Protein AF-0000000087126476 (afdb_homodimer)

Radius of gyration: 24.4 Å; Cα contacts (8 Å, |Δi|>4): 709; chains: 2; bounding box: 63×53×50 Å

Structure (mmCIF, N/CA/C/O backbone):
data_AF-0000000087126476-model_v1
#
loop_
_entity.id
_entity.type
_entity.pdbx_description
1 polymer 'Peptidase A2 domain-containing protein'
#
loop_
_atom_site.group_PDB
_atom_site.id
_atom_site.type_symbol
_atom_site.label_atom_id
_atom_site.label_alt_id
_atom_site.label_comp_id
_atom_site.label_asym_id
_atom_site.label_entity_id
_atom_site.label_seq_id
_atom_site.pdbx_PDB_ins_code
_atom_site.Cartn_x
_atom_site.Cartn_y
_atom_site.Cartn_z
_atom_site.occupancy
_atom_site.B_iso_or_equiv
_atom_site.auth_seq_id
_atom_site.auth_comp_id
_atom_site.auth_asym_id
_atom_site.auth_atom_id
_atom_site.pdbx_PDB_model_num
ATOM 1 N N . MET A 1 1 ? -9.008 -1.418 1.223 1 23.19 1 MET A N 1
ATOM 2 C CA . MET A 1 1 ? -9.25 -2.482 2.191 1 23.19 1 MET A CA 1
ATOM 3 C C . MET A 1 1 ? -8.398 -2.295 3.438 1 23.19 1 MET A C 1
ATOM 5 O O . MET A 1 1 ? -7.18 -2.113 3.34 1 23.19 1 MET A O 1
ATOM 9 N N . LYS A 1 2 ? -8.883 -1.698 4.352 1 27.75 2 LYS A N 1
ATOM 10 C CA . LYS A 1 2 ? -8.148 -1.735 5.609 1 27.75 2 LYS A CA 1
ATOM 11 C C . LYS A 1 2 ? -7.5 -3.102 5.828 1 27.75 2 LYS A C 1
ATOM 13 O O . LYS A 1 2 ? -7.922 -4.094 5.23 1 27.75 2 LYS A O 1
ATOM 18 N N . ARG A 1 3 ? -6.445 -3.186 6.672 1 31.97 3 ARG A N 1
ATOM 19 C CA . ARG A 1 3 ? -5.754 -4.316 7.285 1 31.97 3 ARG A CA 1
ATOM 20 C C . ARG A 1 3 ? -6.734 -5.43 7.637 1 31.97 3 ARG A C 1
ATOM 22 O O . ARG A 1 3 ? -7.84 -5.164 8.117 1 31.97 3 ARG A O 1
ATOM 29 N N . ILE A 1 4 ? -7.129 -6.375 6.828 1 34.44 4 ILE A N 1
ATOM 30 C CA . ILE A 1 4 ? -7.523 -7.508 7.66 1 34.44 4 ILE A CA 1
ATOM 31 C C . ILE A 1 4 ? -6.766 -7.465 8.984 1 34.44 4 ILE A C 1
ATOM 33 O O . ILE A 1 4 ? -5.605 -7.871 9.055 1 34.44 4 ILE A O 1
ATOM 37 N N . LYS A 1 5 ? -6.691 -6.363 9.547 1 37.19 5 LYS A N 1
ATOM 38 C CA . LYS A 1 5 ? -5.805 -6.016 10.656 1 37.19 5 LYS A CA 1
ATOM 39 C C . LYS A 1 5 ? -5.938 -7.016 11.797 1 37.19 5 LYS A C 1
ATOM 41 O O . LYS A 1 5 ? -6.844 -6.902 12.625 1 37.19 5 LYS A O 1
ATOM 46 N N . GLU A 1 6 ? -6.234 -8.234 11.531 1 37.22 6 GLU A N 1
ATOM 47 C CA . GLU A 1 6 ? -6.004 -8.773 12.867 1 37.22 6 GLU A CA 1
ATOM 48 C C . GLU A 1 6 ? -4.863 -8.039 13.57 1 37.22 6 GLU A C 1
ATOM 50 O O . GLU A 1 6 ? -4.961 -7.727 14.758 1 37.22 6 GLU A O 1
ATOM 55 N N . ARG A 1 7 ? -3.543 -8.492 13.203 1 33 7 ARG A N 1
ATOM 56 C CA . ARG A 1 7 ? -2.436 -8.234 14.117 1 33 7 ARG A CA 1
ATOM 57 C C . ARG A 1 7 ? -2.104 -6.75 14.172 1 33 7 ARG A C 1
ATOM 59 O O . ARG A 1 7 ? -1.754 -6.145 13.156 1 33 7 ARG A O 1
ATOM 66 N N . LEU A 1 8 ? -2.729 -6.039 14.953 1 38.62 8 LEU A N 1
ATOM 67 C CA . LEU A 1 8 ? -2.281 -4.742 15.445 1 38.62 8 LEU A CA 1
ATOM 68 C C . LEU A 1 8 ? -0.759 -4.66 15.461 1 38.62 8 LEU A C 1
ATOM 70 O O . LEU A 1 8 ? -0.117 -5.176 16.375 1 38.62 8 LEU A O 1
ATOM 74 N N . GLY A 1 9 ? -0.146 -5.164 14.57 1 38.94 9 GLY A N 1
ATOM 75 C CA . GLY A 1 9 ? 1.257 -4.918 14.867 1 38.94 9 GLY A CA 1
ATOM 76 C C . GLY A 1 9 ? 1.507 -3.553 15.477 1 38.94 9 GLY A C 1
ATOM 77 O O . GLY A 1 9 ? 0.563 -2.818 15.773 1 38.94 9 GLY A O 1
ATOM 78 N N . GLY A 1 10 ? 2.729 -3.096 15.719 1 46.25 10 GLY A N 1
ATOM 79 C CA . GLY A 1 10 ? 3.17 -1.901 16.422 1 46.25 10 GLY A CA 1
ATOM 80 C C . GLY A 1 10 ? 2.418 -0.651 16.016 1 46.25 10 GLY A C 1
ATOM 81 O O . GLY A 1 10 ? 1.925 -0.564 14.883 1 46.25 10 GLY A O 1
ATOM 82 N N . VAL A 1 11 ? 1.505 -0.165 16.875 1 56.5 11 VAL A N 1
ATOM 83 C CA . VAL A 1 11 ? 0.602 0.977 16.781 1 56.5 11 VAL A CA 1
ATOM 84 C C . VAL A 1 11 ? 1.322 2.146 16.109 1 56.5 11 VAL A C 1
ATOM 86 O O . VAL A 1 11 ? 2.279 2.691 16.672 1 56.5 11 VAL A O 1
ATOM 89 N N . LEU A 1 12 ? 1.242 2.234 14.695 1 81.81 12 LEU A N 1
ATOM 90 C CA . LEU A 1 12 ? 1.723 3.426 14.008 1 81.81 12 LEU A CA 1
ATOM 91 C C . LEU A 1 12 ? 0.752 4.59 14.188 1 81.81 12 LEU A C 1
ATOM 93 O O . LEU A 1 12 ? -0.457 4.426 14.016 1 81.81 12 LEU A O 1
ATOM 97 N N . THR A 1 13 ? 1.336 5.625 14.789 1 92.75 13 THR A N 1
ATOM 98 C CA . THR A 1 13 ? 0.483 6.789 15 1 92.75 13 THR A CA 1
ATOM 99 C C . THR A 1 13 ? 0.938 7.953 14.125 1 92.75 13 THR A C 1
ATOM 101 O O . THR A 1 13 ? 2.061 7.953 13.617 1 92.75 13 THR A O 1
ATOM 104 N N . ILE A 1 14 ? 0.017 8.812 13.891 1 96.06 14 ILE A N 1
ATOM 105 C CA . ILE A 1 14 ? 0.238 10.031 13.117 1 96.06 14 ILE A CA 1
ATOM 106 C C . ILE A 1 14 ? -0.309 11.234 13.875 1 96.06 14 ILE A C 1
ATOM 108 O O . ILE A 1 14 ? -1.371 11.148 14.5 1 96.06 14 ILE A O 1
ATOM 112 N N . LYS A 1 15 ? 0.462 12.188 13.938 1 96.88 15 LYS A N 1
ATOM 113 C CA . LYS A 1 15 ? 0.014 13.445 14.531 1 96.88 15 LYS A CA 1
ATOM 114 C C . LYS A 1 15 ? -0.396 14.445 13.461 1 96.88 15 LYS A C 1
ATOM 116 O O . LYS A 1 15 ? 0.345 14.672 12.5 1 96.88 15 LYS A O 1
ATOM 121 N N . LEU A 1 16 ? -1.578 15.039 13.617 1 97.88 16 LEU A N 1
ATOM 122 C CA . LEU A 1 16 ? -2.121 16 12.672 1 97.88 16 LEU A CA 1
ATOM 123 C C . LEU A 1 16 ? -2.09 17.406 13.258 1 97.88 16 LEU A C 1
ATOM 125 O O . LEU A 1 16 ? -2.666 17.656 14.32 1 97.88 16 LEU A O 1
ATOM 129 N N . ASN A 1 17 ? -1.411 18.312 12.641 1 97.56 17 ASN A N 1
ATOM 130 C CA . ASN A 1 17 ? -1.29 19.703 13.055 1 97.56 17 ASN A CA 1
ATOM 131 C C . ASN A 1 17 ? -0.897 19.828 14.523 1 97.56 17 ASN A C 1
ATOM 133 O O . ASN A 1 17 ? -1.368 20.719 15.219 1 97.56 17 ASN A O 1
ATOM 137 N N . ASP A 1 18 ? -0.257 18.859 15 1 94.75 18 ASP A N 1
ATOM 138 C CA . ASP A 1 18 ? 0.313 18.812 16.344 1 94.75 18 ASP A CA 1
ATOM 139 C C . ASP A 1 18 ? -0.783 18.828 17.406 1 94.75 18 ASP A C 1
ATOM 141 O O . ASP A 1 18 ? -0.524 19.125 18.562 1 94.75 18 ASP A O 1
ATOM 145 N N . VAL A 1 19 ? -1.985 18.484 17.062 1 96.62 19 VAL A N 1
ATOM 146 C CA . VAL A 1 19 ? -3.039 18.609 18.062 1 96.62 19 VAL A CA 1
ATOM 147 C C . VAL A 1 19 ? -3.811 17.297 18.156 1 96.62 19 VAL A C 1
ATOM 149 O O . VAL A 1 19 ? -4.422 17 19.188 1 96.62 19 VAL A O 1
ATOM 152 N N . LEU A 1 20 ? -3.85 16.484 17.109 1 97.38 20 LEU A N 1
ATOM 153 C CA . LEU A 1 20 ? -4.609 15.242 17.094 1 97.38 20 LEU A CA 1
ATOM 154 C C . LEU A 1 20 ? -3.721 14.062 16.719 1 97.38 20 LEU A C 1
ATOM 156 O O . LEU A 1 20 ? -2.975 14.141 15.734 1 97.38 20 LEU A O 1
ATOM 160 N N . GLU A 1 21 ? -3.756 13.047 17.484 1 95.62 21 GLU A N 1
ATOM 161 C CA . GLU A 1 21 ? -3.02 11.812 17.188 1 95.62 21 GLU A CA 1
ATOM 162 C C . GLU A 1 21 ? -3.969 10.664 16.859 1 95.62 21 GLU A C 1
ATOM 164 O O . GLU A 1 21 ? -4.941 10.43 17.578 1 95.62 21 GLU A O 1
ATOM 169 N N . LEU A 1 22 ? -3.734 10.07 15.719 1 94.62 22 LEU A N 1
ATOM 170 C CA . LEU A 1 22 ? -4.52 8.938 15.227 1 94.62 22 LEU A CA 1
ATOM 171 C C . LEU A 1 22 ? -3.611 7.781 14.82 1 94.62 22 LEU A C 1
ATOM 173 O O . LEU A 1 22 ? -2.41 7.969 14.617 1 94.62 22 LEU A O 1
ATOM 177 N N . ARG A 1 23 ? -4.199 6.617 14.766 1 92.12 23 ARG A N 1
ATOM 178 C CA . ARG A 1 23 ? -3.543 5.539 14.031 1 92.12 23 ARG A CA 1
ATOM 179 C C . ARG A 1 23 ? -3.576 5.801 12.531 1 92.12 23 ARG A C 1
ATOM 181 O O . ARG A 1 23 ? -4.465 6.496 12.039 1 92.12 23 ARG A O 1
ATOM 188 N N . TYR A 1 24 ? -2.572 5.277 11.859 1 92.75 24 TYR A N 1
ATOM 189 C CA . TYR A 1 24 ? -2.605 5.461 10.406 1 92.75 24 TYR A CA 1
ATOM 190 C C . TYR A 1 24 ? -2.277 4.156 9.688 1 92.75 24 TYR A C 1
ATOM 192 O O . TYR A 1 24 ? -1.743 3.225 10.289 1 92.75 24 TYR A O 1
ATOM 200 N N . CYS A 1 25 ? -2.67 4.113 8.508 1 90.88 25 CYS A N 1
ATOM 201 C CA . CYS A 1 25 ? -2.355 3.045 7.566 1 90.88 25 CYS A CA 1
ATOM 202 C C . CYS A 1 25 ? -1.691 3.6 6.312 1 90.88 25 CYS A C 1
ATOM 204 O O . CYS A 1 25 ? -2.277 4.422 5.605 1 90.88 25 CYS A O 1
ATOM 206 N N . ALA A 1 26 ? -0.421 3.189 6.105 1 92.12 26 ALA A N 1
ATOM 207 C CA . ALA A 1 26 ? 0.196 3.498 4.816 1 92.12 26 ALA A CA 1
ATOM 208 C C . ALA A 1 26 ? -0.383 2.625 3.709 1 92.12 26 ALA A C 1
ATOM 210 O O . ALA A 1 26 ? -0.179 1.408 3.697 1 92.12 26 ALA A O 1
ATOM 211 N N . ASP A 1 27 ? -1.101 3.262 2.779 1 91 27 ASP A N 1
ATOM 212 C CA . ASP A 1 27 ? -1.882 2.516 1.798 1 91 27 ASP A CA 1
ATOM 213 C C . ASP A 1 27 ? -1.513 2.926 0.374 1 91 27 ASP A C 1
ATOM 215 O O . ASP A 1 27 ? -2.074 3.881 -0.167 1 91 27 ASP A O 1
ATOM 219 N N . THR A 1 28 ? -0.747 2.068 -0.261 1 90.56 28 THR A N 1
ATOM 220 C CA . THR A 1 28 ? -0.328 2.373 -1.625 1 90.56 28 THR A CA 1
ATOM 221 C C . THR A 1 28 ? -1.473 2.141 -2.607 1 90.56 28 THR A C 1
ATOM 223 O O . THR A 1 28 ? -1.406 2.572 -3.76 1 90.56 28 THR A O 1
ATOM 226 N N . GLY A 1 29 ? -2.504 1.521 -2.166 1 89.19 29 GLY A N 1
ATOM 227 C CA . GLY A 1 29 ? -3.678 1.333 -3.002 1 89.19 29 GLY A CA 1
ATOM 228 C C . GLY A 1 29 ? -4.586 2.549 -3.039 1 89.19 29 GLY A C 1
ATOM 229 O O . GLY A 1 29 ? -5.5 2.623 -3.865 1 89.19 29 GLY A O 1
ATOM 230 N N . SER A 1 30 ? -4.363 3.432 -2.186 1 90.25 30 SER A N 1
ATOM 231 C CA . SER A 1 30 ? -5.121 4.676 -2.172 1 90.25 30 SER A CA 1
ATOM 232 C C . SER A 1 30 ? -4.355 5.801 -2.863 1 90.25 30 SER A C 1
ATOM 234 O O . SER A 1 30 ? -3.227 6.117 -2.479 1 90.25 30 SER A O 1
ATOM 236 N N . ASP A 1 31 ? -4.949 6.457 -3.805 1 89.19 31 ASP A N 1
ATOM 237 C CA . ASP A 1 31 ? -4.285 7.531 -4.535 1 89.19 31 ASP A CA 1
ATOM 238 C C . ASP A 1 31 ? -4.137 8.773 -3.662 1 89.19 31 ASP A C 1
ATOM 240 O O . ASP A 1 31 ? -3.256 9.602 -3.898 1 89.19 31 ASP A O 1
ATOM 244 N N . TRP A 1 32 ? -4.965 8.82 -2.576 1 90.75 32 TRP A N 1
ATOM 245 C CA . TRP A 1 32 ? -5.023 10.031 -1.76 1 90.75 32 TRP A CA 1
ATOM 246 C C . TRP A 1 32 ? -4.922 9.695 -0.276 1 90.75 32 TRP A C 1
ATOM 248 O O . TRP A 1 32 ? -5.246 8.578 0.135 1 90.75 32 TRP A O 1
ATOM 258 N N . CYS A 1 33 ? -4.508 10.703 0.443 1 94.88 33 CYS A N 1
ATOM 259 C CA . CYS A 1 33 ? -4.707 10.656 1.888 1 94.88 33 CYS A CA 1
ATOM 260 C C . CYS A 1 33 ? -6.172 10.883 2.24 1 94.88 33 CYS A C 1
ATOM 262 O O . CYS A 1 33 ? -6.852 11.695 1.612 1 94.88 33 CYS A O 1
ATOM 264 N N . LEU A 1 34 ? -6.578 10.148 3.254 1 95 34 LEU A N 1
ATOM 265 C CA . LEU A 1 34 ? -7.977 10.25 3.654 1 95 34 LEU A CA 1
ATOM 266 C C . LEU A 1 34 ? -8.094 10.508 5.152 1 95 34 LEU A C 1
ATOM 268 O O . LEU A 1 34 ? -7.348 9.938 5.949 1 95 34 LEU A O 1
ATOM 272 N N . ILE A 1 35 ? -9.023 11.359 5.527 1 96.31 35 ILE A N 1
ATOM 273 C CA . ILE A 1 35 ? -9.43 11.578 6.91 1 96.31 35 ILE A CA 1
ATOM 274 C C . ILE A 1 35 ? -10.953 11.508 7.016 1 96.31 35 ILE A C 1
ATOM 276 O O . ILE A 1 35 ? -11.664 11.992 6.133 1 96.31 35 ILE A O 1
ATOM 280 N N . SER A 1 36 ? -11.453 10.867 8 1 96 36 SER A N 1
ATOM 281 C CA . SER A 1 36 ? -12.898 10.805 8.188 1 96 36 SER A CA 1
ATOM 282 C C . SER A 1 36 ? -13.453 12.141 8.656 1 96 36 SER A C 1
ATOM 284 O O . SER A 1 36 ? -12.75 12.922 9.297 1 96 36 SER A O 1
ATOM 286 N N . ARG A 1 37 ? -14.711 12.391 8.383 1 97.12 37 ARG A N 1
ATOM 287 C CA . ARG A 1 37 ? -15.391 13.594 8.844 1 97.12 37 ARG A CA 1
ATOM 288 C C . ARG A 1 37 ? -15.312 13.719 10.367 1 97.12 37 ARG A C 1
ATOM 290 O O . ARG A 1 37 ? -15.062 14.797 10.891 1 97.12 37 ARG A O 1
ATOM 297 N N . ARG A 1 38 ? -15.492 12.609 11.016 1 95.75 38 ARG A N 1
ATOM 298 C CA . ARG A 1 38 ? -15.422 12.594 12.469 1 95.75 38 ARG A CA 1
ATOM 299 C C . ARG A 1 38 ? -14.07 13.094 12.961 1 95.75 38 ARG A C 1
ATOM 301 O O . ARG A 1 38 ? -14 13.961 13.828 1 95.75 38 ARG A O 1
ATOM 308 N N . SER A 1 39 ? -13 12.57 12.445 1 96.5 39 SER A N 1
ATOM 309 C CA . SER A 1 39 ? -11.656 12.969 12.836 1 96.5 39 SER A CA 1
ATOM 310 C C . SER A 1 39 ? -11.375 14.414 12.445 1 96.5 39 SER A C 1
ATOM 312 O O . SER A 1 39 ? -10.695 15.141 13.172 1 96.5 39 SER A O 1
ATOM 314 N N . PHE A 1 40 ? -11.891 14.852 11.297 1 98 40 PHE A N 1
ATOM 315 C CA . PHE A 1 40 ? -11.742 16.234 10.875 1 98 40 PHE A CA 1
ATOM 316 C C . PHE A 1 40 ? -12.414 17.188 11.859 1 98 40 PHE A C 1
ATOM 318 O O . PHE A 1 40 ? -11.836 18.188 12.258 1 98 40 PHE A O 1
ATOM 325 N N . ASP A 1 41 ? -13.594 16.844 12.195 1 97.44 41 ASP A N 1
ATOM 326 C CA . ASP A 1 41 ? -14.328 17.672 13.148 1 97.44 41 ASP A CA 1
ATOM 327 C C . ASP A 1 41 ? -13.594 17.766 14.477 1 97.44 41 ASP A C 1
ATOM 329 O O . ASP A 1 41 ? -13.586 18.828 15.117 1 97.44 41 ASP A O 1
ATOM 333 N N . GLU A 1 42 ? -13.062 16.594 14.891 1 97.19 42 GLU A N 1
ATOM 334 C CA . GLU A 1 42 ? -12.273 16.609 16.109 1 97.19 42 GLU A CA 1
ATOM 335 C C . GLU A 1 42 ? -11.062 17.531 15.984 1 97.19 42 GLU A C 1
ATOM 337 O O . GLU A 1 42 ? -10.734 18.266 16.922 1 97.19 42 GLU A O 1
ATOM 342 N N . LEU A 1 43 ? -10.445 17.516 14.844 1 97.25 43 LEU A N 1
ATOM 343 C CA . LEU A 1 43 ? -9.32 18.406 14.555 1 97.25 43 LEU A CA 1
ATOM 344 C C . LEU A 1 43 ? -9.727 19.875 14.688 1 97.25 43 LEU A C 1
ATOM 346 O O . LEU A 1 43 ? -8.977 20.672 15.242 1 97.25 43 LEU A O 1
ATOM 350 N N . VAL A 1 44 ? -10.844 20.234 14.18 1 97.12 44 VAL A N 1
ATOM 351 C CA . VAL A 1 44 ? -11.367 21.594 14.242 1 97.12 44 VAL A CA 1
ATOM 352 C C . VAL A 1 44 ? -11.68 21.969 15.688 1 97.12 44 VAL A C 1
ATOM 354 O O . VAL A 1 44 ? -11.336 23.062 16.141 1 97.12 44 VAL A O 1
ATOM 357 N N . ARG A 1 45 ? -12.328 21.047 16.375 1 97.06 45 ARG A N 1
ATOM 358 C CA . ARG A 1 45 ? -12.695 21.297 17.766 1 97.06 45 ARG A CA 1
ATOM 359 C C . ARG A 1 45 ? -11.461 21.562 18.625 1 97.06 45 ARG A C 1
ATOM 361 O O . ARG A 1 45 ? -11.516 22.359 19.562 1 97.06 45 ARG A O 1
ATOM 368 N N . LEU A 1 46 ? -10.406 20.922 18.312 1 97 46 LEU A N 1
ATOM 369 C CA . LEU A 1 46 ? -9.172 21.047 19.078 1 97 46 LEU A CA 1
ATOM 370 C C . LEU A 1 46 ? -8.422 22.312 18.703 1 97 46 LEU A C 1
ATOM 372 O O . LEU A 1 46 ? -7.348 22.594 19.25 1 97 46 LEU A O 1
ATOM 376 N N . GLY A 1 47 ? -8.898 23.141 17.75 1 93.56 47 GLY A N 1
ATOM 377 C CA . GLY A 1 47 ? -8.328 24.422 17.422 1 93.56 47 GLY A CA 1
ATOM 378 C C . GLY A 1 47 ? -7.168 24.344 16.438 1 93.56 47 GLY A C 1
ATOM 379 O O . GLY A 1 47 ? -6.188 25.078 16.562 1 93.56 47 GLY A O 1
ATOM 380 N N . SER A 1 48 ? -7.184 23.359 15.555 1 91.38 48 SER A N 1
ATOM 381 C CA . SER A 1 48 ? -6.105 23.141 14.594 1 91.38 48 SER A CA 1
ATOM 382 C C . SER A 1 48 ? -6.004 24.281 13.594 1 91.38 48 SER A C 1
ATOM 384 O O . SER A 1 48 ? -4.988 24.438 12.914 1 91.38 48 SER A O 1
ATOM 386 N N . GLY A 1 49 ? -7.051 25.062 13.422 1 92.88 49 GLY A N 1
ATOM 387 C CA . GLY A 1 49 ? -7.066 26.188 12.5 1 92.88 49 GLY A CA 1
ATOM 388 C C . GLY A 1 49 ? -7.285 25.766 11.055 1 92.88 49 GLY A C 1
ATOM 389 O O . GLY A 1 49 ? -7.23 26.594 10.148 1 92.88 49 GLY A O 1
ATOM 390 N N . VAL A 1 50 ? -7.57 24.5 10.875 1 95.62 50 VAL A N 1
ATOM 391 C CA . VAL A 1 50 ? -7.738 24.031 9.508 1 95.62 50 VAL A CA 1
ATOM 392 C C . VAL A 1 50 ? -9.188 24.219 9.07 1 95.62 50 VAL A C 1
ATOM 394 O O . VAL A 1 50 ? -10.094 24.281 9.906 1 95.62 50 VAL A O 1
ATOM 397 N N . GLN A 1 51 ? -9.375 24.359 7.75 1 96.38 51 GLN A N 1
ATOM 398 C CA . GLN A 1 51 ? -10.711 24.5 7.164 1 96.38 51 GLN A CA 1
ATOM 399 C C . GLN A 1 51 ? -10.891 23.531 6 1 96.38 51 GLN A C 1
ATOM 401 O O . GLN A 1 51 ? -9.953 23.281 5.242 1 96.38 51 GLN A O 1
ATOM 406 N N . ALA A 1 52 ? -12.094 23.016 5.957 1 98.06 52 ALA A N 1
ATOM 407 C CA . ALA A 1 52 ? -12.453 22.188 4.809 1 98.06 52 ALA A CA 1
ATOM 408 C C . ALA A 1 52 ? -12.625 23.047 3.555 1 98.06 52 ALA A C 1
ATOM 410 O O . ALA A 1 52 ? -13.18 24.141 3.615 1 98.06 52 ALA A O 1
ATOM 411 N N . GLU A 1 53 ? -12.086 22.594 2.5 1 97.81 53 GLU A N 1
ATOM 412 C CA . GLU A 1 53 ? -12.25 23.25 1.205 1 97.81 53 GLU A CA 1
ATOM 413 C C . GLU A 1 53 ? -13.07 22.391 0.252 1 97.81 53 GLU A C 1
ATOM 415 O O . GLU A 1 53 ? -12.773 21.203 0.069 1 97.81 53 GLU A O 1
ATOM 420 N N . PRO A 1 54 ? -14.062 22.984 -0.375 1 97.12 54 PRO A N 1
ATOM 421 C CA . PRO A 1 54 ? -14.828 22.203 -1.348 1 97.12 54 PRO A CA 1
ATOM 422 C C . PRO A 1 54 ? -14.008 21.812 -2.572 1 97.12 54 PRO A C 1
ATOM 424 O O . PRO A 1 54 ? -13.188 22.609 -3.051 1 97.12 54 PRO A O 1
ATOM 427 N N . LEU A 1 55 ? -14.219 20.578 -2.979 1 94.12 55 LEU A N 1
ATOM 428 C CA . LEU A 1 55 ? -13.609 20.141 -4.227 1 94.12 55 LEU A CA 1
ATOM 429 C C . LEU A 1 55 ? -14.391 20.672 -5.43 1 94.12 55 LEU A C 1
ATOM 431 O O . LEU A 1 55 ? -15.617 20.781 -5.375 1 94.12 55 LEU A O 1
ATOM 435 N N . GLN A 1 56 ? -13.664 21.016 -6.484 1 91.75 56 GLN A N 1
ATOM 436 C CA . GLN A 1 56 ? -14.336 21.438 -7.703 1 91.75 56 GLN A CA 1
ATOM 437 C C . GLN A 1 56 ? -15.266 20.344 -8.227 1 91.75 56 GLN A C 1
ATOM 439 O O . GLN A 1 56 ? -16.391 20.625 -8.641 1 91.75 56 GLN A O 1
ATOM 444 N N . LYS A 1 57 ? -14.789 19.141 -8.258 1 90.69 57 LYS A N 1
ATOM 445 C CA . LYS A 1 57 ? -15.555 17.938 -8.57 1 90.69 57 LYS A CA 1
ATOM 446 C C . LYS A 1 57 ? -15.375 16.875 -7.5 1 90.69 57 LYS A C 1
ATOM 448 O O . LYS A 1 57 ? -14.25 16.609 -7.07 1 90.69 57 LYS A O 1
ATOM 453 N N . PRO A 1 58 ? -16.484 16.391 -7.141 1 90.94 58 PRO A N 1
ATOM 454 C CA . PRO A 1 58 ? -16.344 15.305 -6.16 1 90.94 58 PRO A CA 1
ATOM 455 C C . PRO A 1 58 ? -15.422 14.188 -6.641 1 90.94 58 PRO A C 1
ATOM 457 O O . PRO A 1 58 ? -15.383 13.891 -7.84 1 90.94 58 PRO A O 1
ATOM 460 N N . VAL A 1 59 ? -14.719 13.641 -5.699 1 89.38 59 VAL A N 1
ATOM 461 C CA . VAL A 1 59 ? -13.898 12.469 -5.996 1 89.38 59 VAL A CA 1
ATOM 462 C C . VAL A 1 59 ? -14.617 11.203 -5.539 1 89.38 59 VAL A C 1
ATOM 464 O O . VAL A 1 59 ? -15.055 11.109 -4.391 1 89.38 59 VAL A O 1
ATOM 467 N N . VAL A 1 60 ? -14.766 10.297 -6.48 1 87.25 60 VAL A N 1
ATOM 468 C CA . VAL A 1 60 ? -15.375 9.008 -6.148 1 87.25 60 VAL A CA 1
ATOM 469 C C . VAL A 1 60 ? -14.359 7.891 -6.344 1 87.25 60 VAL A C 1
ATOM 471 O O . VAL A 1 60 ? -13.82 7.711 -7.441 1 87.25 60 VAL A O 1
ATOM 474 N N . GLY A 1 61 ? -14.016 7.305 -5.172 1 83.69 61 GLY A N 1
ATOM 475 C CA . GLY A 1 61 ? -13.133 6.152 -5.207 1 83.69 61 GLY A CA 1
ATOM 476 C C . GLY A 1 61 ? -13.836 4.852 -4.863 1 83.69 61 GLY A C 1
ATOM 477 O O . GLY A 1 61 ? -14.945 4.859 -4.32 1 83.69 61 GLY A O 1
ATOM 478 N N . LYS A 1 62 ? -13.203 3.779 -5.305 1 83.44 62 LYS A N 1
ATOM 479 C CA . LYS A 1 62 ? -13.719 2.453 -4.98 1 83.44 62 LYS A CA 1
ATOM 480 C C . LYS A 1 62 ? -12.867 1.779 -3.906 1 83.44 62 LYS A C 1
ATOM 482 O O . LYS A 1 62 ? -11.648 1.677 -4.047 1 83.44 62 LYS A O 1
ATOM 487 N N . ALA A 1 63 ? -13.523 1.426 -2.787 1 85.69 63 ALA A N 1
ATOM 488 C CA . ALA A 1 63 ? -12.852 0.64 -1.759 1 85.69 63 ALA A CA 1
ATOM 489 C C . ALA A 1 63 ? -12.812 -0.839 -2.133 1 85.69 63 ALA A C 1
ATOM 491 O O . ALA A 1 63 ? -13.523 -1.272 -3.047 1 85.69 63 ALA A O 1
ATOM 492 N N . VAL A 1 64 ? -11.945 -1.525 -1.507 1 83.94 64 VAL A N 1
ATOM 493 C CA . VAL A 1 64 ? -11.953 -2.973 -1.689 1 83.94 64 VAL A CA 1
ATOM 494 C C . VAL A 1 64 ? -13.359 -3.518 -1.464 1 83.94 64 VAL A C 1
ATOM 496 O O . VAL A 1 64 ? -14.055 -3.104 -0.531 1 83.94 64 VAL A O 1
ATOM 499 N N . GLY A 1 65 ? -13.812 -4.387 -2.363 1 79.81 65 GLY A N 1
ATOM 500 C CA . GLY A 1 65 ? -15.164 -4.922 -2.283 1 79.81 65 GLY A CA 1
ATOM 501 C C . GLY A 1 65 ? -16.156 -4.152 -3.129 1 79.81 65 GLY A C 1
ATOM 502 O O . GLY A 1 65 ? -17.344 -4.492 -3.158 1 79.81 65 GLY A O 1
ATOM 503 N N . GLY A 1 66 ? -15.672 -3.09 -3.732 1 78.5 66 GLY A N 1
ATOM 504 C CA . GLY A 1 66 ? -16.469 -2.418 -4.746 1 78.5 66 GLY A CA 1
ATOM 505 C C . GLY A 1 66 ? -17.344 -1.306 -4.184 1 78.5 66 GLY A C 1
ATOM 506 O O . GLY A 1 66 ? -18.172 -0.741 -4.895 1 78.5 66 GLY A O 1
ATOM 507 N N . HIS A 1 67 ? -17.172 -0.904 -2.98 1 81.69 67 HIS A N 1
ATOM 508 C CA . HIS A 1 67 ? -17.969 0.159 -2.385 1 81.69 67 HIS A CA 1
ATOM 509 C C . HIS A 1 67 ? -17.422 1.534 -2.754 1 81.69 67 HIS A C 1
ATOM 511 O O . HIS A 1 67 ? -16.203 1.742 -2.764 1 81.69 67 HIS A O 1
ATOM 517 N N . ASP A 1 68 ? -18.375 2.381 -3.037 1 84.12 68 ASP A N 1
ATOM 518 C CA . ASP A 1 68 ? -17.984 3.74 -3.391 1 84.12 68 ASP A CA 1
ATOM 519 C C . ASP A 1 68 ? -17.688 4.57 -2.143 1 84.12 68 ASP A C 1
ATOM 521 O O . ASP A 1 68 ? -18.406 4.469 -1.143 1 84.12 68 ASP A O 1
ATOM 525 N N . VAL A 1 69 ? -16.594 5.266 -2.207 1 86.81 69 VAL A N 1
ATOM 526 C CA . VAL A 1 69 ? -16.266 6.277 -1.21 1 86.81 69 VAL A CA 1
ATOM 527 C C . VAL A 1 69 ? -16.172 7.648 -1.876 1 86.81 69 VAL A C 1
ATOM 529 O O . VAL A 1 69 ? -15.406 7.832 -2.826 1 86.81 69 VAL A O 1
ATOM 532 N N . GLU A 1 70 ? -16.969 8.508 -1.378 1 89.75 70 GLU A N 1
ATOM 533 C CA . GLU A 1 70 ? -17.031 9.82 -2.01 1 89.75 70 GLU A CA 1
ATOM 534 C C . GLU A 1 70 ? -16.469 10.898 -1.092 1 89.75 70 GLU A C 1
ATOM 536 O O . GLU A 1 70 ? -16.688 10.859 0.123 1 89.75 70 GLU A O 1
ATOM 541 N N . ALA A 1 71 ? -15.727 11.773 -1.616 1 93.94 71 ALA A N 1
ATOM 542 C CA . ALA A 1 71 ? -15.25 12.969 -0.925 1 93.94 71 ALA A CA 1
ATOM 543 C C . ALA A 1 71 ? -15.664 14.234 -1.67 1 93.94 71 ALA A C 1
ATOM 545 O O . ALA A 1 71 ? -15.508 14.3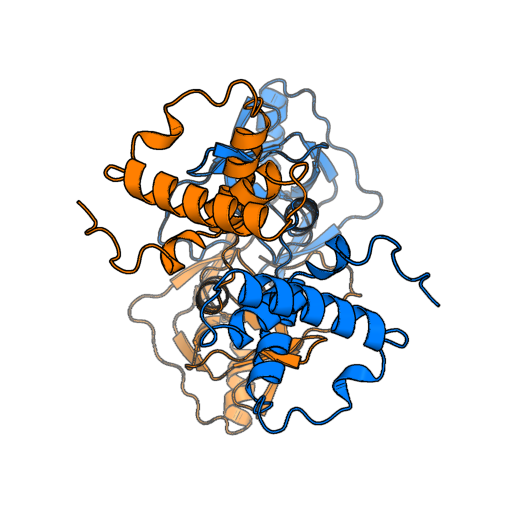2 -2.891 1 93.94 71 ALA A O 1
ATOM 546 N N . ARG A 1 72 ? -16.172 15.156 -0.97 1 96.5 72 ARG A N 1
ATOM 547 C CA . ARG A 1 72 ? -16.609 16.422 -1.565 1 96.5 72 ARG A CA 1
ATOM 548 C C . ARG A 1 72 ? -15.75 17.578 -1.08 1 96.5 72 ARG A C 1
ATOM 550 O O . ARG A 1 72 ? -15.789 18.672 -1.653 1 96.5 72 ARG A O 1
ATOM 557 N N . GLU A 1 73 ? -15.039 17.297 -0.031 1 97.81 73 GLU A N 1
ATOM 558 C CA . GLU A 1 73 ? -14.172 18.312 0.571 1 97.81 73 GLU A CA 1
ATOM 559 C C . GLU A 1 73 ? -12.773 17.75 0.828 1 97.81 73 GLU A C 1
ATOM 561 O O . GLU A 1 73 ? -12.586 16.531 0.887 1 97.81 73 GLU A O 1
ATOM 566 N N . SER A 1 74 ? -11.859 18.641 0.854 1 97.56 74 SER A N 1
ATOM 567 C CA . SER A 1 74 ? -10.492 18.297 1.239 1 97.56 74 SER A CA 1
ATOM 568 C C . SER A 1 74 ? -9.961 19.266 2.299 1 97.56 74 SER A C 1
ATOM 570 O O . SER A 1 74 ? -10.602 20.266 2.609 1 97.56 74 SER A O 1
ATOM 572 N N . VAL A 1 75 ? -8.891 18.922 2.902 1 98.38 75 VAL A N 1
ATOM 573 C CA . VAL A 1 75 ? -8.203 19.75 3.891 1 98.38 75 VAL A CA 1
ATOM 574 C C . VAL A 1 75 ? -6.691 19.594 3.729 1 98.38 75 VAL A C 1
ATOM 576 O O . VAL A 1 75 ? -6.207 18.531 3.318 1 98.38 75 VAL A O 1
ATOM 579 N N . ARG A 1 76 ? -5.988 20.625 3.949 1 98 76 ARG A N 1
ATOM 580 C CA . ARG A 1 76 ? -4.531 20.578 3.98 1 98 76 ARG A CA 1
ATOM 581 C C . ARG A 1 76 ? -4.02 20.438 5.41 1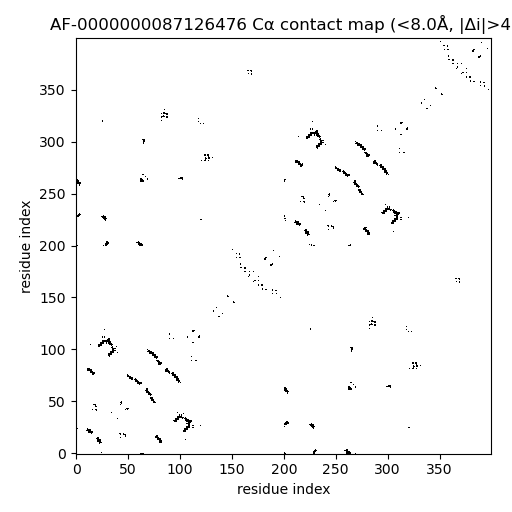 98 76 ARG A C 1
ATOM 583 O O . ARG A 1 76 ? -4.371 21.234 6.285 1 98 76 ARG A O 1
ATOM 590 N N . LEU A 1 77 ? -3.191 19.422 5.66 1 98.19 77 LEU A N 1
ATOM 591 C CA . LEU A 1 77 ? -2.754 19.094 7.012 1 98.19 77 LEU A CA 1
ATOM 592 C C . LEU A 1 77 ? -1.236 18.984 7.082 1 98.19 77 LEU A C 1
ATOM 594 O O . LEU A 1 77 ? -0.607 18.469 6.148 1 98.19 77 LEU A O 1
ATOM 598 N N . HIS A 1 78 ? -0.703 19.469 8.148 1 97.44 78 HIS A N 1
ATOM 599 C CA . HIS A 1 78 ? 0.634 19.047 8.547 1 97.44 78 HIS A CA 1
ATOM 600 C C . HIS A 1 78 ? 0.59 17.703 9.273 1 97.44 78 HIS A C 1
ATOM 602 O O . HIS A 1 78 ? -0.122 17.547 10.266 1 97.44 78 HIS A O 1
ATOM 608 N N . ILE A 1 79 ? 1.383 16.812 8.711 1 97.5 79 ILE A N 1
ATOM 609 C CA . ILE A 1 79 ? 1.319 15.477 9.305 1 97.5 79 ILE A CA 1
ATOM 610 C C . ILE A 1 79 ? 2.711 15.055 9.766 1 97.5 79 ILE A C 1
ATOM 612 O O . ILE A 1 79 ? 3.717 15.453 9.18 1 97.5 79 ILE A O 1
ATOM 616 N N . ARG A 1 80 ? 2.727 14.328 10.836 1 96 80 ARG A N 1
ATOM 617 C CA . ARG A 1 80 ? 3.93 13.695 11.367 1 96 80 ARG A CA 1
ATOM 618 C C . ARG A 1 80 ? 3.689 12.219 11.648 1 96 80 ARG A C 1
ATOM 620 O O . ARG A 1 80 ? 2.908 11.867 12.539 1 96 80 ARG A O 1
ATOM 627 N N . LEU A 1 81 ? 4.383 11.367 10.828 1 95.44 81 LEU A N 1
ATOM 628 C CA . LEU A 1 81 ? 4.273 9.93 11.016 1 95.44 81 LEU A CA 1
ATOM 629 C C . LEU A 1 81 ? 5.242 9.445 12.086 1 95.44 81 LEU A C 1
ATOM 631 O O . LEU A 1 81 ? 6.445 9.703 12.008 1 95.44 81 LEU A O 1
ATOM 635 N N . HIS A 1 82 ? 4.719 8.789 13.047 1 92.25 82 HIS A N 1
ATOM 636 C CA . HIS A 1 82 ? 5.578 8.211 14.078 1 92.25 82 HIS A CA 1
ATOM 637 C C . HIS A 1 82 ? 5.949 6.77 13.742 1 92.25 82 HIS A C 1
ATOM 639 O O . HIS A 1 82 ? 5.074 5.906 13.648 1 92.25 82 HIS A O 1
ATOM 645 N N . THR A 1 83 ? 7.164 6.598 13.523 1 87.5 83 THR A N 1
ATOM 646 C CA . THR A 1 83 ? 7.711 5.262 13.305 1 87.5 83 THR A CA 1
ATOM 647 C C . THR A 1 83 ? 8.555 4.816 14.492 1 87.5 83 THR A C 1
ATOM 649 O O . THR A 1 83 ? 8.773 5.586 15.43 1 87.5 83 THR A O 1
ATOM 652 N N . ALA A 1 84 ? 9.008 3.562 14.508 1 80.62 84 ALA A N 1
ATOM 653 C CA . ALA A 1 84 ? 9.852 3.053 15.586 1 80.62 84 ALA A CA 1
ATOM 654 C C . ALA A 1 84 ? 11.188 3.791 15.625 1 80.62 84 ALA A C 1
ATOM 656 O O . ALA A 1 84 ? 11.797 3.922 16.688 1 80.62 84 ALA A O 1
ATOM 657 N N . ALA A 1 85 ? 11.688 4.402 14.547 1 82.25 85 ALA A N 1
ATOM 658 C CA . ALA A 1 85 ? 12.992 5.051 14.438 1 82.25 85 ALA A CA 1
ATOM 659 C C . ALA A 1 85 ? 12.875 6.559 14.633 1 82.25 85 ALA A C 1
ATOM 661 O O . ALA A 1 85 ? 13.883 7.266 14.672 1 82.25 85 ALA A O 1
ATOM 662 N N . GLY A 1 86 ? 11.633 7.059 14.742 1 86.12 86 GLY A N 1
ATOM 663 C CA . GLY A 1 86 ? 11.422 8.492 14.867 1 86.12 86 GLY A CA 1
ATOM 664 C C . GLY A 1 86 ? 10.336 9.016 13.945 1 86.12 86 GLY A C 1
ATOM 665 O O . GLY A 1 86 ? 9.664 8.242 13.273 1 86.12 86 GLY A O 1
ATOM 666 N N . PRO A 1 87 ? 10.227 10.297 13.93 1 90.56 87 PRO A N 1
ATOM 667 C CA . PRO A 1 87 ? 9.156 10.898 13.125 1 90.56 87 PRO A CA 1
ATOM 668 C C . PRO A 1 87 ? 9.57 11.109 11.672 1 90.56 87 PRO A C 1
ATOM 670 O O . PRO A 1 87 ? 10.75 11.32 11.383 1 90.56 87 PRO A O 1
ATOM 673 N N . VAL A 1 88 ? 8.633 10.977 10.789 1 93 88 VAL A N 1
ATOM 674 C CA . VAL A 1 88 ? 8.75 11.328 9.375 1 93 88 VAL A CA 1
ATOM 675 C C . VAL A 1 88 ? 7.727 12.414 9.031 1 93 88 VAL A C 1
ATOM 677 O O . VAL A 1 88 ? 6.531 12.25 9.266 1 93 88 VAL A O 1
ATOM 680 N N . GLU A 1 89 ? 8.258 13.469 8.492 1 92.81 89 GLU A N 1
ATOM 681 C CA . GLU A 1 89 ? 7.387 14.594 8.18 1 92.81 89 GLU A CA 1
ATOM 682 C C . GLU A 1 89 ? 7.621 15.102 6.762 1 92.81 89 GLU A C 1
ATOM 684 O O . GLU A 1 89 ? 8.742 15.445 6.398 1 92.81 89 GLU A O 1
ATOM 689 N N . PRO A 1 90 ? 6.551 15.07 5.961 1 93.06 90 PRO A N 1
ATOM 690 C CA . PRO A 1 90 ? 6.691 15.781 4.688 1 93.06 90 PRO A CA 1
ATOM 691 C C . PRO A 1 90 ? 7.023 17.266 4.871 1 93.06 90 PRO A C 1
ATOM 693 O O . PRO A 1 90 ? 6.672 17.859 5.895 1 93.06 90 PRO A O 1
ATOM 696 N N . ALA A 1 91 ? 7.668 17.844 3.898 1 88.31 91 ALA A N 1
ATOM 697 C CA . ALA A 1 91 ? 8.094 19.234 3.969 1 88.31 91 ALA A CA 1
ATOM 698 C C . ALA A 1 91 ? 6.895 20.172 3.928 1 88.31 91 ALA A C 1
ATOM 700 O O . ALA A 1 91 ? 6.883 21.203 4.605 1 88.31 91 ALA A O 1
ATOM 701 N N . ASP A 1 92 ? 5.934 19.844 3.133 1 91.56 92 ASP A N 1
ATOM 702 C CA . ASP A 1 92 ? 4.766 20.688 2.93 1 91.56 92 ASP A CA 1
ATOM 703 C C . ASP A 1 92 ? 3.5 20.016 3.461 1 91.56 92 ASP A C 1
ATOM 705 O O . ASP A 1 92 ? 3.453 18.797 3.607 1 91.56 92 ASP A O 1
ATOM 709 N N . PRO A 1 93 ? 2.516 20.859 3.801 1 96.06 93 PRO A N 1
ATOM 710 C CA . PRO A 1 93 ? 1.224 20.266 4.156 1 96.06 93 PRO A CA 1
ATOM 711 C C . PRO A 1 93 ? 0.669 19.344 3.062 1 96.06 93 PRO A C 1
ATOM 713 O O . PRO A 1 93 ? 0.905 19.594 1.876 1 96.06 93 PRO A O 1
ATOM 716 N N . VAL A 1 94 ? -0.013 18.391 3.514 1 96.69 94 VAL A N 1
ATOM 717 C CA . VAL A 1 94 ? -0.544 17.406 2.582 1 96.69 94 VAL A CA 1
ATOM 718 C C . VAL A 1 94 ? -2.045 17.609 2.398 1 96.69 94 VAL A C 1
ATO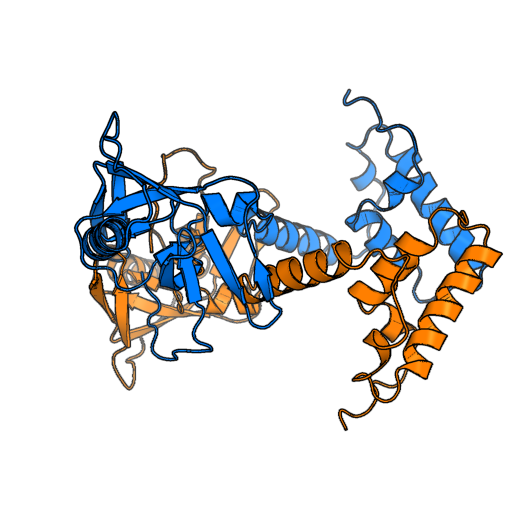M 720 O O . VAL A 1 94 ? -2.748 17.969 3.35 1 96.69 94 VAL A O 1
ATOM 723 N N . THR A 1 95 ? -2.506 17.453 1.171 1 96.69 95 THR A N 1
ATOM 724 C CA . THR A 1 95 ? -3.938 17.5 0.889 1 96.69 95 THR A CA 1
ATOM 725 C C . THR A 1 95 ? -4.594 16.172 1.215 1 96.69 95 THR A C 1
ATOM 727 O O . THR A 1 95 ? -4.164 15.117 0.718 1 96.69 95 THR A O 1
ATOM 730 N N . CYS A 1 96 ? -5.613 16.219 2.043 1 97.31 96 CYS A N 1
ATOM 731 C CA . CYS A 1 96 ? -6.355 15.023 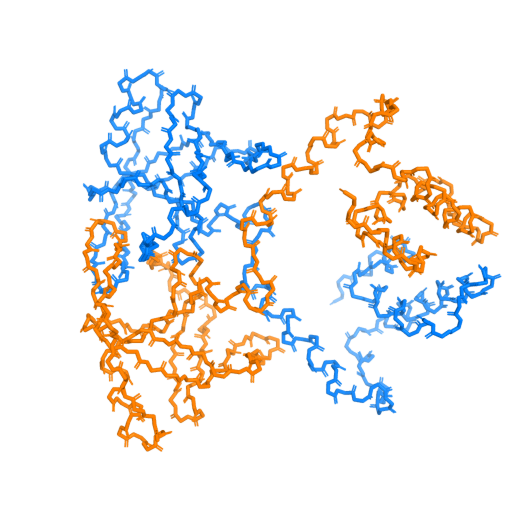2.438 1 97.31 96 CYS A CA 1
ATOM 732 C C . CYS A 1 96 ? -7.832 15.156 2.08 1 97.31 96 CYS A C 1
ATOM 734 O O . CYS A 1 96 ? -8.445 16.188 2.328 1 97.31 96 CYS A O 1
ATOM 736 N N . LEU A 1 97 ? -8.336 14.125 1.479 1 96.56 97 LEU A N 1
ATOM 737 C CA . LEU A 1 97 ? -9.773 14.102 1.227 1 96.56 97 LEU A CA 1
ATOM 738 C C . LEU A 1 97 ? -10.547 13.781 2.502 1 96.56 97 LEU A C 1
ATOM 740 O O . LEU A 1 97 ? -10.133 12.922 3.279 1 96.56 97 LEU A O 1
ATOM 744 N N . ILE A 1 98 ? -11.578 14.469 2.729 1 97.25 98 ILE A N 1
ATOM 745 C CA . ILE A 1 98 ? -12.461 14.195 3.855 1 97.25 98 ILE A CA 1
ATOM 746 C C . ILE A 1 98 ? -13.586 13.258 3.412 1 97.25 98 ILE A C 1
ATOM 748 O O . ILE A 1 98 ? -14.359 13.586 2.508 1 97.25 98 ILE A O 1
ATOM 752 N N . ILE A 1 99 ? -13.672 12.117 4.047 1 94.88 99 ILE A N 1
ATOM 753 C CA . ILE A 1 99 ? -14.727 11.172 3.68 1 94.88 99 ILE A CA 1
ATOM 754 C C . ILE A 1 99 ? -15.773 11.109 4.785 1 94.88 99 ILE A C 1
ATOM 756 O O . ILE A 1 99 ? -15.453 11.289 5.965 1 94.88 99 ILE A O 1
ATOM 760 N N . GLU A 1 100 ? -17 10.797 4.406 1 93.12 100 GLU A N 1
ATOM 761 C CA . GLU A 1 100 ? -18.109 10.812 5.355 1 93.12 100 GLU A CA 1
ATOM 762 C C . GLU A 1 100 ? -18.219 9.484 6.098 1 93.12 100 GLU A C 1
ATOM 764 O O . GLU A 1 100 ? -18.766 9.422 7.199 1 93.12 100 GLU A O 1
ATOM 769 N N . GLU A 1 101 ? -17.641 8.492 5.473 1 87.31 101 GLU A N 1
ATOM 770 C CA . GLU A 1 101 ? -17.688 7.168 6.094 1 87.31 101 GLU A CA 1
ATOM 771 C C . GLU A 1 101 ? -16.828 7.121 7.355 1 87.31 101 GLU A C 1
ATOM 773 O O . GLU A 1 101 ? -15.898 7.906 7.508 1 87.31 101 GLU A O 1
ATOM 778 N N . ASP A 1 102 ? -17.219 6.211 8.148 1 83.19 102 ASP A N 1
ATOM 779 C CA . ASP A 1 102 ? -16.453 6.051 9.391 1 83.19 102 ASP A CA 1
ATOM 780 C C . ASP A 1 102 ? -15.133 5.324 9.133 1 83.19 102 ASP A C 1
ATOM 782 O O . ASP A 1 102 ? -15.125 4.227 8.57 1 83.19 102 ASP A O 1
ATOM 786 N N . GLU A 1 103 ? -14.109 6.004 9.32 1 84.75 103 GLU A N 1
ATOM 787 C CA . GLU A 1 103 ? -12.742 5.488 9.219 1 84.75 103 GLU A CA 1
ATOM 788 C C . GLU A 1 103 ? -11.93 5.84 10.461 1 84.75 103 GLU A C 1
ATOM 790 O O . GLU A 1 103 ? -11.695 7.016 10.75 1 84.75 103 GLU A O 1
ATOM 795 N N . ASP A 1 104 ? -11.477 4.809 11.141 1 83.81 104 ASP A N 1
ATOM 796 C CA . ASP A 1 104 ? -10.812 5.031 12.422 1 83.81 104 ASP A CA 1
ATOM 797 C C . ASP A 1 104 ? -9.336 5.371 12.227 1 83.81 104 ASP A C 1
ATOM 799 O O . ASP A 1 104 ? -8.703 5.941 13.117 1 83.81 104 ASP A O 1
ATOM 803 N N . GLU A 1 105 ? -8.883 5 11.102 1 90.75 105 GLU A N 1
ATOM 804 C CA . GLU A 1 105 ? -7.469 5.246 10.828 1 90.75 105 GLU A CA 1
ATOM 805 C C . GLU A 1 105 ? -7.293 6.332 9.766 1 90.75 105 GLU A C 1
ATOM 807 O O . GLU A 1 105 ? -8.148 6.5 8.891 1 90.75 105 GLU A O 1
ATOM 812 N N . PHE A 1 106 ? -6.273 7.133 9.969 1 94.06 106 PHE A N 1
ATOM 813 C CA . PHE A 1 106 ? -5.84 8.023 8.898 1 94.06 106 PHE A CA 1
ATOM 814 C C . PHE A 1 106 ? -5.172 7.234 7.777 1 94.06 106 PHE A C 1
ATOM 816 O O . PHE A 1 106 ? -4.309 6.391 8.031 1 94.06 106 PHE A O 1
ATOM 823 N N . ILE A 1 107 ? -5.598 7.453 6.57 1 93.5 107 ILE A N 1
ATOM 824 C CA . ILE A 1 107 ? -4.992 6.75 5.445 1 93.5 107 ILE A CA 1
ATOM 825 C C . ILE A 1 107 ? -3.9 7.621 4.82 1 93.5 107 ILE A C 1
ATOM 827 O O . ILE A 1 107 ? -4.176 8.711 4.32 1 93.5 107 ILE A O 1
ATOM 831 N N . VAL A 1 108 ? -2.715 7.141 4.949 1 94.81 108 VAL A N 1
ATOM 832 C CA . VAL A 1 108 ? -1.617 7.762 4.215 1 94.81 108 VAL A CA 1
ATOM 833 C C . VAL A 1 108 ? -1.556 7.191 2.799 1 94.81 108 VAL A C 1
ATOM 835 O O . VAL A 1 108 ? -1.146 6.043 2.602 1 94.81 108 VAL A O 1
ATOM 838 N N . GLY A 1 109 ? -1.975 8.023 1.864 1 93.12 109 GLY A N 1
ATOM 839 C CA . GLY A 1 109 ? -2.129 7.566 0.491 1 93.12 109 GLY A CA 1
ATOM 840 C C . GLY A 1 109 ? -0.821 7.531 -0.276 1 93.12 109 GLY A C 1
ATOM 841 O O . GLY A 1 109 ? 0.216 7.961 0.234 1 93.12 109 GLY A O 1
ATOM 842 N N . ASN A 1 110 ? -0.971 7.031 -1.518 1 92.44 110 ASN A N 1
ATOM 843 C CA . ASN A 1 110 ? 0.173 6.867 -2.408 1 92.44 110 ASN A CA 1
ATOM 844 C C . ASN A 1 110 ? 0.792 8.211 -2.775 1 92.44 110 ASN A C 1
ATOM 846 O O . ASN A 1 110 ? 1.997 8.305 -3.02 1 92.44 110 ASN A O 1
ATOM 850 N N . ASP A 1 111 ? 0.021 9.258 -2.803 1 90.25 111 ASP A N 1
ATOM 851 C CA . ASP A 1 111 ? 0.513 10.586 -3.135 1 90.25 111 ASP A CA 1
ATOM 852 C C . ASP A 1 111 ? 1.569 11.047 -2.133 1 90.25 111 ASP A C 1
ATOM 854 O O . ASP A 1 111 ? 2.635 11.531 -2.523 1 90.25 111 ASP A O 1
ATOM 858 N N . VAL A 1 112 ? 1.317 10.805 -0.862 1 94.12 112 VAL A N 1
ATOM 859 C CA . VAL A 1 112 ? 2.266 11.195 0.175 1 94.12 112 VAL A CA 1
ATOM 860 C C . VAL A 1 112 ? 3.465 10.258 0.165 1 94.12 112 VAL A C 1
ATOM 862 O O . VAL A 1 112 ? 4.613 10.695 0.262 1 94.12 112 VAL A O 1
ATOM 865 N N . LEU A 1 113 ? 3.223 8.961 0.039 1 93.69 113 LEU A N 1
ATOM 866 C CA . LEU A 1 113 ? 4.312 7.992 0.008 1 93.69 113 LEU A CA 1
ATOM 867 C C . LEU A 1 113 ? 5.266 8.281 -1.146 1 93.69 113 LEU A C 1
ATOM 869 O O . LEU A 1 113 ? 6.484 8.266 -0.968 1 93.69 113 LEU A O 1
ATOM 873 N N . LEU A 1 114 ? 4.738 8.602 -2.309 1 91.19 114 LEU A N 1
ATOM 874 C CA . LEU A 1 114 ? 5.551 8.969 -3.463 1 91.19 114 LEU A CA 1
ATOM 875 C C . LEU A 1 114 ? 6.367 10.227 -3.178 1 91.19 114 LEU A C 1
ATOM 877 O O . LEU A 1 114 ? 7.543 10.297 -3.537 1 91.19 114 LEU A O 1
ATOM 881 N N . SER A 1 115 ? 5.738 11.18 -2.512 1 89.88 115 SER A N 1
ATOM 882 C CA . SER A 1 115 ? 6.438 12.422 -2.199 1 89.88 115 SER A CA 1
ATOM 883 C C . SER A 1 115 ? 7.59 12.18 -1.23 1 89.88 115 SER A C 1
ATOM 885 O O . SER A 1 115 ? 8.57 12.93 -1.22 1 89.88 115 SER A O 1
ATOM 887 N N . LEU A 1 116 ? 7.465 11.125 -0.43 1 92.25 116 LEU A N 1
ATOM 888 C CA . LEU A 1 116 ? 8.508 10.758 0.521 1 92.25 116 LEU A CA 1
ATOM 889 C C . LEU A 1 116 ? 9.539 9.836 -0.13 1 92.25 116 LEU A C 1
ATOM 891 O O . LEU A 1 116 ? 10.469 9.367 0.535 1 92.25 116 LEU A O 1
ATOM 895 N N . GLY A 1 117 ? 9.344 9.484 -1.403 1 90.31 117 GLY A N 1
ATOM 896 C CA . GLY A 1 117 ? 10.297 8.672 -2.148 1 90.31 117 GLY A CA 1
ATOM 897 C C . GLY A 1 117 ? 9.969 7.191 -2.119 1 90.31 117 GLY A C 1
ATOM 898 O O . GLY A 1 117 ? 10.766 6.367 -2.566 1 90.31 117 GLY A O 1
ATOM 899 N N . ILE A 1 118 ? 8.867 6.844 -1.546 1 92.31 118 ILE A N 1
ATOM 900 C CA . ILE A 1 118 ? 8.438 5.453 -1.49 1 92.31 118 ILE A CA 1
ATOM 901 C C . ILE A 1 118 ? 7.52 5.148 -2.676 1 92.31 118 ILE A C 1
ATOM 903 O O . ILE A 1 118 ? 6.375 5.609 -2.719 1 92.31 118 ILE A O 1
ATOM 907 N N . ASP A 1 119 ? 7.961 4.43 -3.645 1 90.69 119 ASP A N 1
ATOM 908 C CA . ASP A 1 119 ? 7.266 4.113 -4.887 1 90.69 119 ASP A CA 1
ATOM 909 C C . ASP A 1 119 ? 7.262 2.609 -5.148 1 90.69 119 ASP A C 1
ATOM 911 O O . ASP A 1 119 ? 8.203 2.074 -5.742 1 90.69 119 ASP A O 1
ATOM 915 N N . VAL A 1 120 ? 6.203 2.039 -4.797 1 91.12 120 VAL A N 1
ATOM 916 C CA . VAL A 1 120 ? 6.09 0.585 -4.863 1 91.12 120 VAL A CA 1
ATOM 917 C C . VAL A 1 120 ? 6.152 0.129 -6.32 1 91.12 120 VAL A C 1
ATOM 919 O O . VAL A 1 120 ? 6.766 -0.896 -6.629 1 91.12 120 VAL A O 1
ATOM 922 N N . SER A 1 121 ? 5.457 0.827 -7.23 1 88.12 121 SER A N 1
ATOM 923 C CA . SER A 1 121 ? 5.496 0.475 -8.648 1 88.12 121 SER A CA 1
ATOM 924 C C . SER A 1 121 ? 6.93 0.474 -9.172 1 88.12 121 SER A C 1
ATOM 926 O O . SER A 1 121 ? 7.336 -0.455 -9.875 1 88.12 121 SER A O 1
ATOM 928 N N . ARG A 1 122 ? 7.629 1.472 -8.836 1 88.44 122 ARG A N 1
ATOM 929 C CA . ARG A 1 122 ? 9.023 1.572 -9.25 1 88.44 122 ARG A CA 1
ATOM 930 C C . ARG A 1 122 ? 9.859 0.459 -8.633 1 88.44 122 ARG A C 1
ATOM 932 O O . ARG A 1 122 ? 10.75 -0.095 -9.281 1 88.44 122 ARG A O 1
ATOM 939 N N . GLN A 1 123 ? 9.625 0.173 -7.41 1 91.12 123 GLN A N 1
ATOM 940 C CA . GLN A 1 123 ? 10.344 -0.901 -6.73 1 91.12 123 GLN A CA 1
ATOM 941 C C . GLN A 1 123 ? 10.078 -2.248 -7.402 1 91.12 123 GLN A C 1
ATOM 943 O O . GLN A 1 123 ? 11 -3.053 -7.57 1 91.12 123 GLN A O 1
ATOM 948 N N . LEU A 1 124 ? 8.914 -2.467 -7.832 1 90.31 124 LEU A N 1
ATOM 949 C CA . LEU A 1 124 ? 8.57 -3.678 -8.57 1 90.31 124 LEU A CA 1
ATOM 950 C C . LEU A 1 124 ? 9.297 -3.723 -9.906 1 90.31 124 LEU A C 1
ATOM 952 O O . LEU A 1 124 ? 9.797 -4.773 -10.312 1 90.31 124 LEU A O 1
ATOM 956 N N . GLU A 1 125 ? 9.352 -2.609 -10.586 1 87.44 125 GLU A N 1
ATOM 957 C CA . GLU A 1 125 ? 10.094 -2.52 -11.844 1 87.44 125 GLU A CA 1
ATOM 958 C C . GLU A 1 125 ? 11.57 -2.867 -11.641 1 87.44 125 GLU A C 1
ATOM 960 O O . GLU A 1 125 ? 12.164 -3.564 -12.461 1 87.44 125 GLU A O 1
ATOM 965 N N . GLN A 1 126 ? 12.102 -2.395 -10.562 1 86.44 126 GLN A N 1
ATOM 966 C CA . GLN A 1 126 ? 13.508 -2.648 -10.258 1 86.44 126 GLN A CA 1
ATOM 967 C C . GLN A 1 126 ? 13.758 -4.133 -10.023 1 86.44 126 GLN A C 1
ATOM 969 O O . GLN A 1 126 ? 14.789 -4.668 -10.438 1 86.44 126 GLN A O 1
ATOM 974 N N . LEU A 1 127 ? 12.836 -4.762 -9.367 1 87.94 127 LEU A N 1
ATOM 975 C CA . LEU A 1 127 ? 12.945 -6.199 -9.141 1 87.94 127 LEU A CA 1
ATOM 976 C C . LEU A 1 127 ? 12.945 -6.961 -10.461 1 87.94 127 LEU A C 1
ATOM 978 O O . LEU A 1 127 ? 13.68 -7.938 -10.617 1 87.94 127 LEU A O 1
ATOM 982 N N . ALA A 1 128 ? 12.094 -6.551 -11.367 1 84.81 128 ALA A N 1
ATOM 983 C CA . ALA A 1 128 ? 12.016 -7.176 -12.688 1 84.81 128 ALA A CA 1
ATOM 984 C C . ALA A 1 128 ? 13.336 -7.012 -13.445 1 84.81 128 ALA A C 1
ATOM 986 O O . ALA A 1 128 ? 13.797 -7.945 -14.102 1 84.81 128 ALA A O 1
ATOM 987 N N . GLY A 1 129 ? 13.828 -5.871 -13.43 1 75.56 129 GLY A N 1
ATOM 988 C CA . GLY A 1 129 ? 15.078 -5.578 -14.117 1 75.56 129 GLY A CA 1
ATOM 989 C C . GLY A 1 129 ? 16.266 -6.355 -13.555 1 75.56 129 GLY A C 1
ATOM 990 O O . GLY A 1 129 ? 17.141 -6.773 -14.305 1 75.56 129 GLY A O 1
ATOM 991 N N . ASN A 1 130 ? 16.297 -6.547 -12.242 1 69.31 130 ASN A N 1
ATOM 992 C CA . ASN A 1 130 ? 17.375 -7.293 -11.602 1 69.31 130 ASN A CA 1
ATOM 993 C C . ASN A 1 130 ? 17.344 -8.766 -11.992 1 69.31 130 ASN A C 1
ATOM 995 O O . ASN A 1 130 ? 18.391 -9.406 -12.125 1 69.31 130 ASN A O 1
ATOM 999 N N . ARG A 1 131 ? 16.188 -9.359 -12.164 1 59.41 131 ARG A N 1
ATOM 1000 C CA . ARG A 1 131 ? 16.047 -10.75 -12.586 1 59.41 131 ARG A CA 1
ATOM 1001 C C . ARG A 1 131 ? 16.531 -10.938 -14.016 1 59.41 131 ARG A C 1
ATOM 1003 O O . ARG A 1 131 ? 17.156 -11.945 -14.344 1 59.41 131 ARG A O 1
ATOM 1010 N N . LEU A 1 132 ? 16.094 -10.023 -14.836 1 50.03 132 LEU A N 1
ATOM 1011 C CA . LEU A 1 132 ? 16.562 -10.078 -16.219 1 50.03 132 LEU A CA 1
ATOM 1012 C C . LEU A 1 132 ? 18.078 -10.039 -16.297 1 50.03 132 LEU A C 1
ATOM 1014 O O . LEU A 1 132 ? 18.688 -10.688 -17.141 1 50.03 132 LEU A O 1
ATOM 1018 N N . GLU A 1 133 ? 18.547 -9.32 -15.383 1 48 133 GLU A N 1
ATOM 1019 C CA . GLU A 1 133 ? 20 -9.258 -15.359 1 48 133 GLU A CA 1
ATOM 1020 C C . GLU A 1 133 ? 20.594 -10.562 -14.82 1 48 133 GLU A C 1
ATOM 1022 O O . GLU A 1 133 ? 21.688 -10.969 -15.227 1 48 133 GLU A O 1
ATOM 1027 N N . GLN A 1 134 ? 19.828 -11.219 -13.969 1 43.25 134 GLN A N 1
ATOM 1028 C CA . GLN A 1 134 ? 20.375 -12.469 -13.445 1 43.25 134 GLN A CA 1
ATOM 1029 C C . GLN A 1 134 ? 20.219 -13.602 -14.453 1 43.25 134 GLN A C 1
ATOM 1031 O O . GLN A 1 134 ? 21.016 -14.539 -14.477 1 43.25 134 GLN A O 1
ATOM 1036 N N . ASP A 1 135 ? 19.078 -13.664 -15.133 1 41.28 135 ASP A N 1
ATOM 1037 C CA . ASP A 1 135 ? 18.984 -14.711 -16.141 1 41.28 135 ASP A CA 1
ATOM 1038 C C . ASP A 1 135 ? 20.016 -14.492 -17.25 1 41.28 135 ASP A C 1
ATOM 1040 O O . ASP A 1 135 ? 20.156 -15.328 -18.141 1 41.28 135 ASP A O 1
ATOM 1044 N N . ASP A 1 136 ? 20.375 -13.312 -17.516 1 33.84 136 ASP A N 1
ATOM 1045 C CA . ASP A 1 136 ? 21.547 -13.172 -18.391 1 33.84 136 ASP A CA 1
ATOM 1046 C C . ASP A 1 136 ? 22.812 -13.656 -17.703 1 33.84 136 ASP A C 1
ATOM 1048 O O . ASP A 1 136 ? 23.172 -13.156 -16.625 1 33.84 136 ASP A O 1
ATOM 1052 N N . ASP A 1 137 ? 23.031 -14.945 -17.812 1 30.58 137 ASP A N 1
ATOM 1053 C CA . ASP A 1 137 ? 24.359 -15.477 -17.5 1 30.58 137 ASP A CA 1
ATOM 1054 C C . ASP A 1 137 ? 25.438 -14.414 -17.703 1 30.58 137 ASP A C 1
ATOM 1056 O O . ASP A 1 137 ? 25.641 -13.93 -18.812 1 30.58 137 ASP A O 1
ATOM 1060 N N . PRO A 1 138 ? 25.75 -13.617 -16.688 1 32.56 138 PRO A N 1
ATOM 1061 C CA . PRO A 1 138 ? 26.812 -12.656 -16.984 1 32.56 138 PRO A CA 1
ATOM 1062 C C . PRO A 1 138 ? 27.906 -13.242 -17.875 1 32.56 138 PRO A C 1
ATOM 1064 O O . PRO A 1 138 ? 28.828 -12.523 -18.281 1 32.56 138 PRO A O 1
ATOM 1067 N N . PHE A 1 139 ? 27.906 -14.656 -17.922 1 30.16 139 PHE A N 1
ATOM 1068 C CA . PHE A 1 139 ? 28.906 -15.125 -18.859 1 30.16 139 PHE A CA 1
ATOM 1069 C C . PHE A 1 139 ? 28.469 -14.875 -20.297 1 30.16 139 PHE A C 1
ATOM 1071 O O . PHE A 1 139 ? 29.266 -14.992 -21.234 1 30.16 139 PHE A O 1
ATOM 1078 N N . ASP A 1 140 ? 27.062 -14.945 -20.547 1 28.91 140 ASP A N 1
ATOM 1079 C CA . ASP A 1 140 ? 26.797 -14.578 -21.938 1 28.91 140 ASP A CA 1
ATOM 1080 C C . ASP A 1 140 ? 26.531 -13.086 -22.078 1 28.91 140 ASP A C 1
ATOM 1082 O O . ASP A 1 140 ? 25.453 -12.68 -22.5 1 28.91 140 ASP A O 1
ATOM 1086 N N . VAL A 1 141 ? 26.656 -12.211 -21.125 1 28.62 141 VAL A N 1
ATOM 1087 C CA . VAL A 1 141 ? 26.766 -10.789 -21.422 1 28.62 141 VAL A CA 1
ATOM 1088 C C . VAL A 1 141 ? 27.641 -10.594 -22.656 1 28.62 141 VAL A C 1
ATOM 1090 O O . VAL A 1 141 ? 28.859 -10.75 -22.578 1 28.62 141 VAL A O 1
ATOM 1093 N N . GLU A 1 142 ? 27.047 -10.961 -23.766 1 29.42 142 GLU A N 1
ATOM 1094 C CA . GLU A 1 142 ? 27.547 -10.25 -24.938 1 29.42 142 GLU A CA 1
ATOM 1095 C C . GLU A 1 142 ? 27.5 -8.734 -24.734 1 29.42 142 GLU A C 1
ATOM 1097 O O . GLU A 1 142 ? 26.766 -8.25 -23.859 1 29.42 142 GLU A O 1
ATOM 1102 N N . ASP A 1 143 ? 27.922 -7.824 -25.844 1 30.09 143 ASP A N 1
ATOM 1103 C CA . ASP A 1 143 ? 28.281 -6.461 -26.234 1 30.09 143 ASP A CA 1
ATOM 1104 C C . ASP A 1 143 ? 27.078 -5.52 -26.062 1 30.09 143 ASP A C 1
ATOM 1106 O O . ASP A 1 143 ? 27.25 -4.297 -26.047 1 30.09 143 ASP A O 1
ATOM 1110 N N . ASP A 1 144 ? 25.812 -5.973 -26.156 1 30.94 144 ASP A N 1
ATOM 1111 C CA . ASP A 1 144 ? 24.781 -5.055 -26.625 1 30.94 144 ASP A CA 1
ATOM 1112 C C . ASP A 1 144 ? 24.172 -4.262 -25.484 1 30.94 144 ASP A C 1
ATOM 1114 O O . ASP A 1 144 ? 23.25 -3.48 -25.672 1 30.94 144 ASP A O 1
ATOM 1118 N N . ALA A 1 145 ? 24.25 -4.672 -24.406 1 32.41 145 ALA A N 1
ATOM 1119 C CA . ALA A 1 145 ? 23.578 -3.898 -23.359 1 32.41 145 ALA A CA 1
ATOM 1120 C C . ALA A 1 145 ? 24.094 -2.461 -23.344 1 32.41 145 ALA A C 1
ATOM 1122 O O . ALA A 1 145 ? 23.641 -1.653 -22.516 1 32.41 145 ALA A O 1
ATOM 1123 N N . TRP A 1 146 ? 25.125 -2.219 -24.125 1 30.98 146 TRP A N 1
ATOM 1124 C CA . TRP A 1 146 ? 25.875 -0.997 -24.406 1 30.98 146 TRP A CA 1
ATOM 1125 C C . TRP A 1 146 ? 25.094 -0.098 -25.359 1 30.98 146 TRP A C 1
ATOM 1127 O O . TRP A 1 146 ? 25.516 1.023 -25.656 1 30.98 146 TRP A O 1
ATOM 1137 N N . SER A 1 147 ? 24.156 -0.687 -25.984 1 32.28 147 SER A N 1
ATOM 1138 C CA . SER A 1 147 ? 23.797 -0.008 -27.219 1 32.28 147 SER A CA 1
ATOM 1139 C C . SER A 1 147 ? 23.062 1.304 -26.938 1 32.28 147 SER A C 1
ATOM 1141 O O . SER A 1 147 ? 23.031 2.193 -27.781 1 32.28 147 SER A O 1
ATOM 1143 N N . GLY A 1 148 ? 22.094 1.367 -26.047 1 33 148 GLY A N 1
ATOM 1144 C CA . GLY A 1 148 ? 21.359 2.621 -26.141 1 33 148 GLY A CA 1
ATOM 1145 C C . GLY A 1 148 ? 22.016 3.75 -25.375 1 33 148 GLY A C 1
ATOM 1146 O O . GLY A 1 148 ? 21.453 4.832 -25.234 1 33 148 GLY A O 1
ATOM 1147 N N . LEU A 1 149 ? 22.859 3.391 -24.312 1 34.12 149 LEU A N 1
ATOM 1148 C CA . LEU A 1 149 ? 23.609 4.523 -23.797 1 34.12 149 LEU A CA 1
ATOM 1149 C C . LEU A 1 149 ? 24.609 5.031 -24.844 1 34.12 149 LEU A C 1
ATOM 1151 O O . LEU A 1 149 ? 25.484 4.289 -25.281 1 34.12 149 LEU A O 1
ATOM 1155 N N . GLY A 1 150 ? 24.156 5.66 -25.703 1 36.28 150 GLY A N 1
ATOM 1156 C CA . GLY A 1 150 ? 25.109 6.18 -26.672 1 36.28 150 GLY A CA 1
ATOM 1157 C C . GLY A 1 150 ? 26.516 6.262 -26.109 1 36.28 150 GLY A C 1
ATOM 1158 O O . GLY A 1 150 ? 27.484 5.961 -26.812 1 36.28 150 GLY A O 1
ATOM 1159 N N . ASP A 1 151 ? 26.75 7.113 -25 1 42.84 151 ASP A N 1
ATOM 1160 C CA . ASP A 1 151 ? 28.047 7.375 -24.391 1 42.84 151 ASP A CA 1
ATOM 1161 C C . ASP A 1 151 ? 28.406 6.301 -23.375 1 42.84 151 ASP A C 1
ATOM 1163 O O . ASP A 1 151 ? 28.641 6.605 -22.203 1 42.84 151 ASP A O 1
ATOM 1167 N N . ASP A 1 152 ? 28 5.227 -23.438 1 50.59 152 ASP A N 1
ATOM 1168 C CA . ASP A 1 152 ? 28.125 3.975 -22.703 1 50.59 152 ASP A CA 1
ATOM 1169 C C . ASP A 1 152 ? 29.594 3.629 -22.469 1 50.59 152 ASP A C 1
ATOM 1171 O O . ASP A 1 152 ? 29.969 3.15 -21.391 1 50.59 152 ASP A O 1
ATOM 1175 N N . ASP A 1 153 ? 30.266 3.9 -23.406 1 52 153 ASP A N 1
ATOM 1176 C CA . ASP A 1 153 ? 31.688 3.596 -23.297 1 52 153 ASP A CA 1
ATOM 1177 C C . ASP A 1 153 ? 32.344 4.391 -22.172 1 52 153 ASP A C 1
ATOM 1179 O O . ASP A 1 153 ? 33.188 3.865 -21.438 1 52 153 ASP A O 1
ATOM 1183 N N . GLU A 1 154 ? 31.781 5.551 -22 1 53.06 154 GLU A N 1
ATOM 1184 C CA . GLU A 1 154 ? 32.344 6.426 -20.984 1 53.06 154 GLU A CA 1
ATOM 1185 C C . GLU A 1 154 ? 31.922 5.996 -19.594 1 53.06 154 GLU A C 1
ATOM 1187 O O . GLU A 1 154 ? 32.719 6.023 -18.641 1 53.06 154 GLU A O 1
ATOM 1192 N N . ILE A 1 155 ? 30.781 5.57 -19.531 1 55.38 155 ILE A N 1
ATOM 1193 C CA . ILE A 1 155 ? 30.281 5.094 -18.25 1 55.38 155 ILE A CA 1
ATOM 1194 C C . ILE A 1 155 ? 30.969 3.781 -17.875 1 55.38 155 ILE A C 1
ATOM 1196 O O . ILE A 1 155 ? 31.422 3.615 -16.75 1 55.38 155 ILE A O 1
ATOM 1200 N N . ARG A 1 156 ? 31.047 3.023 -18.828 1 59.06 156 ARG A N 1
ATOM 1201 C CA . ARG A 1 156 ? 31.734 1.757 -18.609 1 59.06 156 ARG A CA 1
ATOM 1202 C C . ARG A 1 156 ? 33.188 1.988 -18.25 1 59.06 156 ARG A C 1
ATOM 1204 O O . ARG A 1 156 ? 33.719 1.366 -17.312 1 59.06 156 ARG A O 1
ATOM 1211 N N . ALA A 1 157 ? 33.688 2.877 -18.953 1 59.66 157 ALA A N 1
ATOM 1212 C CA . ALA A 1 157 ? 35.094 3.234 -18.672 1 59.66 157 ALA A CA 1
ATOM 1213 C C . ALA A 1 157 ? 35.219 3.816 -17.266 1 59.66 157 ALA A C 1
ATOM 1215 O O . ALA A 1 157 ? 36.188 3.523 -16.562 1 59.66 157 ALA A O 1
ATOM 1216 N N . GLY A 1 158 ? 34.281 4.512 -16.906 1 56.16 158 GLY A N 1
ATOM 1217 C CA . GLY A 1 158 ? 34.281 5.082 -15.57 1 56.16 158 GLY A CA 1
ATOM 1218 C C . GLY A 1 158 ? 34.125 4.043 -14.477 1 56.16 158 GLY A C 1
ATOM 1219 O O . GLY A 1 158 ? 34.844 4.082 -13.477 1 56.16 158 GLY A O 1
ATOM 1220 N N . VAL A 1 159 ? 33.312 3.178 -14.703 1 62.06 159 VAL A N 1
ATOM 1221 C CA . VAL A 1 159 ? 33.125 2.107 -13.734 1 62.06 159 VAL A CA 1
ATOM 1222 C C . VAL A 1 159 ? 34.375 1.227 -13.672 1 62.06 159 VAL A C 1
ATOM 1224 O O . VAL A 1 159 ? 34.812 0.875 -12.586 1 62.06 159 VAL A O 1
ATOM 1227 N N . GLU A 1 160 ? 34.844 0.954 -14.781 1 65.56 160 GLU A N 1
ATOM 1228 C CA . GLU A 1 160 ? 36.031 0.111 -14.82 1 65.56 160 GLU A CA 1
ATOM 1229 C C . GLU A 1 160 ? 37.219 0.808 -14.164 1 65.56 160 GLU A C 1
ATOM 1231 O O . GLU A 1 160 ? 38 0.168 -13.469 1 65.56 160 GLU A O 1
ATOM 1236 N N . ARG A 1 161 ? 37.25 2.062 -14.297 1 60.84 161 ARG A N 1
ATOM 1237 C CA . ARG A 1 161 ? 38.281 2.84 -13.594 1 60.84 161 ARG A CA 1
ATOM 1238 C C . ARG A 1 161 ? 38.094 2.754 -12.086 1 60.84 161 ARG A C 1
ATOM 1240 O O . ARG A 1 161 ? 39.062 2.629 -11.344 1 60.84 161 ARG A O 1
ATOM 1247 N N . LEU A 1 162 ? 36.938 2.748 -11.672 1 59.5 162 LEU A N 1
ATOM 1248 C CA . LEU A 1 162 ? 36.625 2.609 -10.258 1 59.5 162 LEU A CA 1
ATOM 1249 C C . LEU A 1 162 ? 37 1.224 -9.75 1 59.5 162 LEU A C 1
ATOM 1251 O O . LEU A 1 162 ? 37.562 1.093 -8.656 1 59.5 162 LEU A O 1
ATOM 1255 N N . ILE A 1 163 ? 36.719 0.326 -10.516 1 65.12 163 ILE A N 1
ATOM 1256 C CA . ILE A 1 163 ? 37.031 -1.054 -10.164 1 65.12 163 ILE A CA 1
ATOM 1257 C C . ILE A 1 163 ? 38.562 -1.246 -10.156 1 65.12 163 ILE A C 1
ATOM 1259 O O . ILE A 1 163 ? 39.094 -1.84 -9.227 1 65.12 163 ILE A O 1
ATOM 1263 N N . GLU A 1 164 ? 39.188 -0.784 -11.156 1 64.5 164 GLU A N 1
ATOM 1264 C CA . GLU A 1 164 ? 40.625 -0.852 -11.219 1 64.5 164 GLU A CA 1
ATOM 1265 C C . GLU A 1 164 ? 41.281 -0.164 -10.023 1 64.5 164 GLU A C 1
ATOM 1267 O O . GLU A 1 164 ? 42.219 -0.696 -9.422 1 64.5 164 GLU A O 1
ATOM 1272 N N . ALA A 1 165 ? 40.781 0.875 -9.68 1 59.19 165 ALA A N 1
ATOM 1273 C CA . ALA A 1 165 ? 41.281 1.604 -8.508 1 59.19 165 ALA A CA 1
ATOM 1274 C C . ALA A 1 165 ? 41.031 0.809 -7.227 1 59.19 165 ALA A C 1
ATOM 1276 O O . ALA A 1 165 ? 41.875 0.774 -6.336 1 59.19 165 ALA A O 1
ATOM 1277 N N . ALA A 1 166 ? 40 0.245 -7.211 1 60.41 166 ALA A N 1
ATOM 1278 C CA . ALA A 1 166 ? 39.688 -0.6 -6.062 1 60.41 166 ALA A CA 1
ATOM 1279 C C . ALA A 1 166 ? 40.625 -1.787 -5.973 1 60.41 166 ALA A C 1
ATOM 1281 O O . ALA A 1 166 ? 41.125 -2.113 -4.895 1 60.41 166 ALA A O 1
ATOM 1282 N N . LEU A 1 167 ? 40.812 -2.305 -7.105 1 64 167 LEU A N 1
ATOM 1283 C CA . LEU A 1 167 ? 41.719 -3.441 -7.176 1 64 167 LEU A CA 1
ATOM 1284 C C . LEU A 1 167 ? 43.156 -3.023 -6.809 1 64 167 LEU A C 1
ATOM 1286 O O . LEU A 1 167 ? 43.844 -3.75 -6.109 1 64 167 LEU A O 1
ATOM 1290 N N . GLU A 1 168 ? 43.562 -2.018 -7.289 1 63 168 GLU A N 1
ATOM 1291 C CA . GLU A 1 168 ? 44.875 -1.471 -6.953 1 63 168 GLU A CA 1
ATOM 1292 C C . GLU A 1 168 ? 45 -1.177 -5.457 1 63 168 GLU A C 1
ATOM 1294 O O . GLU A 1 168 ? 46.094 -1.153 -4.902 1 63 168 GLU A O 1
ATOM 1299 N N . ASN A 1 169 ? 43.875 -1.118 -4.918 1 53.09 169 ASN A N 1
ATOM 1300 C CA . ASN A 1 169 ? 43.844 -0.848 -3.484 1 53.09 169 ASN A CA 1
ATOM 1301 C C . ASN A 1 169 ? 43.406 -2.082 -2.693 1 53.09 169 ASN A C 1
ATOM 1303 O O . ASN A 1 169 ? 42.75 -1.967 -1.659 1 53.09 169 ASN A O 1
ATOM 1307 N N . ASP A 1 170 ? 43.719 -3.121 -3.385 1 56.06 170 ASP A N 1
ATOM 1308 C CA . ASP A 1 170 ? 43.688 -4.445 -2.77 1 56.06 170 ASP A CA 1
ATOM 1309 C C . ASP A 1 170 ? 42.25 -4.918 -2.533 1 56.06 170 ASP A C 1
ATOM 1311 O O . ASP A 1 170 ? 42 -5.684 -1.603 1 56.06 170 ASP A O 1
ATOM 1315 N N . PHE A 1 171 ? 41.25 -4.387 -3.211 1 5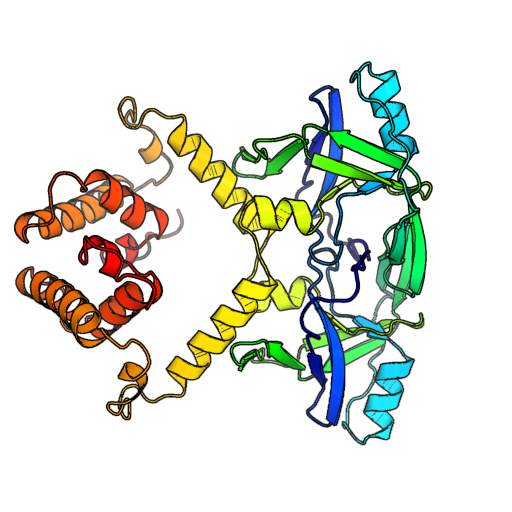6.25 171 PHE A N 1
ATOM 1316 C CA . PHE A 1 171 ? 39.938 -4.98 -3.229 1 56.25 171 PHE A CA 1
ATOM 1317 C C . PHE A 1 171 ? 39.969 -6.422 -3.711 1 56.25 171 PHE A C 1
ATOM 1319 O O . PHE A 1 171 ? 40.656 -6.73 -4.691 1 56.25 171 PHE A O 1
ATOM 1326 N N . PRO A 1 172 ? 39.375 -7.266 -2.91 1 56.78 172 PRO A N 1
ATOM 1327 C CA . PRO A 1 172 ? 39.469 -8.672 -3.314 1 56.78 172 PRO A CA 1
ATOM 1328 C C . PRO A 1 172 ? 38.906 -8.93 -4.703 1 56.78 172 PRO A C 1
ATOM 1330 O O . PRO A 1 172 ? 37.75 -8.555 -4.977 1 56.78 172 PRO A O 1
ATOM 1333 N N . VAL A 1 173 ? 39.625 -9.516 -5.492 1 63.84 173 VAL A N 1
ATOM 1334 C CA . VAL A 1 173 ? 39.344 -9.781 -6.898 1 63.84 173 VAL A CA 1
ATOM 1335 C C . VAL A 1 173 ? 38.062 -10.609 -7.016 1 63.84 173 VAL A C 1
ATOM 1337 O O . VAL A 1 173 ? 37.312 -10.461 -7.977 1 63.84 173 VAL A O 1
ATOM 1340 N N . GLU A 1 174 ? 37.844 -11.273 -6.004 1 62.59 174 GLU A N 1
ATOM 1341 C CA . GLU A 1 174 ? 36.719 -12.195 -6.059 1 62.59 174 GLU A CA 1
ATOM 1342 C C . GLU A 1 174 ? 35.375 -11.438 -6.004 1 62.59 174 GLU A C 1
ATOM 1344 O O . GLU A 1 174 ? 34.344 -11.969 -6.406 1 62.59 174 GLU A O 1
ATOM 1349 N N . PHE A 1 175 ? 35.469 -10.305 -5.617 1 54.47 175 PHE A N 1
ATOM 1350 C CA . PHE A 1 175 ? 34.219 -9.57 -5.441 1 54.47 175 PHE A CA 1
ATOM 1351 C C . PHE A 1 175 ? 34.094 -8.477 -6.496 1 54.47 175 PHE A C 1
ATOM 1353 O O . PHE A 1 175 ? 33.188 -7.645 -6.414 1 54.47 175 PHE A O 1
ATOM 1360 N N . VAL A 1 176 ? 34.875 -8.453 -7.395 1 63.69 176 VAL A N 1
ATOM 1361 C CA . VAL A 1 176 ? 34.906 -7.418 -8.422 1 63.69 176 VAL A CA 1
ATOM 1362 C C . VAL A 1 176 ? 33.594 -7.379 -9.18 1 63.69 176 VAL A C 1
ATOM 1364 O O . VAL A 1 176 ? 33.062 -6.301 -9.469 1 63.69 176 VAL A O 1
ATOM 1367 N N . ASP A 1 177 ? 33.094 -8.398 -9.344 1 61.88 177 ASP A N 1
ATOM 1368 C CA . ASP A 1 177 ? 31.844 -8.461 -10.078 1 61.88 177 ASP A CA 1
ATOM 1369 C C . ASP A 1 177 ? 30.703 -7.879 -9.258 1 61.88 177 ASP A C 1
ATOM 1371 O O . ASP A 1 177 ? 29.844 -7.184 -9.797 1 61.88 177 ASP A O 1
ATOM 1375 N N . GLU A 1 178 ? 30.766 -8.078 -8.07 1 58.78 178 GLU A N 1
ATOM 1376 C CA . GLU A 1 178 ? 29.75 -7.516 -7.18 1 58.78 178 GLU A CA 1
ATOM 1377 C C . GLU A 1 178 ? 29.891 -6 -7.078 1 58.78 178 GLU A C 1
ATOM 1379 O O . GLU A 1 178 ? 28.891 -5.273 -7.117 1 58.78 178 GLU A O 1
ATOM 1384 N N . LEU A 1 179 ? 31 -5.539 -6.992 1 59.72 179 LEU A N 1
ATOM 1385 C CA . LEU A 1 179 ? 31.281 -4.105 -6.992 1 59.72 179 LEU A CA 1
ATOM 1386 C C . LEU A 1 179 ? 30.812 -3.461 -8.289 1 59.72 179 LEU A C 1
ATOM 1388 O O . LEU A 1 179 ? 30.219 -2.381 -8.273 1 59.72 179 LEU A O 1
ATOM 1392 N N . ARG A 1 180 ? 31.141 -4.074 -9.328 1 61.16 180 ARG A N 1
ATOM 1393 C CA . ARG A 1 180 ? 30.672 -3.621 -10.641 1 61.16 180 ARG A CA 1
ATOM 1394 C C . ARG A 1 180 ? 29.156 -3.498 -10.672 1 61.16 180 ARG A C 1
ATOM 1396 O O . ARG A 1 180 ? 28.625 -2.49 -11.141 1 61.16 180 ARG A O 1
ATOM 1403 N N . ARG A 1 181 ? 28.609 -4.391 -10.172 1 57.97 181 ARG A N 1
ATOM 1404 C CA . ARG A 1 181 ? 27.141 -4.406 -10.125 1 57.97 181 ARG A CA 1
ATOM 1405 C C . ARG A 1 181 ? 26.609 -3.26 -9.273 1 57.97 181 ARG A C 1
ATOM 1407 O O . ARG A 1 181 ? 25.656 -2.58 -9.664 1 57.97 181 ARG A O 1
ATOM 1414 N N . ILE A 1 182 ? 27.078 -3.1 -8.18 1 53.75 182 ILE A N 1
ATOM 1415 C CA . ILE A 1 182 ? 26.672 -2.031 -7.273 1 53.75 182 ILE A CA 1
ATOM 1416 C C . ILE A 1 182 ? 26.922 -0.674 -7.922 1 53.75 182 ILE A C 1
ATOM 1418 O O . ILE A 1 182 ? 26.078 0.218 -7.875 1 53.75 182 ILE A O 1
ATOM 1422 N N . ALA A 1 183 ? 28.062 -0.514 -8.477 1 57.62 183 ALA A N 1
ATOM 1423 C CA . ALA A 1 183 ? 28.453 0.735 -9.125 1 57.62 183 ALA A CA 1
ATOM 1424 C C . ALA A 1 183 ? 27.516 1.093 -10.266 1 57.62 183 ALA A C 1
ATOM 1426 O O . ALA A 1 183 ? 27.188 2.264 -10.461 1 57.62 183 ALA A O 1
ATOM 1427 N N . LEU A 1 184 ? 27.125 0.086 -10.914 1 57.56 184 LEU A N 1
ATOM 1428 C CA . LEU A 1 184 ? 26.266 0.275 -12.07 1 57.56 184 LEU A CA 1
ATOM 1429 C C . LEU A 1 184 ? 24.812 0.519 -11.625 1 57.56 184 LEU A C 1
ATOM 1431 O O . LEU A 1 184 ? 24.125 1.355 -12.203 1 57.56 184 LEU A O 1
ATOM 1435 N N . LYS A 1 185 ? 24.469 -0.121 -10.695 1 51.69 185 LYS A N 1
ATOM 1436 C CA . LYS A 1 185 ? 23.094 -0.074 -10.203 1 51.69 185 LYS A CA 1
ATOM 1437 C C . LYS A 1 185 ? 22.797 1.258 -9.523 1 51.69 185 LYS A C 1
ATOM 1439 O O . LYS A 1 185 ? 21.688 1.789 -9.641 1 51.69 185 LYS A O 1
ATOM 1444 N N . HIS A 1 186 ? 23.625 1.734 -8.898 1 44.41 186 HIS A N 1
ATOM 1445 C CA . HIS A 1 186 ? 23.391 2.918 -8.078 1 44.41 186 HIS A CA 1
ATOM 1446 C C . HIS A 1 186 ? 24.031 4.156 -8.703 1 44.41 186 HIS A C 1
ATOM 1448 O O . HIS A 1 186 ? 24.266 5.152 -8.016 1 44.41 186 HIS A O 1
ATOM 1454 N N . ASP A 1 187 ? 24.203 4.055 -9.859 1 47.59 187 ASP A N 1
ATOM 1455 C CA . ASP A 1 187 ? 24.766 5.16 -10.633 1 47.59 187 ASP A CA 1
ATOM 1456 C C . ASP A 1 187 ? 25.938 5.812 -9.906 1 47.59 187 ASP A C 1
ATOM 1458 O O . ASP A 1 187 ? 26.141 7.023 -10.016 1 47.59 187 ASP A O 1
ATOM 1462 N N . ILE A 1 188 ? 26.5 5.168 -9.141 1 45.84 188 ILE A N 1
ATOM 1463 C CA . ILE A 1 188 ? 27.641 5.695 -8.406 1 45.84 188 ILE A CA 1
ATOM 1464 C C . ILE A 1 188 ? 28.703 6.184 -9.383 1 45.84 188 ILE A C 1
ATOM 1466 O O . ILE A 1 188 ? 29.484 7.09 -9.062 1 45.84 188 ILE A O 1
ATOM 1470 N N . TRP A 1 189 ? 28.531 5.734 -10.57 1 47.72 189 TRP A N 1
ATOM 1471 C CA . TRP A 1 189 ? 29.438 6.137 -11.641 1 47.72 189 TRP A CA 1
ATOM 1472 C C . TRP A 1 189 ? 29.312 7.629 -11.938 1 47.72 189 TRP A C 1
ATOM 1474 O O . TRP A 1 189 ? 30.234 8.242 -12.461 1 47.72 189 TRP A O 1
ATOM 1484 N N . ARG A 1 190 ? 28.281 8.148 -11.672 1 47.75 190 ARG A N 1
ATOM 1485 C CA . ARG A 1 190 ? 28.094 9.57 -11.898 1 47.75 190 ARG A CA 1
ATOM 1486 C C . ARG A 1 190 ? 29.062 10.398 -11.062 1 47.75 190 ARG A C 1
ATOM 1488 O O . ARG A 1 190 ? 29.406 11.523 -11.438 1 47.75 190 ARG A O 1
ATOM 1495 N N . LEU A 1 191 ? 29.281 9.914 -10.094 1 41.16 191 LEU A N 1
ATOM 1496 C CA . LEU A 1 191 ? 30.188 10.633 -9.203 1 41.16 191 LEU A CA 1
ATOM 1497 C C . LEU A 1 191 ? 31.578 10.75 -9.828 1 41.16 191 LEU A C 1
ATOM 1499 O O . LEU A 1 191 ? 32.344 11.672 -9.508 1 41.16 191 LEU A O 1
ATOM 1503 N N . VAL A 1 192 ? 31.781 9.898 -10.641 1 41.53 192 VAL A N 1
ATOM 1504 C CA . VAL A 1 192 ? 33.062 9.906 -11.305 1 41.53 192 VAL A CA 1
ATOM 1505 C C . VAL A 1 192 ? 32.969 10.633 -12.648 1 41.53 192 VAL A C 1
ATOM 1507 O O . VAL A 1 192 ? 33.938 11.234 -13.117 1 41.53 192 VAL A O 1
ATOM 1510 N N . LEU A 1 193 ? 31.703 10.461 -13.25 1 40.5 193 LEU A N 1
ATOM 1511 C CA . LEU A 1 193 ? 31.531 11.156 -14.516 1 40.5 193 LEU A CA 1
ATOM 1512 C C . LEU A 1 193 ? 31 12.57 -14.297 1 40.5 193 LEU A C 1
ATOM 1514 O O . LEU A 1 193 ? 30 12.75 -13.609 1 40.5 193 LEU A O 1
ATOM 1518 N N . ARG A 1 194 ? 31.688 13.469 -13.742 1 41.19 194 ARG A N 1
ATOM 1519 C CA . ARG A 1 194 ? 31.375 14.852 -13.406 1 41.19 194 ARG A CA 1
ATOM 1520 C C . ARG A 1 194 ? 30.203 15.367 -14.25 1 41.19 194 ARG A C 1
ATOM 1522 O O . ARG A 1 194 ? 29.422 16.203 -13.781 1 41.19 194 ARG A O 1
ATOM 1529 N N . ASP A 1 195 ? 30.141 15.469 -15.641 1 35.66 195 ASP A N 1
ATOM 1530 C CA . ASP A 1 195 ? 29.219 16.109 -16.578 1 35.66 195 ASP A CA 1
ATOM 1531 C C . ASP A 1 195 ? 28.094 15.164 -16.984 1 35.66 195 ASP A C 1
ATOM 1533 O O . ASP A 1 195 ? 28.359 14.039 -17.406 1 35.66 195 ASP A O 1
ATOM 1537 N N . ASP A 1 196 ? 26.891 15.273 -16.406 1 37.41 196 ASP A N 1
ATOM 1538 C CA . ASP A 1 196 ? 25.688 14.594 -16.891 1 37.41 196 ASP A CA 1
ATOM 1539 C C . ASP A 1 196 ? 25.688 14.531 -18.422 1 37.41 196 ASP A C 1
ATOM 1541 O O . ASP A 1 196 ? 25.797 15.562 -19.094 1 37.41 196 ASP A O 1
ATOM 1545 N N . PRO A 1 197 ? 25.891 13.562 -19.062 1 36.44 197 PRO A N 1
ATOM 1546 C CA . PRO A 1 197 ? 25.844 13.688 -20.516 1 36.44 197 PRO A CA 1
ATOM 1547 C C . PRO A 1 197 ? 24.531 14.273 -21.031 1 36.44 197 PRO A C 1
ATOM 1549 O O . PRO A 1 197 ? 23.484 14.062 -20.406 1 36.44 197 PRO A O 1
ATOM 1552 N N . PRO A 1 198 ? 24.547 15.516 -21.75 1 30.75 198 PRO A N 1
ATOM 1553 C CA . PRO A 1 198 ? 23.328 16.141 -22.266 1 30.75 198 PRO A CA 1
ATOM 1554 C C . PRO A 1 198 ? 22.328 15.125 -22.812 1 30.75 198 PRO A C 1
ATOM 1556 O O . PRO A 1 198 ? 22.734 14.07 -23.328 1 30.75 198 PRO A O 1
ATOM 1559 N N . ALA A 1 199 ? 21.125 14.984 -22.078 1 30.73 199 ALA A N 1
ATOM 1560 C CA . ALA A 1 199 ? 20.078 14.234 -22.781 1 30.73 199 ALA A CA 1
ATOM 1561 C C . ALA A 1 199 ? 20.141 14.5 -24.281 1 30.73 199 ALA A C 1
ATOM 1563 O O . ALA A 1 199 ? 20.047 15.648 -24.719 1 30.73 199 ALA A O 1
ATOM 1564 N N . LYS A 1 200 ? 20.734 13.742 -25.125 1 26.58 200 LYS A N 1
ATOM 1565 C CA . LYS A 1 200 ? 20.609 13.922 -26.562 1 26.58 200 LYS A CA 1
ATOM 1566 C C . LYS A 1 200 ? 19.234 13.461 -27.047 1 26.58 200 LYS A C 1
ATOM 1568 O O . LYS A 1 200 ? 18.688 12.484 -26.547 1 26.58 200 LYS A O 1
ATOM 1573 N N . MET B 1 1 ? -6.902 -0.812 0.157 1 26.84 1 MET B N 1
ATOM 1574 C CA . MET B 1 1 ? -7.977 0.173 0.089 1 26.84 1 MET B CA 1
ATOM 1575 C C . MET B 1 1 ? -7.855 1.024 -1.17 1 26.84 1 MET B C 1
ATOM 1577 O O . MET B 1 1 ? -6.824 1.653 -1.402 1 26.84 1 MET B O 1
ATOM 1581 N N . LYS B 1 2 ? -8.602 0.772 -2.252 1 33.16 2 LYS B N 1
ATOM 1582 C CA . LYS B 1 2 ? -8.57 1.143 -3.664 1 33.16 2 LYS B CA 1
ATOM 1583 C C . LYS B 1 2 ? -8.891 2.623 -3.852 1 33.16 2 LYS B C 1
ATOM 1585 O O . LYS B 1 2 ? -9.453 3.26 -2.959 1 33.16 2 LYS B O 1
ATOM 1590 N N . ARG B 1 3 ? -8.516 3.189 -5.074 1 40.69 3 ARG B N 1
ATOM 1591 C CA . ARG B 1 3 ? -7.871 4.152 -5.961 1 40.69 3 ARG B CA 1
ATOM 1592 C C . ARG B 1 3 ? -8.828 5.27 -6.352 1 40.69 3 ARG B C 1
ATOM 1594 O O . ARG B 1 3 ? -10.016 5.023 -6.594 1 40.69 3 ARG B O 1
ATOM 1601 N N . ILE B 1 4 ? -9 6.07 -5.469 1 40.69 4 ILE B N 1
ATOM 1602 C CA . ILE B 1 4 ? -9.367 7.152 -6.371 1 40.69 4 ILE B CA 1
ATOM 1603 C C . ILE B 1 4 ? -8.336 7.266 -7.488 1 40.69 4 ILE B C 1
ATOM 1605 O O . ILE B 1 4 ? -7.184 7.637 -7.246 1 40.69 4 ILE B O 1
ATOM 1609 N N . LYS B 1 5 ? -8.18 6.348 -8.414 1 43.16 5 LYS B N 1
ATOM 1610 C CA . LYS B 1 5 ? -7.25 6.516 -9.523 1 43.16 5 LYS B CA 1
ATOM 1611 C C . LYS B 1 5 ? -7.852 7.391 -10.617 1 43.16 5 LYS B C 1
ATOM 1613 O O . LYS B 1 5 ? -9.008 7.203 -11.008 1 43.16 5 LYS B O 1
ATOM 1618 N N . GLU B 1 6 ? -7.516 8.531 -10.594 1 40.53 6 GLU B N 1
ATOM 1619 C CA . GLU B 1 6 ? -7.621 8.914 -12 1 40.53 6 GLU B CA 1
ATOM 1620 C C . GLU B 1 6 ? -7.066 7.816 -12.906 1 40.53 6 GLU B C 1
ATOM 1622 O O . GLU B 1 6 ? -6.203 7.039 -12.492 1 40.53 6 GLU B O 1
ATOM 1627 N N . ARG B 1 7 ? -7.707 7.449 -14.016 1 37.28 7 ARG B N 1
ATOM 1628 C CA . ARG B 1 7 ? -7.602 6.422 -15.047 1 37.28 7 ARG B CA 1
ATOM 1629 C C . ARG B 1 7 ? -6.148 6.039 -15.297 1 37.28 7 ARG B C 1
ATOM 1631 O O . ARG B 1 7 ? -5.867 4.965 -15.828 1 37.28 7 ARG B O 1
ATOM 1638 N N . LEU B 1 8 ? -5.305 7.066 -15.648 1 39.31 8 LEU B N 1
ATOM 1639 C CA . LEU B 1 8 ? -4.379 6.848 -16.75 1 39.31 8 LEU B CA 1
ATOM 1640 C C . LEU B 1 8 ? -3.215 5.961 -16.328 1 39.31 8 LEU B C 1
ATOM 1642 O O . LEU B 1 8 ? -2.244 5.805 -17.062 1 39.31 8 LEU B O 1
ATOM 1646 N N . GLY B 1 9 ? -2.861 5.805 -15.039 1 42.25 9 GLY B N 1
ATOM 1647 C CA . GLY B 1 9 ? -1.523 5.258 -15.188 1 42.25 9 GLY B CA 1
ATOM 1648 C C . GLY B 1 9 ? -1.498 3.941 -15.945 1 42.25 9 GLY B C 1
ATOM 1649 O O . GLY B 1 9 ? -2.541 3.451 -16.375 1 42.25 9 GLY B O 1
ATOM 1650 N N . GLY B 1 10 ? -0.286 3.463 -16.406 1 48.69 10 GLY B N 1
ATOM 1651 C CA . GLY B 1 10 ? 0.012 2.252 -17.156 1 48.69 10 GLY B CA 1
ATOM 1652 C C . GLY B 1 10 ? -0.66 1.018 -16.578 1 48.69 10 GLY B C 1
ATOM 1653 O O . GLY B 1 10 ? -0.979 0.975 -15.383 1 48.69 10 GLY B O 1
ATOM 1654 N N . VAL B 1 11 ? -1.629 0.515 -17.266 1 58.03 11 VAL B N 1
ATOM 1655 C CA . VAL B 1 11 ? -2.396 -0.688 -16.969 1 58.03 11 VAL B CA 1
ATOM 1656 C C . VAL B 1 11 ? -1.462 -1.789 -16.469 1 58.03 11 VAL B C 1
ATOM 1658 O O . VAL B 1 11 ? -0.614 -2.275 -17.234 1 58.03 11 VAL B O 1
ATOM 1661 N N . LEU B 1 12 ? -1.242 -1.854 -15.039 1 80.69 12 LEU B N 1
ATOM 1662 C CA . LEU B 1 12 ? -0.502 -2.988 -14.5 1 80.69 12 LEU B CA 1
ATOM 1663 C C . LEU B 1 12 ? -1.354 -4.254 -14.523 1 80.69 12 LEU B C 1
ATOM 1665 O O . LEU B 1 12 ? -2.535 -4.215 -14.164 1 80.69 12 LEU B O 1
ATOM 1669 N N . THR B 1 13 ? -0.755 -5.195 -15.188 1 92.19 13 THR B N 1
ATOM 1670 C CA . THR B 1 13 ? -1.49 -6.453 -15.258 1 92.19 13 THR B CA 1
ATOM 1671 C C . THR B 1 13 ? -0.756 -7.555 -14.492 1 92.19 13 THR B C 1
ATOM 1673 O O . THR B 1 13 ? 0.435 -7.426 -14.203 1 92.19 13 THR B O 1
ATOM 1676 N N . ILE B 1 14 ? -1.519 -8.508 -14.094 1 95.75 14 ILE B N 1
ATOM 1677 C CA . ILE B 1 14 ? -1.023 -9.688 -13.391 1 95.75 14 ILE B CA 1
ATOM 1678 C C . ILE B 1 14 ? -1.561 -10.953 -14.055 1 95.75 14 ILE B C 1
ATOM 1680 O O . ILE B 1 14 ? -2.717 -10.992 -14.477 1 95.75 14 ILE B O 1
ATOM 1684 N N . LYS B 1 15 ? -0.71 -11.805 -14.266 1 96.88 15 LYS B N 1
ATOM 1685 C CA . LYS B 1 15 ? -1.118 -13.109 -14.773 1 96.88 15 LYS B CA 1
ATOM 1686 C C . LYS B 1 15 ? -1.21 -14.141 -13.648 1 96.88 15 LYS B C 1
ATOM 1688 O O . LYS B 1 15 ? -0.288 -14.266 -12.844 1 96.88 15 LYS B O 1
ATOM 1693 N N . LEU B 1 16 ? -2.342 -14.867 -13.594 1 97.88 16 LEU B N 1
ATOM 1694 C CA . LEU B 1 16 ? -2.59 -15.883 -12.578 1 97.88 16 LEU B CA 1
ATOM 1695 C C . LEU B 1 16 ? -2.506 -17.281 -13.18 1 97.88 16 LEU B C 1
ATOM 1697 O O . LEU B 1 16 ? -3.234 -17.594 -14.125 1 97.88 16 LEU B O 1
ATOM 1701 N N . ASN B 1 17 ? -1.622 -18.078 -12.695 1 97.62 17 ASN B N 1
ATOM 1702 C CA . ASN B 1 17 ? -1.419 -19.453 -13.133 1 97.62 17 ASN B CA 1
ATOM 1703 C C . ASN B 1 17 ? -1.287 -19.547 -14.656 1 97.62 17 ASN B C 1
ATOM 1705 O O . ASN B 1 17 ? -1.768 -20.5 -15.266 1 97.62 17 ASN B O 1
ATOM 1709 N N . ASP B 1 18 ? -0.852 -18.531 -15.227 1 94.81 18 ASP B N 1
ATOM 1710 C CA . ASP B 1 18 ? -0.539 -18.438 -16.641 1 94.81 18 ASP B CA 1
ATOM 1711 C C . ASP B 1 18 ? -1.799 -18.578 -17.5 1 94.81 18 ASP B C 1
ATOM 1713 O O . ASP B 1 18 ? -1.717 -18.875 -18.688 1 94.81 18 ASP B O 1
ATOM 1717 N N . VAL B 1 19 ? -2.936 -18.375 -16.938 1 96.56 19 VAL B N 1
ATOM 1718 C CA . VAL B 1 19 ? -4.129 -18.625 -17.734 1 96.56 19 VAL B CA 1
ATOM 1719 C C . VAL B 1 19 ? -5.051 -17.406 -17.672 1 96.56 19 VAL B C 1
ATOM 1721 O O . VAL B 1 19 ? -5.867 -17.203 -18.578 1 96.56 19 VAL B O 1
ATOM 1724 N N . LEU B 1 20 ? -5 -16.609 -16.641 1 97.38 20 LEU B N 1
ATOM 1725 C CA . LEU B 1 20 ? -5.887 -15.461 -16.484 1 97.38 20 LEU B CA 1
ATOM 1726 C C . LEU B 1 20 ? -5.09 -14.18 -16.25 1 97.38 20 LEU B C 1
ATOM 1728 O O . LEU B 1 20 ? -4.18 -14.156 -15.414 1 97.38 20 LEU B O 1
ATOM 1732 N N . GLU B 1 21 ? -5.363 -13.172 -16.984 1 95.38 21 GLU B N 1
ATOM 1733 C CA . GLU B 1 21 ? -4.734 -11.859 -16.812 1 95.38 21 GLU B CA 1
ATOM 1734 C C . GLU B 1 21 ? -5.738 -10.828 -16.312 1 95.38 21 GLU B C 1
ATOM 1736 O O . GLU B 1 21 ? -6.84 -10.711 -16.844 1 95.38 21 GLU B O 1
ATOM 1741 N N . LEU B 1 22 ? -5.379 -10.188 -15.219 1 94 22 LEU B N 1
ATOM 1742 C CA . LEU B 1 22 ? -6.188 -9.156 -14.586 1 94 22 LEU B CA 1
ATOM 1743 C C . LEU B 1 22 ? -5.363 -7.898 -14.328 1 94 22 LEU B C 1
ATOM 1745 O O . LEU B 1 22 ? -4.129 -7.945 -14.344 1 94 22 LEU B O 1
ATOM 1749 N N . ARG B 1 23 ? -6.051 -6.816 -14.18 1 91 23 ARG B N 1
ATOM 1750 C CA . ARG B 1 23 ? -5.398 -5.668 -13.562 1 91 23 ARG B CA 1
ATOM 1751 C C . ARG B 1 23 ? -5.121 -5.922 -12.086 1 91 23 ARG B C 1
ATOM 1753 O O . ARG B 1 23 ? -5.824 -6.703 -11.445 1 91 23 ARG B O 1
ATOM 1760 N N . TYR B 1 24 ? -4.066 -5.27 -11.609 1 91.94 24 TYR B N 1
ATOM 1761 C CA . TYR B 1 24 ? -3.814 -5.445 -10.188 1 91.94 24 TYR B CA 1
ATOM 1762 C C . TYR B 1 24 ? -3.498 -4.113 -9.516 1 91.94 24 TYR B C 1
ATOM 1764 O O . TYR B 1 24 ? -3.17 -3.135 -10.195 1 91.94 24 TYR B O 1
ATOM 1772 N N . CYS B 1 25 ? -3.688 -4.102 -8.289 1 90.62 25 CYS B N 1
ATOM 1773 C CA . CYS B 1 25 ? -3.322 -2.992 -7.414 1 90.62 25 CYS B CA 1
ATOM 1774 C C . CYS B 1 25 ? -2.387 -3.461 -6.305 1 90.62 25 CYS B C 1
ATOM 1776 O O . CYS B 1 25 ? -2.746 -4.336 -5.516 1 90.62 25 CYS B O 1
ATOM 1778 N N . ALA B 1 26 ? -1.154 -2.91 -6.336 1 92.06 26 ALA B N 1
ATOM 1779 C CA . ALA B 1 26 ? -0.291 -3.131 -5.18 1 92.06 26 ALA B CA 1
ATOM 1780 C C . ALA B 1 26 ? -0.765 -2.318 -3.977 1 92.06 26 ALA B C 1
ATOM 1782 O O . ALA B 1 26 ? -0.732 -1.086 -4.004 1 92.06 26 ALA B O 1
ATOM 1783 N N . ASP B 1 27 ? -1.203 -3.029 -2.953 1 90.88 27 ASP B N 1
ATOM 1784 C CA . ASP B 1 27 ? -1.894 -2.371 -1.848 1 90.88 27 ASP B CA 1
ATOM 1785 C C . ASP B 1 27 ? -1.246 -2.723 -0.51 1 90.88 27 ASP B C 1
ATOM 1787 O O . ASP B 1 27 ? -1.598 -3.729 0.11 1 90.88 27 ASP B O 1
ATOM 1791 N N . THR B 1 28 ? -0.494 -1.771 -0.018 1 90.88 28 THR B N 1
ATOM 1792 C CA . THR B 1 28 ? 0.18 -2.02 1.252 1 90.88 28 THR B CA 1
ATOM 1793 C C . THR B 1 28 ? -0.801 -1.908 2.416 1 90.88 28 THR B C 1
ATOM 1795 O O . THR B 1 28 ? -0.494 -2.322 3.535 1 90.88 28 THR B O 1
ATOM 1798 N N . GLY B 1 29 ? -1.937 -1.419 2.172 1 89.31 29 GLY B N 1
ATOM 1799 C CA . GLY B 1 29 ? -2.967 -1.353 3.195 1 89.31 29 GLY B CA 1
ATOM 1800 C C . GLY B 1 29 ? -3.699 -2.666 3.393 1 89.31 29 GLY B C 1
ATOM 1801 O O . GLY B 1 29 ? -4.414 -2.844 4.383 1 89.31 29 GLY B O 1
ATOM 1802 N N . SER B 1 30 ? -3.545 -3.506 2.477 1 90.62 30 SER B N 1
ATOM 1803 C CA . SER B 1 30 ? -4.133 -4.836 2.6 1 90.62 30 SER B CA 1
ATOM 1804 C C . SER B 1 30 ? -3.115 -5.844 3.123 1 90.62 30 SER B C 1
ATOM 1806 O O . SER B 1 30 ? -2.066 -6.051 2.51 1 90.62 30 SER B O 1
ATOM 1808 N N . ASP B 1 31 ? -3.41 -6.543 4.148 1 89.81 31 ASP B N 1
ATOM 1809 C CA . ASP B 1 31 ? -2.5 -7.523 4.734 1 89.81 31 ASP B CA 1
ATOM 1810 C C . ASP B 1 31 ? -2.373 -8.75 3.838 1 89.81 31 ASP B C 1
ATOM 1812 O O . ASP B 1 31 ? -1.383 -9.484 3.916 1 89.81 31 ASP B O 1
ATOM 1816 N N . TRP B 1 32 ? -3.385 -8.961 2.939 1 91.88 32 TRP B N 1
ATOM 1817 C CA . TRP B 1 32 ? -3.459 -10.18 2.139 1 91.88 32 TRP B CA 1
ATOM 1818 C C . TRP B 1 32 ? -3.672 -9.852 0.665 1 91.88 32 TRP B C 1
ATOM 1820 O O . TRP B 1 32 ? -4.176 -8.773 0.328 1 91.88 32 TRP B O 1
ATOM 1830 N N . CYS B 1 33 ? -3.293 -10.797 -0.106 1 95.69 33 CYS B N 1
ATOM 1831 C CA . CYS B 1 33 ? -3.764 -10.789 -1.486 1 95.69 33 CYS B CA 1
ATOM 1832 C C . CYS B 1 33 ? -5.238 -11.172 -1.561 1 95.69 33 CYS B C 1
ATOM 1834 O O . CYS B 1 33 ? -5.691 -12.055 -0.831 1 95.69 33 CYS B O 1
ATOM 1836 N N . LEU B 1 34 ? -5.898 -10.5 -2.479 1 95.44 34 LEU B N 1
ATOM 1837 C CA . LEU B 1 34 ? -7.328 -10.758 -2.615 1 95.44 34 LEU B CA 1
ATOM 1838 C C . LEU B 1 34 ? -7.691 -11.047 -4.07 1 95.44 34 LEU B C 1
ATOM 1840 O O . LEU B 1 34 ? -7.176 -10.391 -4.98 1 95.44 34 LEU B O 1
ATOM 1844 N N . ILE B 1 35 ? -8.562 -11.984 -4.281 1 96.56 35 ILE B N 1
ATOM 1845 C CA . ILE B 1 35 ? -9.188 -12.266 -5.57 1 96.56 35 ILE B CA 1
ATOM 1846 C C . ILE B 1 35 ? -10.703 -12.367 -5.398 1 96.56 35 ILE B C 1
ATOM 1848 O O . ILE B 1 35 ? -11.188 -12.93 -4.41 1 96.56 35 ILE B O 1
ATOM 1852 N N . SER B 1 36 ? -11.438 -11.781 -6.273 1 96.25 36 SER B N 1
ATOM 1853 C CA . SER B 1 36 ? -12.891 -11.883 -6.191 1 96.25 36 SER B CA 1
ATOM 1854 C C . SER B 1 36 ? -13.367 -13.281 -6.566 1 96.25 36 SER B C 1
ATOM 1856 O O . SER B 1 36 ? -12.703 -13.977 -7.34 1 96.25 36 SER B O 1
ATOM 1858 N N . ARG B 1 37 ? -14.523 -13.68 -6.062 1 97.25 37 ARG B N 1
ATOM 1859 C CA . ARG B 1 37 ? -15.125 -14.961 -6.406 1 97.25 37 ARG B CA 1
ATOM 1860 C C . ARG B 1 37 ? -15.32 -15.094 -7.914 1 97.25 37 ARG B C 1
ATOM 1862 O O . ARG B 1 37 ? -15.047 -16.141 -8.492 1 97.25 37 ARG B O 1
ATOM 1869 N N . ARG B 1 38 ? -15.734 -14 -8.5 1 95.88 38 ARG B N 1
ATOM 1870 C CA . ARG B 1 38 ? -15.93 -14 -9.953 1 95.88 38 ARG B CA 1
ATOM 1871 C C . ARG B 1 38 ? -14.633 -14.344 -10.68 1 95.88 38 ARG B C 1
ATOM 1873 O O . ARG B 1 38 ? -14.625 -15.211 -11.555 1 95.88 38 ARG B O 1
ATOM 1880 N N . SER B 1 39 ? -13.57 -13.711 -10.352 1 96.44 39 SER B N 1
ATOM 1881 C CA . SER B 1 39 ? -12.281 -13.961 -10.992 1 96.44 39 SER B CA 1
ATOM 1882 C C . SER B 1 39 ? -11.773 -15.367 -10.672 1 96.44 39 SER B C 1
ATOM 1884 O O . SER B 1 39 ? -11.164 -16.016 -11.523 1 96.44 39 SER B O 1
ATOM 1886 N N . PHE B 1 40 ? -12.039 -15.82 -9.461 1 98 40 PHE B N 1
ATOM 1887 C CA . PHE B 1 40 ? -11.656 -17.172 -9.094 1 98 40 PHE B CA 1
ATOM 1888 C C . PHE B 1 40 ? -12.391 -18.203 -9.945 1 98 40 PHE B C 1
ATOM 1890 O O . PHE B 1 40 ? -11.773 -19.141 -10.453 1 98 40 PHE B O 1
ATOM 1897 N N . ASP B 1 41 ? -13.625 -17.984 -10.094 1 97.56 41 ASP B N 1
ATOM 1898 C CA . ASP B 1 41 ? -14.422 -18.906 -10.906 1 97.56 41 ASP B CA 1
ATOM 1899 C C . ASP B 1 41 ? -13.93 -18.922 -12.352 1 97.56 41 ASP B C 1
ATOM 1901 O O . ASP B 1 41 ? -13.922 -19.984 -12.992 1 97.56 41 ASP B O 1
ATOM 1905 N N . GLU B 1 42 ? -13.617 -17.734 -12.789 1 97.12 42 GLU B N 1
ATOM 1906 C CA . GLU B 1 42 ? -13.062 -17.656 -14.141 1 97.12 42 GLU B CA 1
ATOM 1907 C C . GLU B 1 42 ? -11.758 -18.438 -14.242 1 97.12 42 GLU B C 1
ATOM 1909 O O . GLU B 1 42 ? -11.523 -19.141 -15.234 1 97.12 42 GLU B O 1
ATOM 1914 N N . LEU B 1 43 ? -10.93 -18.344 -13.234 1 97.25 43 LEU B N 1
ATOM 1915 C CA . LEU B 1 43 ? -9.68 -19.094 -13.172 1 97.25 43 LEU B CA 1
ATOM 1916 C C . LEU B 1 43 ? -9.938 -20.594 -13.242 1 97.25 43 LEU B C 1
ATOM 1918 O O . LEU B 1 43 ? -9.219 -21.312 -13.938 1 97.25 43 LEU B O 1
ATOM 1922 N N . VAL B 1 44 ? -10.883 -21.078 -12.555 1 97.19 44 VAL B N 1
ATOM 1923 C CA . VAL B 1 44 ? -11.258 -22.484 -12.531 1 97.19 44 VAL B CA 1
ATOM 1924 C C . VAL B 1 44 ? -11.781 -22.906 -13.906 1 97.19 44 VAL B C 1
ATOM 1926 O O . VAL B 1 44 ? -11.406 -23.969 -14.422 1 97.19 44 VAL B O 1
ATOM 1929 N N . ARG B 1 45 ? -12.656 -22.094 -14.445 1 97.06 45 ARG B N 1
ATOM 1930 C CA . ARG B 1 45 ? -13.242 -22.391 -15.75 1 97.06 45 ARG B CA 1
ATOM 1931 C C . ARG B 1 45 ? -12.164 -22.531 -16.812 1 97.06 45 ARG B C 1
ATOM 1933 O O . ARG B 1 45 ? -12.297 -23.328 -17.75 1 97.06 45 ARG B O 1
ATOM 1940 N N . LEU B 1 46 ? -11.141 -21.781 -16.703 1 96.94 46 LEU B N 1
ATOM 1941 C CA . LEU B 1 46 ? -10.062 -21.766 -17.688 1 96.94 46 LEU B CA 1
ATOM 1942 C C . LEU B 1 46 ? -9.125 -22.953 -17.469 1 96.94 46 LEU B C 1
ATOM 1944 O O . LEU B 1 46 ? -8.141 -23.109 -18.188 1 96.94 46 LEU B O 1
ATOM 1948 N N . GLY B 1 47 ? -9.328 -23.797 -16.438 1 93.5 47 GLY B N 1
ATOM 1949 C CA . GLY B 1 47 ? -8.57 -25.016 -16.234 1 93.5 47 GLY B CA 1
ATOM 1950 C C . GLY B 1 47 ? -7.266 -24.797 -15.484 1 93.5 47 GLY B C 1
ATOM 1951 O O . GLY B 1 47 ? -6.258 -25.438 -15.773 1 93.5 47 GLY B O 1
ATOM 1952 N N . SER B 1 48 ? -7.219 -23.812 -14.609 1 91.38 48 SER B N 1
ATOM 1953 C CA . SER B 1 48 ? -6.02 -23.469 -13.859 1 91.38 48 SER B CA 1
ATOM 1954 C C . SER B 1 48 ? -5.621 -24.578 -12.898 1 91.38 48 SER B C 1
ATOM 1956 O O . SER B 1 48 ? -4.492 -24.609 -12.406 1 91.38 48 SER B O 1
ATOM 1958 N N . GLY B 1 49 ? -6.527 -25.469 -12.531 1 92.75 49 GLY B N 1
ATOM 1959 C CA . GLY B 1 49 ? -6.258 -26.578 -11.625 1 92.75 49 GLY B CA 1
ATOM 1960 C C . GLY B 1 49 ? -6.266 -26.156 -10.164 1 92.75 49 GLY B C 1
ATOM 1961 O O . GLY B 1 49 ? -5.961 -26.969 -9.281 1 92.75 49 GLY B O 1
ATOM 1962 N N . VAL B 1 50 ? -6.637 -24.922 -9.938 1 95.69 50 VAL B N 1
ATOM 1963 C CA . VAL B 1 50 ? -6.609 -24.453 -8.555 1 95.69 50 VAL B CA 1
ATOM 1964 C C . VAL B 1 50 ? -7.93 -24.812 -7.867 1 95.69 50 VAL B C 1
ATOM 1966 O O . VAL B 1 50 ? -8.953 -25 -8.531 1 95.69 50 VAL B O 1
ATOM 1969 N N . GLN B 1 51 ? -7.863 -24.953 -6.539 1 96.56 51 GLN B N 1
ATOM 1970 C CA . GLN B 1 51 ? -9.039 -25.234 -5.723 1 96.56 51 GLN B CA 1
ATOM 1971 C C . GLN B 1 51 ? -9.117 -24.281 -4.531 1 96.56 51 GLN B C 1
ATOM 1973 O O . GLN B 1 51 ? -8.086 -23.906 -3.957 1 96.56 51 GLN B O 1
ATOM 1978 N N . ALA B 1 52 ? -10.328 -23.922 -4.254 1 98.06 52 ALA B N 1
ATOM 1979 C CA . ALA B 1 52 ? -10.562 -23.141 -3.045 1 98.06 52 ALA B CA 1
ATOM 1980 C C . ALA B 1 52 ? -10.406 -23.984 -1.793 1 98.06 52 ALA B C 1
ATOM 1982 O O . ALA B 1 52 ? -10.836 -25.156 -1.769 1 98.06 52 ALA B O 1
ATOM 1983 N N . GLU B 1 53 ? -9.734 -23.469 -0.839 1 97.88 53 GLU B N 1
ATOM 1984 C CA . GLU B 1 53 ? -9.594 -24.125 0.458 1 97.88 53 GLU B CA 1
ATOM 1985 C C . GLU B 1 53 ? -10.312 -23.344 1.553 1 97.88 53 GLU B C 1
ATOM 1987 O O . GLU B 1 53 ? -10.117 -22.141 1.694 1 97.88 53 GLU B O 1
ATOM 1992 N N . PRO B 1 54 ? -11.094 -24.062 2.344 1 97.5 54 PRO B N 1
ATOM 1993 C CA . PRO B 1 54 ? -11.758 -23.375 3.445 1 97.5 54 PRO B CA 1
ATOM 1994 C C . PRO B 1 54 ? -10.781 -22.875 4.504 1 97.5 54 PRO B C 1
ATOM 1996 O O . PRO B 1 54 ? -9.805 -23.562 4.82 1 97.5 54 PRO B O 1
ATOM 1999 N N . LEU B 1 55 ? -11.055 -21.672 4.961 1 95.38 55 LEU B N 1
ATOM 2000 C CA . LEU B 1 55 ? -10.281 -21.141 6.086 1 95.38 55 LEU B CA 1
ATOM 2001 C C . LEU B 1 55 ? -10.773 -21.734 7.402 1 95.38 55 LEU B C 1
ATOM 2003 O O . LEU B 1 55 ? -11.969 -21.984 7.57 1 95.38 55 LEU B O 1
ATOM 2007 N N . GLN B 1 56 ? -9.844 -21.969 8.305 1 92.62 56 GLN B N 1
ATOM 2008 C CA . GLN B 1 56 ? -10.234 -22.453 9.625 1 92.62 56 GLN B CA 1
ATOM 2009 C C . GLN B 1 56 ? -11.164 -21.469 10.32 1 92.62 56 GLN B C 1
ATOM 2011 O O . GLN B 1 56 ? -12.148 -21.859 10.945 1 92.62 56 GLN B O 1
ATOM 2016 N N . LYS B 1 57 ? -10.828 -20.203 10.258 1 91.69 57 LYS B N 1
ATOM 2017 C CA . LYS B 1 57 ? -11.656 -19.094 10.711 1 91.69 57 LYS B CA 1
ATOM 2018 C C . LYS B 1 57 ? -11.789 -18.031 9.617 1 91.69 57 LYS B C 1
ATOM 2020 O O . LYS B 1 57 ? -10.797 -17.656 8.984 1 91.69 57 LYS B O 1
ATOM 2025 N N . PRO B 1 58 ? -12.977 -17.672 9.484 1 91.56 58 PRO B N 1
ATOM 2026 C CA . PRO B 1 58 ? -13.141 -16.594 8.5 1 91.56 58 PRO B CA 1
ATOM 2027 C C . PRO B 1 58 ? -12.266 -15.375 8.812 1 91.56 58 PRO B C 1
ATOM 2029 O O . PRO B 1 58 ? -12.023 -15.07 9.984 1 91.56 58 PRO B O 1
ATOM 2032 N N . VAL B 1 59 ? -11.828 -14.781 7.766 1 90.69 59 VAL B N 1
ATOM 2033 C CA . VAL B 1 59 ? -11.094 -13.531 7.91 1 90.69 59 VAL B CA 1
ATOM 2034 C C . VAL B 1 59 ? -12.008 -12.352 7.578 1 90.69 59 VAL B C 1
ATOM 2036 O O . VAL B 1 59 ? -12.633 -12.328 6.52 1 90.69 59 VAL B O 1
ATOM 2039 N N . VAL B 1 60 ? -12.102 -11.445 8.531 1 89.25 60 VAL B N 1
ATOM 2040 C CA . VAL B 1 60 ? -12.891 -10.234 8.305 1 89.25 60 VAL B CA 1
ATOM 2041 C C . VAL B 1 60 ? -11.969 -9.016 8.312 1 89.25 60 VAL B C 1
ATOM 2043 O O . VAL B 1 60 ? -11.273 -8.758 9.289 1 89.25 60 VAL B O 1
ATOM 2046 N N . GLY B 1 61 ? -11.914 -8.406 7.102 1 85.12 61 GLY B N 1
ATOM 2047 C CA . GLY B 1 61 ? -11.188 -7.156 6.984 1 85.12 61 GLY B CA 1
ATOM 2048 C C . GLY B 1 61 ? -12.094 -5.953 6.824 1 85.12 61 GLY B C 1
ATOM 2049 O O . GLY B 1 61 ? -13.281 -6.098 6.535 1 85.12 61 GLY B O 1
ATOM 2050 N N . LYS B 1 62 ? -11.5 -4.789 7.129 1 84.31 62 LYS B N 1
ATOM 2051 C CA . LYS B 1 62 ? -12.234 -3.539 6.957 1 84.31 62 LYS B CA 1
ATOM 2052 C C . LYS B 1 62 ? -11.703 -2.746 5.766 1 84.31 62 LYS B C 1
ATOM 2054 O O . LYS B 1 62 ? -10.516 -2.443 5.695 1 84.31 62 LYS B O 1
ATOM 2059 N N . ALA B 1 63 ? -12.586 -2.484 4.789 1 85.94 63 ALA B N 1
ATOM 2060 C CA . ALA B 1 63 ? -12.242 -1.605 3.676 1 85.94 63 ALA B CA 1
ATOM 2061 C C . ALA B 1 63 ? -12.352 -0.138 4.082 1 85.94 63 ALA B C 1
ATOM 2063 O O . ALA B 1 63 ? -12.922 0.183 5.129 1 85.94 63 ALA B O 1
ATOM 2064 N N . VAL B 1 64 ? -11.703 0.683 3.303 1 83.44 64 VAL B N 1
ATOM 2065 C CA . VAL B 1 64 ? -11.875 2.113 3.533 1 83.44 64 VAL B CA 1
ATOM 2066 C C . VAL B 1 64 ? -13.359 2.451 3.607 1 83.44 64 VAL B C 1
ATOM 2068 O O . VAL B 1 64 ? -14.164 1.941 2.82 1 83.44 64 VAL B O 1
ATOM 2071 N N . GLY B 1 65 ? -13.766 3.268 4.594 1 78.69 65 GLY B N 1
ATOM 2072 C CA . GLY B 1 65 ? -15.164 3.619 4.801 1 78.69 65 GLY B CA 1
ATOM 2073 C C . GLY B 1 65 ? -15.859 2.721 5.805 1 78.69 65 GLY B C 1
ATOM 2074 O O . GLY B 1 65 ? -17.047 2.887 6.074 1 78.69 65 GLY B O 1
ATOM 2075 N N . GLY B 1 66 ? -15.117 1.735 6.277 1 78.69 66 GLY B N 1
ATOM 2076 C CA . GLY B 1 66 ? -15.602 0.953 7.402 1 78.69 66 GLY B CA 1
ATOM 2077 C C . GLY B 1 66 ? -16.406 -0.261 6.98 1 78.69 66 GLY B C 1
ATOM 2078 O O . GLY B 1 66 ? -17 -0.939 7.816 1 78.69 66 GLY B O 1
ATOM 2079 N N . HIS B 1 67 ? -16.422 -0.63 5.742 1 82.56 67 HIS B N 1
ATOM 2080 C CA . HIS B 1 67 ? -17.188 -1.784 5.27 1 82.56 67 HIS B CA 1
ATOM 2081 C C . HIS B 1 67 ? -16.406 -3.08 5.496 1 82.56 67 HIS B C 1
ATOM 2083 O O . HIS B 1 67 ? -15.203 -3.133 5.266 1 82.56 67 HIS B O 1
ATOM 2089 N N . ASP B 1 68 ? -17.172 -4.062 5.938 1 85 68 ASP B N 1
ATOM 2090 C CA . ASP B 1 68 ? -16.562 -5.363 6.184 1 85 68 ASP B CA 1
ATOM 2091 C C . ASP B 1 68 ? -16.422 -6.156 4.887 1 85 68 ASP B C 1
ATOM 2093 O O . ASP B 1 68 ? -17.328 -6.152 4.047 1 85 68 ASP B O 1
ATOM 2097 N N . VAL B 1 69 ? -15.266 -6.699 4.703 1 88.5 69 VAL B N 1
ATOM 2098 C CA . VAL B 1 69 ? -15.008 -7.672 3.646 1 88.5 69 VAL B CA 1
ATOM 2099 C C . VAL B 1 69 ? -14.617 -9.016 4.262 1 88.5 69 VAL B C 1
ATOM 2101 O O . VAL B 1 69 ? -13.633 -9.102 4.996 1 88.5 69 VAL B O 1
ATOM 2104 N N . GLU B 1 70 ? -15.406 -9.969 3.951 1 91 70 GLU B N 1
ATOM 2105 C CA . GLU B 1 70 ? -15.188 -11.273 4.578 1 91 70 GLU B CA 1
ATOM 2106 C C . GLU B 1 70 ? -14.695 -12.305 3.564 1 91 70 GLU B C 1
ATOM 2108 O O . GLU B 1 70 ? -15.141 -12.305 2.414 1 91 70 GLU B O 1
ATOM 2113 N N . ALA B 1 71 ? -13.758 -13.078 3.945 1 95.12 71 ALA B N 1
ATOM 2114 C CA . ALA B 1 71 ? -13.289 -14.219 3.172 1 95.12 71 ALA B CA 1
ATOM 2115 C C . ALA B 1 71 ? -13.414 -15.516 3.973 1 95.12 71 ALA B C 1
ATOM 2117 O O . ALA B 1 71 ? -13.031 -15.57 5.141 1 95.12 71 ALA B O 1
ATOM 2118 N N . ARG B 1 72 ? -13.945 -16.5 3.387 1 97.19 72 ARG B N 1
ATOM 2119 C CA . ARG B 1 72 ? -14.125 -17.797 4.039 1 97.19 72 ARG B CA 1
ATOM 2120 C C . ARG B 1 72 ? -13.242 -18.859 3.396 1 97.19 72 ARG B C 1
ATOM 2122 O O . ARG B 1 72 ? -13.062 -19.938 3.957 1 97.19 72 ARG B O 1
ATOM 2129 N N . GLU B 1 73 ? -12.766 -18.531 2.248 1 98.19 73 GLU B N 1
ATOM 2130 C CA . GLU B 1 73 ? -11.914 -19.438 1.487 1 98.19 73 GLU B CA 1
ATOM 2131 C C . GLU B 1 73 ? -10.656 -18.734 0.986 1 98.19 73 GLU B C 1
ATOM 2133 O O . GLU B 1 73 ? -10.625 -17.5 0.908 1 98.19 73 GLU B O 1
ATOM 2138 N N . SER B 1 74 ? -9.672 -19.5 0.776 1 97.94 74 SER B N 1
ATOM 2139 C CA . SER B 1 74 ? -8.438 -19.016 0.152 1 97.94 74 SER B CA 1
ATOM 2140 C C . SER B 1 74 ? -8.008 -19.938 -0.994 1 97.94 74 SER B C 1
ATOM 2142 O O . SER B 1 74 ? -8.578 -21 -1.19 1 97.94 74 SER B O 1
ATOM 2144 N N . VAL B 1 75 ? -7.113 -19.484 -1.781 1 98.5 75 VAL B N 1
ATOM 2145 C CA . VAL B 1 75 ? -6.527 -20.219 -2.887 1 98.5 75 VAL B CA 1
ATOM 2146 C C . VAL B 1 75 ? -5.039 -19.906 -2.998 1 98.5 75 VAL B C 1
ATOM 2148 O O . VAL B 1 75 ? -4.609 -18.797 -2.664 1 98.5 75 VAL B O 1
ATOM 2151 N N . ARG B 1 76 ? -4.273 -20.859 -3.354 1 98.12 76 ARG B N 1
ATOM 2152 C CA . ARG B 1 76 ? -2.859 -20.641 -3.648 1 98.12 76 ARG B CA 1
ATOM 2153 C C . ARG B 1 76 ? -2.635 -20.453 -5.145 1 98.12 76 ARG B C 1
ATOM 2155 O O . ARG B 1 76 ? -3.049 -21.281 -5.949 1 98.12 76 ARG B O 1
ATOM 2162 N N . LEU B 1 77 ? -1.979 -19.344 -5.531 1 98.25 77 LEU B N 1
ATOM 2163 C CA . LEU B 1 77 ? -1.834 -18.984 -6.938 1 98.25 77 LEU B CA 1
ATOM 2164 C C . LEU B 1 77 ? -0.376 -18.703 -7.277 1 98.25 77 LEU B C 1
ATOM 2166 O O . LEU B 1 77 ? 0.35 -18.109 -6.473 1 98.25 77 LEU B O 1
ATOM 2170 N N . HIS B 1 78 ? 0.017 -19.141 -8.438 1 97.56 78 HIS B N 1
ATOM 2171 C CA . HIS B 1 78 ? 1.202 -18.562 -9.07 1 97.56 78 HIS B CA 1
ATOM 2172 C C . HIS B 1 78 ? 0.878 -17.25 -9.75 1 97.56 78 HIS B C 1
ATOM 2174 O O . HIS B 1 78 ? -0.012 -17.188 -10.602 1 97.56 78 HIS B O 1
ATOM 2180 N N . ILE B 1 79 ? 1.648 -16.25 -9.328 1 97.69 79 ILE B N 1
ATOM 2181 C CA . ILE B 1 79 ? 1.324 -14.945 -9.883 1 97.69 79 ILE B CA 1
ATOM 2182 C C . ILE B 1 79 ? 2.549 -14.359 -10.586 1 97.69 79 ILE B C 1
ATOM 2184 O O . ILE B 1 79 ? 3.686 -14.641 -10.203 1 97.69 79 ILE B O 1
ATOM 2188 N N . ARG B 1 80 ? 2.293 -13.648 -11.625 1 96.19 80 ARG B N 1
ATOM 2189 C CA . ARG B 1 80 ? 3.301 -12.891 -12.359 1 96.19 80 ARG B CA 1
ATOM 2190 C C . ARG B 1 80 ? 2.852 -11.453 -12.578 1 96.19 80 ARG B C 1
ATOM 2192 O O . ARG B 1 80 ? 1.895 -11.203 -13.312 1 96.19 80 ARG B O 1
ATOM 2199 N N . LEU B 1 81 ? 3.574 -10.539 -11.883 1 95.44 81 LEU B N 1
ATOM 2200 C CA . LEU B 1 81 ? 3.273 -9.125 -12.031 1 95.44 81 LEU B CA 1
ATOM 2201 C C . LEU B 1 81 ? 3.973 -8.547 -13.258 1 95.44 81 LEU B C 1
ATOM 2203 O O . LEU B 1 81 ? 5.191 -8.664 -13.398 1 95.44 81 LEU B O 1
ATOM 2207 N N . HIS B 1 82 ? 3.209 -7.949 -14.102 1 91.62 82 HIS B N 1
ATOM 2208 C CA . HIS B 1 82 ? 3.801 -7.289 -15.258 1 91.62 82 HIS B CA 1
ATOM 2209 C C . HIS B 1 82 ? 4.07 -5.816 -14.977 1 91.62 82 HIS B C 1
ATOM 2211 O O . HIS B 1 82 ? 3.141 -5.051 -14.711 1 91.62 82 HIS B O 1
ATOM 2217 N N . THR B 1 83 ? 5.285 -5.512 -14.992 1 87.06 83 THR B N 1
ATOM 2218 C CA . THR B 1 83 ? 5.715 -4.125 -14.852 1 87.06 83 THR B CA 1
ATOM 2219 C C . THR B 1 83 ? 6.281 -3.6 -16.172 1 87.06 83 THR B C 1
ATOM 2221 O O . THR B 1 83 ? 6.406 -4.348 -17.141 1 87.06 83 THR B O 1
ATOM 2224 N N . ALA B 1 84 ? 6.594 -2.301 -16.266 1 79.62 84 ALA B N 1
ATOM 2225 C CA . ALA B 1 84 ? 7.172 -1.711 -17.469 1 79.62 84 ALA B CA 1
ATOM 2226 C C . ALA B 1 84 ? 8.547 -2.297 -17.766 1 79.62 84 ALA B C 1
ATOM 2228 O O . ALA B 1 84 ? 8.969 -2.373 -18.922 1 79.62 84 ALA B O 1
ATOM 2229 N N . ALA B 1 85 ? 9.305 -2.842 -16.766 1 81.88 85 ALA B N 1
ATOM 2230 C CA . ALA B 1 85 ? 10.672 -3.34 -16.906 1 81.88 85 ALA B CA 1
ATOM 2231 C C . ALA B 1 85 ? 10.688 -4.855 -17.094 1 81.88 85 ALA B C 1
ATOM 2233 O O . ALA B 1 85 ? 11.742 -5.445 -17.312 1 81.88 85 ALA B O 1
ATOM 2234 N N . GLY B 1 86 ? 9.5 -5.488 -16.984 1 85.62 86 GLY B N 1
ATOM 2235 C CA . GLY B 1 86 ? 9.43 -6.938 -17.094 1 85.62 86 GLY B CA 1
ATOM 2236 C C . GLY B 1 86 ? 8.594 -7.566 -15.992 1 85.62 86 GLY B C 1
ATOM 2237 O O . GLY B 1 86 ? 7.977 -6.863 -15.195 1 85.62 86 GLY B O 1
ATOM 2238 N N . PRO B 1 87 ? 8.617 -8.844 -15.992 1 90.56 87 PRO B N 1
ATOM 2239 C CA . PRO B 1 87 ? 7.781 -9.547 -15.016 1 90.56 87 PRO B CA 1
ATOM 2240 C C . PRO B 1 87 ? 8.469 -9.703 -13.656 1 90.56 87 PRO B C 1
ATOM 2242 O O . PRO B 1 87 ? 9.695 -9.789 -13.594 1 90.56 87 PRO B O 1
ATOM 2245 N N . VAL B 1 88 ? 7.695 -9.68 -12.617 1 92.94 88 VAL B N 1
ATOM 2246 C CA . VAL B 1 88 ? 8.102 -10 -11.258 1 92.94 88 VAL B CA 1
ATOM 2247 C C . VAL B 1 88 ? 7.289 -11.188 -10.742 1 92.94 88 VAL B C 1
ATOM 2249 O O . VAL B 1 88 ? 6.059 -11.164 -10.766 1 92.94 88 VAL B O 1
ATOM 2252 N N . GLU B 1 89 ? 8.023 -12.172 -10.336 1 92.88 89 GLU B N 1
ATOM 2253 C CA . GLU B 1 89 ? 7.352 -13.391 -9.891 1 92.88 89 GLU B CA 1
ATOM 2254 C C . GLU B 1 89 ? 7.895 -13.859 -8.547 1 92.88 89 GLU B C 1
ATOM 2256 O O . GLU B 1 89 ? 9.094 -14.078 -8.398 1 92.88 89 GLU B O 1
ATOM 2261 N N . PRO B 1 90 ? 6.988 -13.945 -7.566 1 93 90 PRO B N 1
ATOM 2262 C CA . PRO B 1 90 ? 7.438 -14.633 -6.352 1 93 90 PRO B CA 1
ATOM 2263 C C . PRO B 1 90 ? 7.883 -16.062 -6.613 1 93 90 PRO B C 1
ATOM 2265 O O . PRO B 1 90 ? 7.41 -16.703 -7.555 1 93 90 PRO B O 1
ATOM 2268 N N . ALA B 1 91 ? 8.766 -16.562 -5.777 1 88.31 91 ALA B N 1
ATOM 2269 C CA . ALA B 1 91 ? 9.312 -17.906 -5.945 1 88.31 91 ALA B CA 1
ATOM 2270 C C . ALA B 1 91 ? 8.25 -18.969 -5.68 1 88.31 91 ALA B C 1
ATOM 2272 O O . ALA B 1 91 ? 8.211 -20 -6.355 1 88.31 91 ALA B O 1
ATOM 2273 N N . ASP B 1 92 ? 7.445 -18.734 -4.719 1 91.75 92 ASP B N 1
ATOM 2274 C CA . ASP B 1 92 ? 6.43 -19.703 -4.309 1 91.75 92 ASP B CA 1
ATOM 2275 C C . ASP B 1 92 ? 5.023 -19.188 -4.602 1 91.75 92 ASP B C 1
ATOM 2277 O O . ASP B 1 92 ? 4.82 -17.969 -4.738 1 91.75 92 ASP B O 1
ATOM 2281 N N . PRO B 1 93 ? 4.094 -20.125 -4.758 1 95.94 93 PRO B N 1
ATOM 2282 C CA . PRO B 1 93 ? 2.703 -19.688 -4.867 1 95.94 93 PRO B CA 1
ATOM 2283 C C . PRO B 1 93 ? 2.258 -18.828 -3.686 1 95.94 93 PRO B C 1
ATOM 2285 O O . PRO B 1 93 ? 2.721 -19.047 -2.561 1 95.94 93 PRO B O 1
ATOM 2288 N N . VAL B 1 94 ? 1.398 -17.953 -4 1 97.06 94 VAL B N 1
ATOM 2289 C CA . VAL B 1 94 ? 0.938 -17.016 -2.977 1 97.06 94 VAL B CA 1
ATOM 2290 C C . VAL B 1 94 ? -0.471 -17.406 -2.527 1 97.06 94 VAL B C 1
ATOM 2292 O O . VAL B 1 94 ? -1.295 -17.828 -3.34 1 97.06 94 VAL B O 1
ATOM 2295 N N . THR B 1 95 ? -0.708 -17.281 -1.237 1 97.19 95 THR B N 1
ATOM 2296 C CA . THR B 1 95 ? -2.049 -17.484 -0.699 1 97.19 95 THR B CA 1
ATOM 2297 C C . THR B 1 95 ? -2.898 -16.234 -0.884 1 97.19 95 THR B C 1
ATOM 2299 O O . THR B 1 95 ? -2.506 -15.141 -0.467 1 97.19 95 THR B O 1
ATOM 2302 N N . CYS B 1 96 ? -4.039 -16.406 -1.513 1 97.88 96 CYS B N 1
ATOM 2303 C CA . CYS B 1 96 ? -4.969 -15.312 -1.758 1 97.88 96 CYS B CA 1
ATOM 2304 C C . CYS B 1 96 ? -6.328 -15.602 -1.136 1 97.88 96 CYS B C 1
ATOM 2306 O O . CYS B 1 96 ? -6.852 -16.719 -1.263 1 97.88 96 CYS B O 1
ATOM 2308 N N . LEU B 1 97 ? -6.836 -14.641 -0.462 1 97.25 97 LEU B N 1
ATOM 2309 C CA . LEU B 1 97 ? -8.195 -14.781 0.052 1 97.25 97 LEU B CA 1
ATOM 2310 C C . LEU B 1 97 ? -9.219 -14.555 -1.054 1 97.25 97 LEU B C 1
ATOM 2312 O O . LEU B 1 97 ? -9.055 -13.664 -1.888 1 97.25 97 LEU B O 1
ATOM 2316 N N . ILE B 1 98 ? -10.203 -15.352 -1.086 1 97.69 98 ILE B N 1
ATOM 2317 C CA . ILE B 1 98 ? -11.305 -15.188 -2.027 1 97.69 98 ILE B CA 1
ATOM 2318 C C . ILE B 1 98 ? -12.422 -14.375 -1.377 1 97.69 98 ILE B C 1
ATOM 2320 O O . ILE B 1 98 ? -12.969 -14.781 -0.349 1 97.69 98 ILE B O 1
ATOM 2324 N N . ILE B 1 99 ? -12.75 -13.266 -1.977 1 95.75 99 ILE B N 1
ATOM 2325 C CA . ILE B 1 99 ? -13.812 -12.445 -1.418 1 95.75 99 ILE B CA 1
ATOM 2326 C C . ILE B 1 99 ? -15.047 -12.508 -2.32 1 95.75 99 ILE B C 1
ATOM 2328 O O . ILE B 1 99 ? -14.922 -12.656 -3.539 1 95.75 99 ILE B O 1
ATOM 2332 N N . GLU B 1 100 ? -16.203 -12.312 -1.729 1 93.56 100 GLU B N 1
ATOM 2333 C CA . GLU B 1 100 ? -17.453 -12.461 -2.463 1 93.56 100 GLU B CA 1
ATOM 2334 C C . GLU B 1 100 ? -17.844 -11.156 -3.166 1 93.56 100 GLU B C 1
ATOM 2336 O O . GLU B 1 100 ? -18.578 -11.18 -4.152 1 93.56 100 GLU B O 1
ATOM 2341 N N . GLU B 1 101 ? -17.281 -10.078 -2.646 1 87.69 101 GLU B N 1
ATOM 2342 C CA . GLU B 1 101 ? -17.578 -8.781 -3.244 1 87.69 101 GLU B CA 1
ATOM 2343 C C . GLU B 1 101 ? -16.969 -8.664 -4.641 1 87.69 101 GLU B C 1
ATOM 2345 O O . GLU B 1 101 ? -16 -9.344 -4.957 1 87.69 101 GLU B O 1
ATOM 2350 N N . ASP B 1 102 ? -17.594 -7.809 -5.348 1 83.06 102 ASP B N 1
ATOM 2351 C CA . ASP B 1 102 ? -17.094 -7.605 -6.707 1 83.06 102 ASP B CA 1
ATOM 2352 C C . ASP B 1 102 ? -15.867 -6.699 -6.711 1 83.06 102 ASP B C 1
ATOM 2354 O O . ASP B 1 102 ? -15.938 -5.551 -6.266 1 83.06 102 ASP B O 1
ATOM 2358 N N . GLU B 1 103 ? -14.789 -7.277 -6.996 1 84.38 103 GLU B N 1
ATOM 2359 C CA . GLU B 1 103 ? -13.508 -6.598 -7.148 1 84.38 103 GLU B CA 1
ATOM 2360 C C . GLU B 1 103 ? -12.914 -6.852 -8.531 1 84.38 103 GLU B C 1
ATOM 2362 O O . GLU B 1 103 ? -12.609 -7.992 -8.883 1 84.38 103 GLU B O 1
ATOM 2367 N N . ASP B 1 104 ? -12.711 -5.762 -9.266 1 83 104 ASP B N 1
ATOM 2368 C CA . ASP B 1 104 ? -12.281 -5.91 -10.656 1 83 104 ASP B CA 1
ATOM 2369 C C . ASP B 1 104 ? -10.766 -6.09 -10.742 1 83 104 ASP B C 1
ATOM 2371 O O . ASP B 1 104 ? -10.25 -6.582 -11.75 1 83 104 ASP B O 1
ATOM 2375 N N . GLU B 1 105 ? -10.148 -5.699 -9.711 1 90.38 105 GLU B N 1
ATOM 2376 C CA . GLU B 1 105 ? -8.688 -5.793 -9.703 1 90.38 105 GLU B CA 1
ATOM 2377 C C . GLU B 1 105 ? -8.211 -6.844 -8.703 1 90.38 105 GLU B C 1
ATOM 2379 O O . GLU B 1 105 ? -8.867 -7.086 -7.688 1 90.38 105 GLU B O 1
ATOM 2384 N N . PHE B 1 106 ? -7.148 -7.504 -9.102 1 93.75 106 PHE B N 1
ATOM 2385 C CA . PHE B 1 106 ? -6.434 -8.328 -8.133 1 93.75 106 PHE B CA 1
ATOM 2386 C C . PHE B 1 106 ? -5.668 -7.465 -7.145 1 93.75 106 PHE B C 1
ATOM 2388 O O . PHE B 1 106 ? -4.973 -6.527 -7.539 1 93.75 106 PHE B O 1
ATOM 2395 N N . ILE B 1 107 ? -5.859 -7.727 -5.891 1 93.44 107 ILE B N 1
ATOM 2396 C CA . ILE B 1 107 ? -5.141 -6.953 -4.883 1 93.44 107 ILE B CA 1
ATOM 2397 C C . ILE B 1 107 ? -3.865 -7.688 -4.477 1 93.44 107 ILE B C 1
ATOM 2399 O O . ILE B 1 107 ? -3.926 -8.789 -3.924 1 93.44 107 ILE B O 1
ATOM 2403 N N . VAL B 1 108 ? -2.771 -7.086 -4.812 1 94.94 108 VAL B N 1
ATOM 2404 C CA . VAL B 1 108 ? -1.498 -7.574 -4.297 1 94.94 108 VAL B CA 1
ATOM 2405 C C . VAL B 1 108 ? -1.246 -6.992 -2.906 1 94.94 108 VAL B C 1
ATOM 2407 O O . VAL B 1 108 ? -0.946 -5.805 -2.77 1 94.94 108 VAL B O 1
ATOM 2410 N N . GLY B 1 109 ? -1.384 -7.871 -1.937 1 93.5 109 GLY B N 1
ATOM 2411 C CA . GLY B 1 109 ? -1.339 -7.43 -0.552 1 93.5 109 GLY B CA 1
ATOM 2412 C C . GLY B 1 109 ? 0.074 -7.23 -0.035 1 93.5 109 GLY B C 1
ATOM 2413 O O . GLY B 1 109 ? 1.044 -7.555 -0.723 1 93.5 109 GLY B O 1
ATOM 2414 N N . ASN B 1 110 ? 0.083 -6.734 1.214 1 93.25 110 ASN B N 1
ATOM 2415 C CA . ASN B 1 110 ? 1.344 -6.43 1.882 1 93.25 110 ASN B CA 1
ATOM 2416 C C . ASN B 1 110 ? 2.17 -7.691 2.119 1 93.25 110 ASN B C 1
ATOM 2418 O O . ASN B 1 110 ? 3.4 -7.637 2.145 1 93.25 110 ASN B O 1
ATOM 2422 N N . ASP B 1 111 ? 1.551 -8.82 2.289 1 91.62 111 ASP B N 1
ATOM 2423 C CA . ASP B 1 111 ? 2.246 -10.086 2.516 1 91.62 111 ASP B CA 1
ATOM 2424 C C . ASP B 1 111 ? 3.148 -10.438 1.335 1 91.62 111 ASP B C 1
ATOM 2426 O O . ASP B 1 111 ? 4.316 -10.789 1.521 1 91.62 111 ASP B O 1
ATOM 2430 N N . VAL B 1 112 ? 2.641 -10.227 0.148 1 95.19 112 VAL B N 1
ATOM 2431 C CA . VAL B 1 112 ? 3.428 -10.516 -1.046 1 95.19 112 VAL B CA 1
ATOM 2432 C C . VAL B 1 112 ? 4.492 -9.438 -1.24 1 95.19 112 VAL B C 1
ATOM 2434 O O . VAL B 1 112 ? 5.645 -9.742 -1.542 1 95.19 112 VAL B O 1
ATOM 2437 N N . LEU B 1 113 ? 4.133 -8.18 -1.062 1 94.38 113 LEU B N 1
ATOM 2438 C CA . LEU B 1 113 ? 5.09 -7.09 -1.213 1 94.38 113 LEU B CA 1
ATOM 2439 C C . LEU B 1 113 ? 6.262 -7.262 -0.252 1 94.38 113 LEU B C 1
ATOM 2441 O O . LEU B 1 113 ? 7.422 -7.113 -0.646 1 94.38 113 LEU B O 1
ATOM 2445 N N . LEU B 1 114 ? 5.992 -7.641 0.971 1 91.88 114 LEU B N 1
ATOM 2446 C CA . LEU B 1 114 ? 7.035 -7.898 1.955 1 91.88 114 LEU B CA 1
ATOM 2447 C C . LEU B 1 114 ? 7.926 -9.055 1.516 1 91.88 114 LEU B C 1
ATOM 2449 O O . LEU B 1 114 ? 9.148 -9 1.656 1 91.88 114 LEU B O 1
ATOM 2453 N N . SER B 1 115 ? 7.297 -10.094 0.973 1 90.81 115 SER B N 1
ATOM 2454 C CA . SER B 1 115 ? 8.062 -11.25 0.52 1 90.81 115 SER B CA 1
ATOM 2455 C C . SER B 1 115 ? 8.984 -10.883 -0.638 1 90.81 115 SER B C 1
ATOM 2457 O O . SER B 1 115 ? 10.023 -11.516 -0.837 1 90.81 115 SER B O 1
ATOM 2459 N N . LEU B 1 116 ? 8.594 -9.844 -1.374 1 92.5 116 LEU B N 1
ATOM 2460 C CA . LEU B 1 116 ? 9.398 -9.367 -2.494 1 92.5 116 LEU B CA 1
ATOM 2461 C C . LEU B 1 116 ? 10.414 -8.328 -2.029 1 92.5 116 LEU B C 1
ATOM 2463 O O . LEU B 1 116 ? 11.148 -7.758 -2.844 1 92.5 116 LEU B O 1
ATOM 2467 N N . GLY B 1 117 ? 10.414 -7.98 -0.733 1 90.56 117 GLY B N 1
ATOM 2468 C CA . GLY B 1 117 ? 11.391 -7.062 -0.163 1 90.56 117 GLY B CA 1
ATOM 2469 C C . GLY B 1 117 ? 10.898 -5.629 -0.12 1 90.56 117 GLY B C 1
ATOM 2470 O O . GLY B 1 117 ? 11.672 -4.711 0.182 1 90.56 117 GLY B O 1
ATOM 2471 N N . ILE B 1 118 ? 9.688 -5.414 -0.491 1 92.5 118 ILE B N 1
ATOM 2472 C CA . ILE B 1 118 ? 9.094 -4.082 -0.457 1 92.5 118 ILE B CA 1
ATOM 2473 C C . ILE B 1 118 ? 8.375 -3.869 0.874 1 92.5 118 ILE B C 1
ATOM 2475 O O . ILE B 1 118 ? 7.316 -4.449 1.114 1 92.5 118 ILE B O 1
ATOM 2479 N N . ASP B 1 119 ? 8.914 -3.109 1.769 1 91.56 119 ASP B N 1
ATOM 2480 C CA . ASP B 1 119 ? 8.414 -2.859 3.117 1 91.56 119 ASP B CA 1
ATOM 2481 C C . ASP B 1 119 ? 8.281 -1.362 3.385 1 91.56 119 ASP B C 1
ATOM 2483 O O . ASP B 1 119 ? 9.242 -0.714 3.805 1 91.56 119 ASP B O 1
ATOM 2487 N N . VAL B 1 120 ? 7.125 -0.923 3.225 1 91.56 120 VAL B N 1
ATOM 2488 C CA . VAL B 1 120 ? 6.855 0.508 3.322 1 91.56 120 VAL B CA 1
ATOM 2489 C C . VAL B 1 120 ? 7.117 0.987 4.746 1 91.56 120 VAL B C 1
ATOM 2491 O O . VAL B 1 120 ? 7.652 2.078 4.953 1 91.56 120 VAL B O 1
ATOM 2494 N N . SER B 1 121 ? 6.684 0.224 5.762 1 88.88 121 SER B N 1
ATOM 2495 C CA . SER B 1 121 ? 6.93 0.595 7.152 1 88.88 121 SER B CA 1
ATOM 2496 C C . SER B 1 121 ? 8.422 0.765 7.418 1 88.88 121 SER B C 1
ATOM 2498 O O . SER B 1 121 ? 8.836 1.742 8.047 1 88.88 121 SER B O 1
ATOM 2500 N N . ARG B 1 122 ? 9.148 -0.144 6.961 1 89.38 122 ARG B N 1
ATOM 2501 C CA . ARG B 1 122 ? 10.602 -0.078 7.121 1 89.38 122 ARG B CA 1
ATOM 2502 C C . ARG B 1 122 ? 11.18 1.115 6.371 1 89.38 122 ARG B C 1
ATOM 2504 O O . ARG B 1 122 ? 12.102 1.774 6.859 1 89.38 122 ARG B O 1
ATOM 2511 N N . GLN B 1 123 ? 10.703 1.347 5.227 1 91.25 123 GLN B N 1
ATOM 2512 C CA . GLN B 1 123 ? 11.164 2.488 4.441 1 91.25 123 GLN B CA 1
ATOM 2513 C C . GLN B 1 123 ? 10.875 3.803 5.164 1 91.25 123 GLN B C 1
ATOM 2515 O O . GLN B 1 123 ? 11.703 4.711 5.172 1 91.25 123 GLN B O 1
ATOM 2520 N N . LEU B 1 124 ? 9.781 3.893 5.801 1 90.62 124 LEU B N 1
ATOM 2521 C CA . LEU B 1 124 ? 9.445 5.062 6.598 1 90.62 124 LEU B CA 1
ATOM 2522 C C . LEU B 1 124 ? 10.391 5.203 7.789 1 90.62 124 LEU B C 1
ATOM 2524 O O . LEU B 1 124 ? 10.82 6.312 8.117 1 90.62 124 LEU B O 1
ATOM 2528 N N . GLU B 1 125 ? 10.695 4.113 8.422 1 88.12 125 GLU B N 1
ATOM 2529 C CA . GLU B 1 125 ? 11.656 4.121 9.523 1 88.12 125 GLU B CA 1
ATOM 2530 C C . GLU B 1 125 ? 13.023 4.633 9.062 1 88.12 125 GLU B C 1
ATOM 2532 O O . GLU B 1 125 ? 13.672 5.398 9.773 1 88.12 125 GLU B O 1
ATOM 2537 N N . GLN B 1 126 ? 13.406 4.211 7.91 1 86.38 126 GLN B N 1
ATOM 2538 C CA . GLN B 1 126 ? 14.695 4.621 7.355 1 86.38 126 GLN B CA 1
ATOM 2539 C C . GLN B 1 126 ? 14.727 6.125 7.094 1 86.38 126 GLN B C 1
ATOM 2541 O O . GLN B 1 126 ? 15.742 6.777 7.328 1 86.38 126 GLN B O 1
ATOM 2546 N N . LEU B 1 127 ? 13.648 6.633 6.621 1 87.81 127 LEU B N 1
ATOM 2547 C CA . LEU B 1 127 ? 13.547 8.07 6.395 1 87.81 127 LEU B CA 1
ATOM 2548 C C . LEU B 1 127 ? 13.703 8.836 7.703 1 87.81 127 LEU B C 1
ATOM 2550 O O . LEU B 1 127 ? 14.336 9.898 7.738 1 87.81 127 LEU B O 1
ATOM 2554 N N . ALA B 1 128 ? 13.062 8.344 8.742 1 85.12 128 ALA B N 1
ATOM 2555 C CA . ALA B 1 128 ? 13.156 8.969 10.062 1 85.12 128 ALA B CA 1
ATOM 2556 C C . ALA B 1 128 ? 14.594 8.969 10.57 1 85.12 128 ALA B C 1
ATOM 2558 O O . ALA B 1 128 ? 15.062 9.953 11.141 1 85.12 128 ALA B O 1
ATOM 2559 N N . GLY B 1 129 ? 15.219 7.891 10.453 1 75.88 129 GLY B N 1
ATOM 2560 C CA . GLY B 1 129 ? 16.594 7.75 10.906 1 75.88 129 GLY B CA 1
ATOM 2561 C C . GLY B 1 129 ? 17.562 8.641 10.148 1 75.88 129 GLY B C 1
ATOM 2562 O O . GLY B 1 129 ? 18.516 9.164 10.727 1 75.88 129 GLY B O 1
ATOM 2563 N N . ASN B 1 130 ? 17.344 8.805 8.852 1 68.94 130 ASN B N 1
ATOM 2564 C CA . ASN B 1 130 ? 18.203 9.656 8.031 1 68.94 130 ASN B CA 1
ATOM 2565 C C . ASN B 1 130 ? 18.078 11.125 8.422 1 68.94 130 ASN B C 1
ATOM 2567 O O . ASN B 1 130 ? 19.047 11.875 8.367 1 68.94 130 ASN B O 1
ATOM 2571 N N . ARG B 1 131 ? 16.906 11.602 8.789 1 58.59 131 ARG B N 1
ATOM 2572 C CA . ARG B 1 131 ? 16.703 12.977 9.219 1 58.59 131 ARG B CA 1
ATOM 2573 C C . ARG B 1 131 ? 17.391 13.234 10.555 1 58.59 131 ARG B C 1
ATOM 2575 O O . ARG B 1 131 ? 17.938 14.32 10.773 1 58.59 131 ARG B O 1
ATOM 2582 N N . LEU B 1 132 ? 17.234 12.297 11.453 1 49.19 132 LEU B N 1
ATOM 2583 C CA . LEU B 1 132 ? 17.922 12.43 12.727 1 49.19 132 LEU B CA 1
ATOM 2584 C C . LEU B 1 132 ? 19.422 12.555 12.523 1 49.19 132 LEU B C 1
ATOM 2586 O O . LEU B 1 132 ? 20.094 13.273 13.266 1 49.19 132 LEU B O 1
ATOM 2590 N N . GLU B 1 133 ? 19.797 11.875 11.555 1 47.59 133 GLU B N 1
ATOM 2591 C CA . GLU B 1 133 ? 21.234 11.977 11.273 1 47.59 133 GLU B CA 1
ATOM 2592 C C . GLU B 1 133 ? 21.562 13.32 10.633 1 47.59 133 GLU B C 1
ATOM 2594 O O . GLU B 1 133 ? 22.656 13.852 10.844 1 47.59 133 GLU B O 1
ATOM 2599 N N . GLN B 1 134 ? 20.609 13.898 9.922 1 42.22 134 GLN B N 1
ATOM 2600 C CA . GLN B 1 134 ? 20.922 15.18 9.312 1 42.22 134 GLN B CA 1
ATOM 2601 C C . GLN B 1 134 ? 20.844 16.312 10.328 1 42.22 134 GLN B C 1
ATOM 2603 O O . GLN B 1 134 ? 21.516 17.344 10.18 1 42.22 134 GLN B O 1
ATOM 2608 N N . ASP B 1 135 ? 19.891 16.281 11.211 1 40.34 135 ASP B N 1
ATOM 2609 C CA . ASP B 1 135 ? 19.906 17.344 12.219 1 40.34 135 ASP B CA 1
ATOM 2610 C C . ASP B 1 135 ? 21.141 17.219 13.117 1 40.34 135 ASP B C 1
ATOM 2612 O O . ASP B 1 135 ? 21.375 18.094 13.961 1 40.34 135 ASP B O 1
ATOM 2616 N N . ASP B 1 136 ? 21.641 16.078 13.32 1 33.62 136 ASP B N 1
ATOM 2617 C CA . ASP B 1 136 ? 22.953 16.062 13.961 1 33.62 136 ASP B CA 1
ATOM 2618 C C . ASP B 1 136 ? 24.031 16.609 13.031 1 33.62 136 ASP B C 1
ATOM 2620 O O . ASP B 1 136 ? 24.219 16.094 11.922 1 33.62 136 ASP B O 1
ATOM 2624 N N . ASP B 1 137 ? 24.25 17.906 13.109 1 30.64 137 ASP B N 1
ATOM 2625 C CA . ASP B 1 137 ? 25.469 18.484 12.555 1 30.64 137 ASP B CA 1
ATOM 2626 C C . ASP B 1 137 ? 26.594 17.469 12.531 1 30.64 137 ASP B C 1
ATOM 2628 O O . ASP B 1 137 ? 27.031 16.984 13.586 1 30.64 137 ASP B O 1
ATOM 2632 N N . PRO B 1 138 ? 26.781 16.688 11.469 1 32.16 138 PRO B N 1
ATOM 2633 C CA . PRO B 1 138 ? 27.906 15.766 11.547 1 32.16 138 PRO B CA 1
ATOM 2634 C C . PRO B 1 138 ? 29.125 16.359 12.242 1 32.16 138 PRO B C 1
ATOM 2636 O O . PRO B 1 138 ? 30.109 15.672 12.461 1 32.16 138 PRO B O 1
ATOM 2639 N N . PHE B 1 139 ? 29.078 17.766 12.344 1 29.75 139 PHE B N 1
ATOM 2640 C CA . PHE B 1 139 ? 30.219 18.266 13.117 1 29.75 139 PHE B CA 1
ATOM 2641 C C . PHE B 1 139 ? 30.031 17.953 14.594 1 29.75 139 PHE B C 1
ATOM 2643 O O . PHE B 1 139 ? 30.984 18.062 15.383 1 29.75 139 PHE B O 1
ATOM 2650 N N . ASP B 1 140 ? 28.703 17.953 15.078 1 28.33 140 ASP B N 1
ATOM 2651 C CA . ASP B 1 140 ? 28.688 17.547 16.484 1 28.33 140 ASP B CA 1
ATOM 2652 C C . ASP B 1 140 ? 28.5 16.047 16.609 1 28.33 140 ASP B C 1
ATOM 2654 O O . ASP B 1 140 ? 27.5 15.578 17.188 1 28.33 140 ASP B O 1
ATOM 2658 N N . VAL B 1 141 ? 28.531 15.188 15.648 1 28.88 141 VAL B N 1
ATOM 2659 C CA . VAL B 1 141 ? 28.719 13.758 15.875 1 28.88 141 VAL B CA 1
ATOM 2660 C C . VAL B 1 141 ? 29.719 13.539 17.016 1 28.88 141 VAL B C 1
ATOM 2662 O O . VAL B 1 141 ? 30.922 13.711 16.828 1 28.88 141 VAL B O 1
ATOM 2665 N N . GLU B 1 142 ? 29.25 13.891 18.172 1 29.47 142 GLU B N 1
ATOM 2666 C CA . GLU B 1 142 ? 29.922 13.203 19.281 1 29.47 142 GLU B CA 1
ATOM 2667 C C . GLU B 1 142 ? 29.891 11.695 19.078 1 29.47 142 GLU B C 1
ATOM 2669 O O . GLU B 1 142 ? 29.094 11.18 18.297 1 29.47 142 GLU B O 1
ATOM 2674 N N . ASP B 1 143 ? 30.375 10.812 20.219 1 29.81 143 ASP B N 1
ATOM 2675 C CA . ASP B 1 143 ? 30.844 9.484 20.609 1 29.81 143 ASP B CA 1
ATOM 2676 C C . ASP B 1 143 ? 29.703 8.461 20.531 1 29.81 143 ASP B C 1
ATOM 2678 O O . ASP B 1 143 ? 29.953 7.25 20.547 1 29.81 143 ASP B O 1
ATOM 2682 N N . ASP B 1 144 ? 28.406 8.812 20.688 1 30.48 144 ASP B N 1
ATOM 2683 C CA . ASP B 1 144 ? 27.469 7.836 21.25 1 30.48 144 ASP B CA 1
ATOM 2684 C C . ASP B 1 144 ? 26.859 6.977 20.141 1 30.48 144 ASP B C 1
ATOM 2686 O O . ASP B 1 144 ? 25.984 6.145 20.422 1 30.48 144 ASP B O 1
ATOM 2690 N N . ALA B 1 145 ? 26.859 7.344 19.047 1 32.34 145 ALA B N 1
ATOM 2691 C CA . ALA B 1 145 ? 26.25 6.48 18.047 1 32.34 145 ALA B CA 1
ATOM 2692 C C . ALA B 1 145 ? 26.844 5.078 18.094 1 32.34 145 ALA B C 1
ATOM 2694 O O . ALA B 1 145 ? 26.438 4.195 17.328 1 32.34 145 ALA B O 1
ATOM 2695 N N . TRP B 1 146 ? 27.906 4.957 18.875 1 30.75 146 TRP B N 1
ATOM 2696 C CA . TRP B 1 146 ? 28.75 3.807 19.188 1 30.75 146 TRP B CA 1
ATOM 2697 C C . TRP B 1 146 ? 28.094 2.91 20.219 1 30.75 146 TRP B C 1
ATOM 2699 O O . TRP B 1 146 ? 28.594 1.82 20.516 1 30.75 146 TRP B O 1
ATOM 2709 N N . SER B 1 147 ? 27.188 3.477 20.906 1 32.03 147 SER B N 1
ATOM 2710 C CA . SER B 1 147 ? 26.953 2.83 22.203 1 32.03 147 SER B CA 1
ATOM 2711 C C . SER B 1 147 ? 26.266 1.478 22.016 1 32.03 147 SER B C 1
ATOM 2713 O O . SER B 1 147 ? 26.359 0.613 22.891 1 32.03 147 SER B O 1
ATOM 2715 N N . GLY B 1 148 ? 25.219 1.35 21.25 1 32.94 148 GLY B N 1
ATOM 2716 C CA . GLY B 1 148 ? 24.562 0.061 21.422 1 32.94 148 GLY B CA 1
ATOM 2717 C C . GLY B 1 148 ? 25.234 -1.054 20.641 1 32.94 148 GLY B C 1
ATOM 2718 O O . GLY B 1 148 ? 24.703 -2.166 20.562 1 32.94 148 GLY B O 1
ATO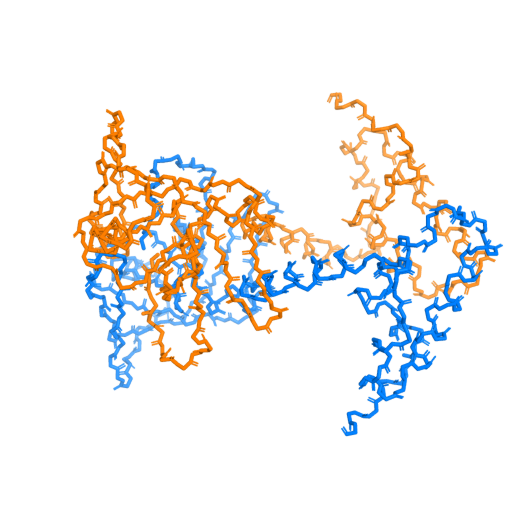M 2719 N N . LEU B 1 149 ? 25.969 -0.664 19.547 1 34.44 149 LEU B N 1
ATOM 2720 C CA . LEU B 1 149 ? 26.75 -1.754 18.984 1 34.44 149 LEU B CA 1
ATOM 2721 C C . LEU B 1 149 ? 27.812 -2.227 19.953 1 34.44 149 LEU B C 1
ATOM 2723 O O . LEU B 1 149 ? 28.656 -1.438 20.391 1 34.44 149 LEU B O 1
ATOM 2727 N N . GLY B 1 150 ? 27.469 -2.939 20.828 1 35.97 150 GLY B N 1
ATOM 2728 C CA . GLY B 1 150 ? 28.516 -3.41 21.719 1 35.97 150 GLY B CA 1
ATOM 2729 C C . GLY B 1 150 ? 29.906 -3.332 21.094 1 35.97 150 GLY B C 1
ATOM 2730 O O . GLY B 1 150 ? 30.859 -2.928 21.766 1 35.97 150 GLY B O 1
ATOM 2731 N N . ASP B 1 151 ? 30.188 -4.176 20.016 1 42.28 151 ASP B N 1
ATOM 2732 C CA . ASP B 1 151 ? 31.531 -4.258 19.438 1 42.28 151 ASP B CA 1
ATOM 2733 C C . ASP B 1 151 ? 31.734 -3.17 18.391 1 42.28 151 ASP B C 1
ATOM 2735 O O . ASP B 1 151 ? 31.969 -3.469 17.219 1 42.28 151 ASP B O 1
ATOM 2739 N N . ASP B 1 152 ? 31.266 -2.117 18.516 1 50.75 152 ASP B N 1
ATOM 2740 C CA . ASP B 1 152 ? 31.25 -0.852 17.781 1 50.75 152 ASP B CA 1
ATOM 2741 C C . ASP B 1 152 ? 32.656 -0.459 17.312 1 50.75 152 ASP B C 1
ATOM 2743 O O . ASP B 1 152 ? 32.812 0.037 16.203 1 50.75 152 ASP B O 1
ATOM 2747 N N . ASP B 1 153 ? 33.469 -0.702 18.141 1 52.34 153 ASP B N 1
ATOM 2748 C CA . ASP B 1 153 ? 34.844 -0.345 17.828 1 52.34 153 ASP B CA 1
ATOM 2749 C C . ASP B 1 153 ? 35.344 -1.109 16.609 1 52.34 153 ASP B C 1
ATOM 2751 O O . ASP B 1 153 ? 36.031 -0.547 15.758 1 52.34 153 ASP B O 1
ATOM 2755 N N . GLU B 1 154 ? 34.812 -2.307 16.531 1 53.28 154 GLU B N 1
ATOM 2756 C CA . GLU B 1 154 ? 35.219 -3.156 15.422 1 53.28 154 GLU B CA 1
ATOM 2757 C C . GLU B 1 154 ? 34.562 -2.74 14.109 1 53.28 154 GLU B C 1
ATOM 2759 O O . GLU B 1 154 ? 35.219 -2.729 13.062 1 53.28 154 GLU B O 1
ATOM 2764 N N . ILE B 1 155 ? 33.406 -2.367 14.234 1 55.59 155 ILE B N 1
ATOM 2765 C CA . ILE B 1 155 ? 32.688 -1.91 13.055 1 55.59 155 ILE B CA 1
ATOM 2766 C C . ILE B 1 155 ? 33.25 -0.567 12.594 1 55.59 155 ILE B C 1
ATOM 2768 O O . ILE B 1 155 ? 33.531 -0.377 11.406 1 55.59 155 ILE B O 1
ATOM 2772 N N . ARG B 1 156 ? 33.438 0.19 13.523 1 59.16 156 ARG B N 1
ATOM 2773 C CA . ARG B 1 156 ? 34.062 1.483 13.211 1 59.16 156 ARG B CA 1
ATOM 2774 C C . ARG B 1 156 ? 35.438 1.312 12.625 1 59.16 156 ARG B C 1
ATOM 2776 O O . ARG B 1 156 ? 35.781 1.958 11.633 1 59.16 156 ARG B O 1
ATOM 2783 N N . ALA B 1 157 ? 36.094 0.448 13.25 1 60 157 ALA B N 1
ATOM 2784 C CA . ALA B 1 157 ? 37.438 0.148 12.75 1 60 157 ALA B CA 1
ATOM 2785 C C . ALA B 1 157 ? 37.375 -0.423 11.336 1 60 157 ALA B C 1
ATOM 2787 O O . ALA B 1 157 ? 38.188 -0.085 10.484 1 60 157 ALA B O 1
ATOM 2788 N N . GLY B 1 158 ? 36.406 -1.152 11.133 1 56.25 158 GLY B N 1
ATOM 2789 C CA . GLY B 1 158 ? 36.219 -1.725 9.812 1 56.25 158 GLY B CA 1
ATOM 2790 C C . GLY B 1 158 ? 35.875 -0.69 8.758 1 56.25 158 GLY B C 1
ATOM 2791 O O . GLY B 1 158 ? 36.406 -0.697 7.66 1 56.25 158 GLY B O 1
ATOM 2792 N N . VAL B 1 159 ? 35.062 0.153 9.109 1 62.22 159 VAL B N 1
ATOM 2793 C CA . VAL B 1 159 ? 34.656 1.215 8.195 1 62.22 159 VAL B CA 1
ATOM 2794 C C . VAL B 1 159 ? 35.844 2.152 7.945 1 62.22 159 VAL B C 1
ATOM 2796 O O . VAL B 1 159 ? 36.094 2.527 6.801 1 62.22 159 VAL B O 1
ATOM 2799 N N . GLU B 1 160 ? 36.469 2.438 8.984 1 66 160 GLU B N 1
ATOM 2800 C CA . GLU B 1 160 ? 37.594 3.334 8.836 1 66 160 GLU B CA 1
ATOM 2801 C C . GLU B 1 160 ? 38.719 2.695 7.996 1 66 160 GLU B C 1
ATOM 2803 O O . GLU B 1 160 ? 39.375 3.371 7.199 1 66 160 GLU B O 1
ATOM 2808 N N . ARG B 1 161 ? 38.812 1.445 8.109 1 60.97 161 ARG B N 1
ATOM 2809 C CA . ARG B 1 161 ? 39.75 0.72 7.258 1 60.97 161 ARG B CA 1
ATOM 2810 C C . ARG B 1 161 ? 39.312 0.797 5.793 1 60.97 161 ARG B C 1
ATOM 2812 O O . ARG B 1 161 ? 40.156 0.973 4.91 1 60.97 161 ARG B O 1
ATOM 2819 N N . LEU B 1 162 ? 38.125 0.761 5.582 1 59.62 162 LEU B N 1
ATOM 2820 C CA . LEU B 1 162 ? 37.594 0.885 4.227 1 59.62 162 LEU B CA 1
ATOM 2821 C C . LEU B 1 162 ? 37.844 2.287 3.678 1 59.62 162 LEU B C 1
ATOM 2823 O O . LEU B 1 162 ? 38.219 2.447 2.516 1 59.62 162 LEU B O 1
ATOM 2827 N N . ILE B 1 163 ? 37.625 3.154 4.484 1 65 163 ILE B N 1
ATOM 2828 C CA . ILE B 1 163 ? 37.844 4.551 4.109 1 65 163 ILE B CA 1
ATOM 2829 C C . ILE B 1 163 ? 39.312 4.82 3.867 1 65 163 ILE B C 1
ATOM 2831 O O . ILE B 1 163 ? 39.688 5.441 2.869 1 65 163 ILE B O 1
ATOM 2835 N N . GLU B 1 164 ? 40.094 4.406 4.762 1 64.56 164 GLU B N 1
ATOM 2836 C CA . GLU B 1 164 ? 41.531 4.547 4.613 1 64.56 164 GLU B CA 1
ATOM 2837 C C . GLU B 1 164 ? 42.031 3.895 3.324 1 64.56 164 GLU B C 1
ATOM 2839 O O . GLU B 1 164 ? 42.844 4.477 2.596 1 64.56 164 GLU B O 1
ATOM 2844 N N . ALA B 1 165 ? 41.531 2.838 3.047 1 59 165 ALA B N 1
ATOM 2845 C CA . ALA B 1 165 ? 41.875 2.135 1.812 1 59 165 ALA B CA 1
ATOM 2846 C C . ALA B 1 165 ? 41.406 2.916 0.589 1 59 165 ALA B C 1
ATOM 2848 O O . ALA B 1 165 ? 42.125 2.994 -0.417 1 59 165 ALA B O 1
ATOM 2849 N N . ALA B 1 166 ? 40.375 3.418 0.746 1 60.44 166 ALA B N 1
ATOM 2850 C CA . ALA B 1 166 ? 39.844 4.246 -0.335 1 60.44 166 ALA B CA 1
ATOM 2851 C C . ALA B 1 166 ? 40.688 5.48 -0.555 1 60.44 166 ALA B C 1
ATOM 2853 O O . ALA B 1 166 ? 41.031 5.832 -1.695 1 60.44 166 ALA B O 1
ATOM 2854 N N . LEU B 1 167 ? 41.031 6.031 0.535 1 64.19 167 LEU B N 1
ATOM 2855 C CA . LEU B 1 167 ? 41.875 7.219 0.475 1 64.19 167 LEU B CA 1
ATOM 2856 C C . LEU B 1 167 ? 43.25 6.879 -0.096 1 64.19 167 LEU B C 1
ATOM 2858 O O . LEU B 1 167 ? 43.812 7.645 -0.889 1 64.19 167 LEU B O 1
ATOM 2862 N N . GLU B 1 168 ? 43.812 5.898 0.317 1 62.56 168 GLU B N 1
ATOM 2863 C CA . GLU B 1 168 ? 45.094 5.426 -0.212 1 62.56 168 GLU B CA 1
ATOM 2864 C C . GLU B 1 168 ? 45 5.141 -1.708 1 62.56 168 GLU B C 1
ATOM 2866 O O . GLU B 1 168 ? 46 5.184 -2.418 1 62.56 168 GLU B O 1
ATOM 2871 N N . ASN B 1 169 ? 43.812 5 -2.076 1 53.41 169 ASN B N 1
ATOM 2872 C CA . ASN B 1 169 ? 43.594 4.734 -3.492 1 53.41 169 ASN B CA 1
ATOM 2873 C C . ASN B 1 169 ? 43 5.949 -4.203 1 53.41 169 ASN B C 1
ATOM 2875 O O . ASN B 1 169 ? 42.188 5.805 -5.137 1 53.41 169 ASN B O 1
ATOM 2879 N N . ASP B 1 170 ? 43.312 6.992 -3.555 1 55.44 170 ASP B N 1
ATOM 2880 C CA . ASP B 1 170 ? 43.125 8.312 -4.141 1 55.44 170 ASP B CA 1
ATOM 2881 C C . ASP B 1 170 ? 41.656 8.711 -4.168 1 55.44 170 ASP B C 1
ATOM 2883 O O . ASP B 1 170 ? 41.219 9.477 -5.039 1 55.44 170 ASP B O 1
ATOM 2887 N N . PHE B 1 171 ? 40.781 8.125 -3.367 1 55.62 171 PHE B N 1
ATOM 2888 C CA . PHE B 1 171 ? 39.438 8.641 -3.148 1 55.62 171 PHE B CA 1
ATOM 2889 C C . PHE B 1 171 ? 39.5 10.086 -2.658 1 55.62 171 PHE B C 1
ATOM 2891 O O . PHE B 1 171 ? 40.312 10.422 -1.781 1 55.62 171 PHE B O 1
ATOM 2898 N N . PRO B 1 172 ? 38.781 10.891 -3.355 1 56.75 172 PRO B N 1
ATOM 2899 C CA . PRO B 1 172 ? 38.844 12.297 -2.959 1 56.75 172 PRO B CA 1
ATOM 2900 C C . PRO B 1 172 ? 38.469 12.523 -1.498 1 56.75 172 PRO B C 1
ATOM 2902 O O . PRO B 1 172 ? 37.406 12.086 -1.063 1 56.75 172 PRO B O 1
ATOM 2905 N N . VAL B 1 173 ? 39.281 13.148 -0.808 1 64.12 173 VAL B N 1
ATOM 2906 C CA . VAL B 1 173 ? 39.188 13.398 0.626 1 64.12 173 VAL B CA 1
ATOM 2907 C C . VAL B 1 173 ? 37.906 14.172 0.932 1 64.12 173 VAL B C 1
ATOM 2909 O O . VAL B 1 173 ? 37.281 13.984 1.993 1 64.12 173 VAL B O 1
ATOM 2912 N N . GLU B 1 174 ? 37.469 14.812 -0.036 1 62.31 174 GLU B N 1
ATOM 2913 C CA . GLU B 1 174 ? 36.312 15.672 0.187 1 62.31 174 GLU B CA 1
ATOM 2914 C C . GLU B 1 174 ? 35.031 14.844 0.317 1 62.31 174 GLU B C 1
ATOM 2916 O O . GLU B 1 174 ? 34.031 15.312 0.87 1 62.31 174 GLU B O 1
ATOM 2921 N N . PHE B 1 175 ? 35.125 13.711 -0.089 1 54.09 175 PHE B N 1
ATOM 2922 C CA . PHE B 1 175 ? 33.906 12.914 -0.093 1 54.09 175 PHE B CA 1
ATOM 2923 C C . PHE B 1 175 ? 33.969 11.82 0.966 1 54.09 175 PHE B C 1
ATOM 2925 O O . PHE B 1 175 ? 33.125 10.945 1.014 1 54.09 175 PHE B O 1
ATOM 2932 N N . VAL B 1 176 ? 34.875 11.836 1.732 1 63.41 176 VAL B N 1
ATOM 2933 C CA . VAL B 1 176 ? 35.125 10.812 2.74 1 63.41 176 VAL B CA 1
ATOM 2934 C C . VAL B 1 176 ? 33.938 10.703 3.68 1 63.41 176 VAL B C 1
ATOM 2936 O O . VAL B 1 176 ? 33.531 9.602 4.035 1 63.41 176 VAL B O 1
ATOM 2939 N N . ASP B 1 177 ? 33.438 11.695 3.926 1 61.78 177 ASP B N 1
ATOM 2940 C CA . ASP B 1 177 ? 32.281 11.695 4.832 1 61.78 177 ASP B CA 1
ATOM 2941 C C . ASP B 1 177 ? 31.078 11.047 4.18 1 61.78 177 ASP B C 1
ATOM 2943 O O . ASP B 1 177 ? 30.328 10.305 4.832 1 61.78 177 ASP B O 1
ATOM 2947 N N . GLU B 1 178 ? 30.953 11.258 3.008 1 58.53 178 GLU B N 1
ATOM 2948 C CA . GLU B 1 178 ? 29.859 10.641 2.271 1 58.53 178 GLU B CA 1
ATOM 2949 C C . GLU B 1 178 ? 30.062 9.133 2.137 1 58.53 178 GLU B C 1
ATOM 2951 O O . GLU B 1 178 ? 29.125 8.352 2.307 1 58.53 178 GLU B O 1
ATOM 2956 N N . LEU B 1 179 ? 31.188 8.742 1.889 1 59.41 179 LEU B N 1
ATOM 2957 C CA . LEU B 1 179 ? 31.531 7.328 1.831 1 59.41 179 LEU B CA 1
ATOM 2958 C C . LEU B 1 179 ? 31.297 6.652 3.176 1 59.41 179 LEU B C 1
ATOM 2960 O O . LEU B 1 179 ? 30.766 5.539 3.23 1 59.41 179 LEU B O 1
ATOM 2964 N N . ARG B 1 180 ? 31.734 7.27 4.152 1 61.34 180 ARG B N 1
ATOM 2965 C CA . ARG B 1 180 ? 31.484 6.785 5.508 1 61.34 180 ARG B CA 1
ATOM 2966 C C . ARG B 1 180 ? 30 6.582 5.758 1 61.34 180 ARG B C 1
ATOM 2968 O O . ARG B 1 180 ? 29.594 5.547 6.297 1 61.34 180 ARG B O 1
ATOM 2975 N N . ARG B 1 181 ? 29.328 7.43 5.34 1 58.22 181 ARG B N 1
ATOM 2976 C CA . ARG B 1 181 ? 27.875 7.371 5.5 1 58.22 181 ARG B CA 1
ATOM 2977 C C . ARG B 1 181 ? 27.297 6.195 4.723 1 58.22 181 ARG B C 1
ATOM 2979 O O . ARG B 1 181 ? 26.453 5.461 5.242 1 58.22 181 ARG B O 1
ATOM 2986 N N . ILE B 1 182 ? 27.625 6.062 3.588 1 53.69 182 ILE B N 1
ATOM 2987 C CA . ILE B 1 182 ? 27.141 4.98 2.736 1 53.69 182 ILE B CA 1
ATOM 2988 C C . ILE B 1 182 ? 27.578 3.637 3.322 1 53.69 182 ILE B C 1
ATOM 2990 O O . ILE B 1 182 ? 26.781 2.697 3.391 1 53.69 182 ILE B O 1
ATOM 2994 N N . ALA B 1 183 ? 28.781 3.527 3.709 1 57.94 183 ALA B N 1
ATOM 2995 C CA . ALA B 1 183 ? 29.344 2.301 4.277 1 57.94 183 ALA B CA 1
ATOM 2996 C C . ALA B 1 183 ? 28.594 1.889 5.535 1 57.94 183 ALA B C 1
ATOM 2998 O O . ALA B 1 183 ? 28.344 0.701 5.762 1 57.94 183 ALA B O 1
ATOM 2999 N N . LEU B 1 184 ? 28.25 2.887 6.227 1 57.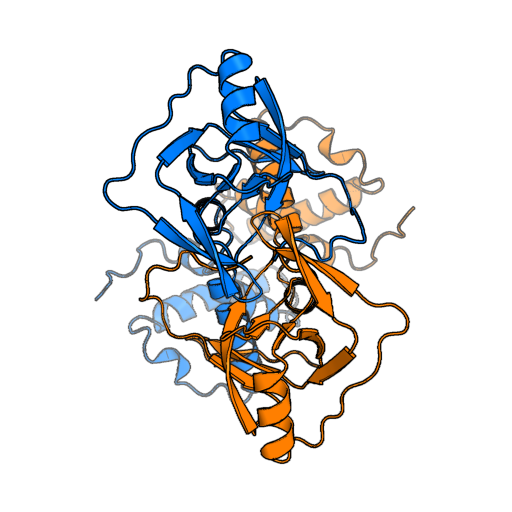53 184 LEU B N 1
ATOM 3000 C CA . LEU B 1 184 ? 27.562 2.652 7.488 1 57.53 184 LEU B CA 1
ATOM 3001 C C . LEU B 1 184 ? 26.094 2.33 7.25 1 57.53 184 LEU B C 1
ATOM 3003 O O . LEU B 1 184 ? 25.531 1.445 7.898 1 57.53 184 LEU B O 1
ATOM 3007 N N . LYS B 1 185 ? 25.578 2.967 6.379 1 51.75 185 LYS B N 1
ATOM 3008 C CA . LYS B 1 185 ? 24.156 2.859 6.094 1 51.75 185 LYS B CA 1
ATOM 3009 C C . LYS B 1 185 ? 23.828 1.519 5.445 1 51.75 185 LYS B C 1
ATOM 3011 O O . LYS B 1 185 ? 22.766 0.936 5.715 1 51.75 185 LYS B O 1
ATOM 3016 N N . HIS B 1 186 ? 24.578 1.087 4.707 1 44.16 186 HIS B N 1
ATOM 3017 C CA . HIS B 1 186 ? 24.297 -0.105 3.918 1 44.16 186 HIS B CA 1
ATOM 3018 C C . HIS B 1 186 ? 25.078 -1.311 4.434 1 44.16 186 HIS B C 1
ATOM 3020 O O . HIS B 1 186 ? 25.25 -2.299 3.717 1 44.16 186 HIS B O 1
ATOM 3026 N N . ASP B 1 187 ? 25.422 -1.177 5.551 1 47.91 187 ASP B N 1
ATOM 3027 C CA . ASP B 1 187 ? 26.125 -2.246 6.242 1 47.91 187 ASP B CA 1
ATOM 3028 C C . ASP B 1 187 ? 27.203 -2.855 5.344 1 47.91 187 ASP B C 1
ATOM 3030 O O . ASP B 1 187 ? 27.484 -4.055 5.422 1 47.91 187 ASP B O 1
ATOM 3034 N N . ILE B 1 188 ? 27.641 -2.188 4.527 1 46.34 188 ILE B N 1
ATOM 3035 C CA . ILE B 1 188 ? 28.672 -2.668 3.619 1 46.34 188 ILE B CA 1
ATOM 3036 C C . ILE B 1 188 ? 29.891 -3.1 4.418 1 46.34 188 ILE B C 1
ATOM 3038 O O . ILE B 1 188 ? 30.656 -3.967 3.982 1 46.34 188 ILE B O 1
ATOM 3042 N N . TRP B 1 189 ? 29.891 -2.656 5.633 1 48.44 189 TRP B N 1
ATOM 3043 C CA . TRP B 1 189 ? 30.969 -2.996 6.551 1 48.44 189 TRP B CA 1
ATOM 3044 C C . TRP B 1 189 ? 30.953 -4.484 6.887 1 48.44 189 TRP B C 1
ATOM 3046 O O . TRP B 1 189 ? 31.984 -5.047 7.281 1 48.44 189 TRP B O 1
ATOM 3056 N N . ARG B 1 190 ? 29.938 -5.031 6.777 1 48.31 190 ARG B N 1
ATOM 3057 C CA . ARG B 1 190 ? 29.844 -6.461 7.062 1 48.31 190 ARG B CA 1
ATOM 3058 C C . ARG B 1 190 ? 30.734 -7.266 6.117 1 48.31 190 ARG B C 1
ATOM 3060 O O . ARG B 1 190 ? 31.188 -8.359 6.469 1 48.31 190 ARG B O 1
ATOM 3067 N N . LEU B 1 191 ? 30.781 -6.797 5.121 1 41.75 191 LEU B N 1
ATOM 3068 C CA . LEU B 1 191 ? 31.594 -7.496 4.129 1 41.75 191 LEU B CA 1
ATOM 3069 C C . LEU B 1 191 ? 33.062 -7.52 4.547 1 41.75 191 LEU B C 1
ATOM 3071 O O . LEU B 1 191 ? 33.812 -8.406 4.133 1 41.75 191 LEU B O 1
ATOM 3075 N N . VAL B 1 192 ? 33.344 -6.652 5.309 1 42.5 192 VAL B N 1
ATOM 3076 C CA . VAL B 1 192 ? 34.719 -6.566 5.777 1 42.5 192 VAL B CA 1
ATOM 3077 C C . VAL B 1 192 ? 34.844 -7.266 7.129 1 42.5 192 VAL B C 1
ATOM 3079 O O . VAL B 1 192 ? 35.906 -7.785 7.469 1 42.5 192 VAL B O 1
ATOM 3082 N N . LEU B 1 193 ? 33.688 -7.172 7.906 1 41.53 193 LEU B N 1
ATOM 3083 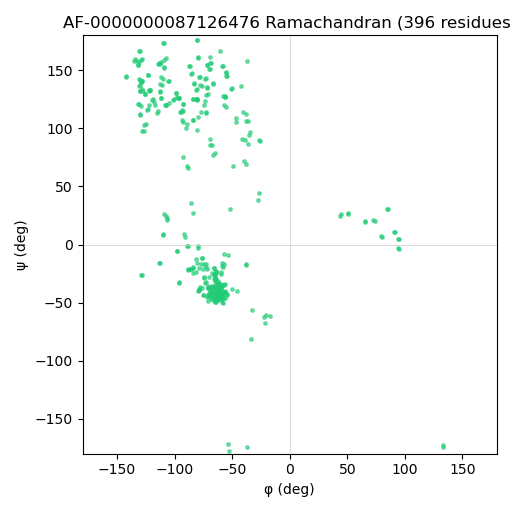C CA . LEU B 1 193 ? 33.75 -7.852 9.195 1 41.53 193 LEU B CA 1
ATOM 3084 C C . LEU B 1 193 ? 33.312 -9.305 9.062 1 41.53 193 LEU B C 1
ATOM 3086 O O . LEU B 1 193 ? 32.25 -9.586 8.516 1 41.53 193 LEU B O 1
ATOM 3090 N N . ARG B 1 194 ? 33.969 -10.156 8.398 1 41.69 194 ARG B N 1
ATOM 3091 C CA . ARG B 1 194 ? 33.719 -11.57 8.125 1 41.69 194 ARG B CA 1
ATOM 3092 C C . ARG B 1 194 ? 32.688 -12.148 9.102 1 41.69 194 ARG B C 1
ATOM 3094 O O . ARG B 1 194 ? 31.906 -13.023 8.734 1 41.69 194 ARG B O 1
ATOM 3101 N N . ASP B 1 195 ? 32.812 -12.242 10.516 1 36.16 195 ASP B N 1
ATOM 3102 C CA . ASP B 1 195 ? 32.031 -12.922 11.547 1 36.16 195 ASP B CA 1
ATOM 3103 C C . ASP B 1 195 ? 30.906 -12.031 12.07 1 36.16 195 ASP B C 1
ATOM 3105 O O . ASP B 1 195 ? 31.141 -10.883 12.453 1 36.16 195 ASP B O 1
ATOM 3109 N N . ASP B 1 196 ? 29.625 -12.25 11.672 1 37.78 196 ASP B N 1
ATOM 3110 C CA . ASP B 1 196 ? 28.453 -11.625 12.273 1 37.78 196 ASP B CA 1
ATOM 3111 C C . ASP B 1 196 ? 28.609 -11.5 13.789 1 37.78 196 ASP B C 1
ATOM 3113 O O . ASP B 1 196 ? 28.844 -12.492 14.477 1 37.78 196 ASP B O 1
ATOM 3117 N N . PRO B 1 197 ? 28.828 -10.5 14.383 1 37.12 197 PRO B N 1
ATOM 3118 C CA . PRO B 1 197 ? 28.953 -10.57 15.844 1 37.12 197 PRO B CA 1
ATOM 3119 C C . PRO B 1 197 ? 27.719 -11.156 16.516 1 37.12 197 PRO B C 1
ATOM 3121 O O . PRO B 1 197 ? 26.594 -10.992 16 1 37.12 197 PRO B O 1
ATOM 3124 N N . PRO B 1 198 ? 27.844 -12.344 17.297 1 30.56 198 PRO B N 1
ATOM 3125 C CA . PRO B 1 198 ? 26.703 -12.969 17.969 1 30.56 198 PRO B CA 1
ATOM 3126 C C . PRO B 1 198 ? 25.766 -11.945 18.594 1 30.56 198 PRO B C 1
ATOM 3128 O O . PRO B 1 198 ? 26.203 -10.867 19.016 1 30.56 198 PRO B O 1
ATOM 3131 N N . ALA B 1 199 ? 24.469 -11.867 18.031 1 30.16 199 ALA B N 1
ATOM 3132 C CA . ALA B 1 199 ? 23.5 -11.117 18.828 1 30.16 199 ALA B CA 1
ATOM 3133 C C . ALA B 1 199 ? 23.734 -11.328 20.328 1 30.16 199 ALA B C 1
ATOM 3135 O O . ALA B 1 199 ? 23.719 -12.461 20.812 1 30.16 199 ALA B O 1
ATOM 3136 N N . LYS B 1 200 ? 24.453 -10.539 21.078 1 27.17 200 LYS B N 1
ATOM 3137 C CA . LYS B 1 200 ? 24.516 -10.672 22.531 1 27.17 200 LYS B CA 1
ATOM 3138 C C . LYS B 1 200 ? 23.25 -10.117 23.188 1 27.17 200 LYS B C 1
ATOM 3140 O O . LYS B 1 200 ? 22.672 -9.133 22.719 1 27.17 200 LYS B O 1
#

Solvent-accessible surface area (backbone atoms only — not comparable to full-atom values): 21382 Å² total; per-residue (Å²): 22,36,35,46,52,68,76,72,53,87,84,38,38,29,32,42,60,85,73,42,75,39,41,48,38,64,17,53,20,14,45,49,23,38,37,16,44,68,59,50,51,49,37,44,74,70,63,56,78,60,64,80,39,76,45,97,62,67,47,73,19,37,18,51,53,56,43,79,44,56,25,52,32,29,35,67,40,44,53,35,38,43,43,97,56,34,58,37,60,69,93,60,66,42,71,24,36,36,27,78,41,58,42,85,46,35,36,42,8,30,52,57,36,44,74,74,69,50,47,66,70,58,51,48,23,52,53,9,42,53,49,57,52,58,71,39,45,75,82,65,59,68,81,62,89,46,58,81,46,78,71,29,66,57,51,49,50,45,43,49,50,52,49,50,39,37,42,76,44,67,43,61,73,87,46,46,65,57,51,52,47,51,37,62,71,62,51,52,40,48,74,73,46,78,71,75,74,75,87,123,34,42,32,45,57,73,81,72,65,81,85,38,35,29,32,42,59,84,74,41,78,39,41,47,39,63,13,52,19,16,52,49,24,38,36,17,42,68,57,49,51,50,38,45,73,71,63,58,78,62,62,80,40,78,44,94,61,68,45,68,20,31,14,58,51,56,44,80,45,56,24,52,32,28,33,67,39,46,52,36,38,44,41,96,56,33,59,36,62,68,93,60,66,42,69,25,36,36,27,77,40,61,42,86,47,35,34,42,8,30,53,57,37,42,74,73,70,51,47,66,70,59,52,48,23,50,54,9,43,53,48,58,52,58,72,38,45,76,82,66,62,68,82,62,89,42,59,81,46,79,69,28,66,56,51,50,49,44,43,48,50,51,49,49,38,38,42,78,46,67,44,62,73,86,45,46,65,55,50,51,48,50,37,62,70,62,50,52,40,48,73,71,46,79,71,77,73,75,89,124

Sequence (400 aa):
MKRIKERLGGVLTIKLNDVLELRYCADTGSDWCLISRRSFDELVRLGSGVQAEPLQKPVVGKAVGGHDVEARESVRLHIRLHTAAGPVEPADPVTCLIIEEDEDEFIVGNDVLLSLGIDVSRQLEQLAGNRLEQDDDPFDVEDDAWSGLGDDDEIRAGVERLIEAALENDFPVEFVDELRRIALKHDIWRLVLRDDPPAKMKRIKERLGGVLTIKLNDVLELRYCADTGSDWCLISRRSFDELVRLGSGVQAEPLQKPVVGKAVGGHDVEARESVRLHIRLHTAAGPVEPADPVTCLIIEEDEDEFIVGNDVLLSLGIDVSRQLEQLAGNRLEQDDDPFDVEDDAWSGLGDDDEIRAGVERLIEAALENDFPVEFVDELRRIALKHDIWRLVLRDDPPAK

InterPro domains:
  IPR021109 Aspartic peptidase domain superfamily [G3DSA:2.40.70.10] (7-133)

pLDDT: mean 73.58, std 23.9, range [23.19, 98.5]

Secondary structure (DSSP, 8-state):
------S--S--EEEETTTEEEEEEE-TT-SSEEEEHHHHHHHHHTT-----EEEEEEEEEE-TTS-EEEEEEEEEE-EEEEETTEEE--SS-EEEEEESS--SSEEE-HHHHHHTT--HHHHHHHHHHHHHHHHS-GGG--GGGGSSSTTHHHHHHHHHHHHHHHHHTT--GGGHHHHHHHHHHTTGGGGTS-S-----/------TTS---EEEETTTEEEEEEE-TT-SSEEEEHHHHHHHHHTT-----EEEEEEEEEE-TTS-EEEEEEEEEE-EEEEETTEEE--SS-EEEEEESS--SSEEE-HHHHHHTT--HHHHHHHHHHHHHHHHS-GGG--GGGGSSSTTHHHHHHHHHHHHHHHHHTT--GGGHHHHHHHHHHTTGGGGTS-S-----

Organism: NCBI:txid53985

Foldseek 3Di:
DPPVPPDPPPQKWKDKLNQDIAGADADAPFQFKADEPVVVVVCVVSPSVKDKDFDPDKDWDADPVGDIWIFGTKIWIWMWIQDPVGIDTDPGTGIYTYTHDDDRHTYNYNNVCVSVVNDVVVVVVVVVVVVVVVVPPVVPPDDPVQPPVPVSVVLVVLLVVVLVVCVVVVNDPVCSVVSSVVCVVVVVSCVVVVDPPPPD/DDDVDDPDDDQKWKDKLNQDIAGADADAPFQFKADEPVVVVVCVVSPSVKDKDFDPDKDWDADPVGDIWIFGTKIWIWMWIQDPVGIDTDPGTGIYTYTHDDDRHTYNYNNVCVSVVNDVVVVVVLVVVVVVVVVPPVVPPDDPVQPPVPVSVVLVVLLVVVLVVCVVVVNDPVCSVVSSVVCVSVVVSCVRVVDPPPPD

Nearest PDB structures (foldseek):
  4v96-assembly1_AN  TM=2.036E-01  e=6.772E-01  Lactococcus phage TP901-1
  8hqz-assembly1_R  TM=3.171E-01  e=2.847E+00  Escherichia phage DT57C
  7me5-assembly1_A  TM=2.592E-01  e=1.308E+00  Drosophila melanogaster
  7jsm-assembly1_D  TM=2.648E-01  e=1.232E+00  Bos taurus
  4v96-assembly1_AN  TM=2.047E-01  e=5.818E-01  Lactococcus phage TP901-1